Protein AF-A0A2V9C8V8-F1 (afdb_monomer)

pLDDT: mean 78.82, std 16.38, range [29.36, 98.44]

Sequence (536 aa):
MKKALVVFLVLVAFASAVTFAARRLPVHYAVRSRPIRLARLSRGEEAFIFIEEQRWGRASSVATDEVSKFLPRMLRHMATAPDLLSSHAIAFHLTEGKLEQFELPNMGAYAHFVISERTLCVVSSEYSNVAASGFRWTGSEFVAVSPNEAAELLSLVSGTAITPSDEDNNSEMVSPFQREKEILAGQGWDYKHFPTYGYKDKTIQFKLQDAEFTLAFHAPPKPAPGSQDFYSALMPAGSIALSGPGSDRPERVIYRAPEWEAVSQAQYLALESPSNREGRVLARHSSPLVLASLLIYLLPAFPFLRWLLMVLTLKRKILKNLPNTYGFPPARVEQFPKLDQAGLQKITQDFEALGFTKLMDFSMVPDSGQYIPAFSRLMAHPRHHCFVEIFQIFPAKKGPMPLTYNISSNLHHGWSFSSGVRKTMALSYMMRLPKCLWVYMPGVARSELLTGHLARRNQITNDLGISASTDMSIEAYQACVLQRHAERRAAIQKKNIFFGLGEALAFKLRPKHEWLGDYPKQAAQKREPWKYPARA

Secondary structure (DSSP, 8-state):
-HHHHHHHHHHHHHHHHHHHHHTTS-EEEEEEEEEEEEEEEEETTEEEEEEEEEEEEEEEEHHHHHHHHTS-HHHHHHHSPPEEEEEEEEEEEEETTEEEEEEEETPPSSEEEEEETTEEEEEE-SSTTS--EEEEE-SS-EEEPPHHHHHHHHHHHH-S-----S--TT-----HHHHHHHHHHTTT-EEEEE--TTPPSEEEEEEETTEEEEEEEEPPPPPPTT---GGGGG---SEEEEE-TT-SSS-EEEEE---PEEE-HHHHHHHT-GGG-SS-----SS-HHHHHHHHHHHTTT-HHHHHHHHHHHHHHHHHHHS-S-EE--B--GGG-TTS-HHHHHHHHHHHHHTT-EEEEEE--EESSS----EEEEEEEETTTTEEEEEEEE--TTSPPPPPEEEEEEEBGGG-EEEEESSPPPHHHHHT--TTEEEEE-TT--HHHHHHHHHHHHHHHHHHHT--B-----HHHHHHHHHHHHHHHHHHHHHS-HHHHHHHHHHHHHS--SEE-TTHHHHHHHHHS---PPPP-

Mean predicted aligned error: 17.92 Å

Foldseek 3Di:
DVVVVVVVVVLVVVLVVVLVVQVPADKWKWKFKAFQWWKWKDFAQKIKIKTKIWMWMWIDGPVLVVVLVPDDLVLSCVSGPTHTLFIWMWIWMDGDQDTDIATGGLAADDWAWAQDPNWIKTWHDNDPQGQIWIWTDPVPYTDTDDSVVSVVRVCVQPDPDDPPDPDDDDDPPQDSQNSSCVNQVVVRMHMDIDRQFDDDWDKDWDDNDPKIKIKTFHAAPDDDVPDSPPVSNRGGGQWIWMAIPNDPDRIHTPDGGDDIGTDDPVVSVVSNDCVRPPDDPPVPPPPVVSSVVVVVVCCVVPVVNVVVVCLVCVLVVVLQQQFLFWDWDADDPVVCPQDPVVVVVVVVVLVVVVQKAWDTWTWTHGPHHDDWTKIWTWIARLVLQKIKIWMWTPGPVDHIDDTWMKIKWAWPPLAIEIEIQDFDALLNQLLDDLRYKYFHDHPDDPNVRVVVRSVVVVVLCVLLVIGTDNDPDPVVVRVSVSVSSNVSSVCSVPDDSVVSVVSSVVCVVPPDRIDNRCSVVSSVVVVDPDDPPDDD

Radius of gyration: 44.33 Å; Cα contacts (8 Å, |Δi|>4): 856; chains: 1; bounding box: 88×55×131 Å

Nearest PDB structures (foldseek):
  1lsh-assembly1_A  TM=1.289E-01  e=1.424E+00  Ichthyomyzon unicuspis
  1uyn-assembly1_X  TM=1.401E-01  e=6.307E+00  Neisseria meningitidis

Solvent-accessible surface area (backbone atoms only — not comparable to full-atom values): 30104 Å² total; per-residue (Å²): 112,74,68,61,52,50,55,49,50,52,52,49,51,50,53,50,51,54,53,56,56,58,72,72,51,71,68,48,35,33,37,30,54,41,64,66,40,37,38,38,41,35,46,69,65,41,35,38,42,36,42,31,31,37,32,33,32,42,82,45,30,71,66,58,57,58,55,36,73,75,41,59,72,72,59,23,51,68,75,68,58,63,46,83,35,42,34,30,31,40,40,32,43,36,42,95,60,45,79,47,80,44,83,42,75,72,32,31,69,67,70,43,71,42,76,54,98,91,27,54,28,42,24,16,46,56,50,100,87,33,80,20,32,29,32,35,45,74,88,85,52,76,44,77,47,54,45,68,56,17,42,55,58,42,49,76,72,66,52,82,76,84,70,86,67,82,88,71,100,75,75,77,82,75,50,72,68,59,53,42,34,52,59,38,44,77,70,65,30,51,61,45,78,45,80,31,65,72,49,61,70,44,75,46,78,49,70,44,76,93,46,60,33,37,42,38,34,35,44,53,79,79,77,60,94,83,62,85,54,71,65,65,78,56,43,33,42,29,28,34,28,43,27,46,72,72,50,100,48,84,63,44,75,80,42,67,57,55,65,80,41,80,46,54,68,68,58,52,52,60,50,58,33,66,93,60,48,69,76,74,88,74,73,68,71,73,45,69,64,59,56,50,49,50,50,62,65,45,46,77,71,34,65,65,57,49,49,50,52,50,57,66,47,43,56,56,52,52,60,60,48,47,45,83,51,71,45,72,53,79,45,59,74,83,81,40,87,77,56,62,58,69,60,49,51,52,54,48,51,58,39,40,76,72,55,33,44,81,73,47,40,25,28,74,42,54,79,41,56,81,80,55,55,38,50,35,38,38,26,34,24,80,92,73,37,34,36,37,43,41,36,35,44,45,45,95,91,51,72,62,48,76,79,39,45,35,41,38,33,53,29,52,95,73,31,32,42,33,33,26,58,57,83,83,47,40,68,58,61,52,58,60,47,56,46,51,27,39,38,49,51,70,93,62,54,72,68,55,49,49,52,54,42,51,54,53,50,52,49,52,27,61,55,64,74,44,53,70,43,74,74,77,49,70,66,54,51,51,52,52,55,51,51,54,48,47,52,41,53,54,48,58,71,72,47,59,61,68,61,37,49,51,52,21,49,50,31,68,77,54,73,70,56,63,42,59,53,48,51,69,61,54,34,50,61,69,66,52,77,87,75,76,80,78,81,129

Structure (mmCIF, N/CA/C/O backbone):
data_AF-A0A2V9C8V8-F1
#
_entry.id   AF-A0A2V9C8V8-F1
#
loop_
_atom_site.group_PDB
_atom_site.id
_atom_site.type_symbol
_atom_site.label_atom_id
_atom_site.label_alt_id
_atom_site.label_comp_id
_atom_site.label_asym_id
_atom_site.label_entity_id
_atom_site.label_seq_id
_atom_site.pdbx_PDB_ins_code
_atom_site.Cartn_x
_atom_site.Cartn_y
_atom_site.Cartn_z
_atom_site.occupancy
_atom_site.B_iso_or_equiv
_atom_site.auth_seq_id
_atom_site.auth_comp_id
_atom_site.auth_asym_id
_atom_site.auth_atom_id
_atom_site.pdbx_PDB_model_num
ATOM 1 N N . MET A 1 1 ? 14.676 7.064 13.190 1.00 50.12 1 MET A N 1
ATOM 2 C CA . MET A 1 1 ? 15.746 6.879 12.183 1.00 50.12 1 MET A CA 1
ATOM 3 C C . MET A 1 1 ? 16.362 5.478 12.182 1.00 50.12 1 MET A C 1
ATOM 5 O O . MET A 1 1 ? 16.341 4.857 11.130 1.00 50.12 1 MET A O 1
ATOM 9 N N . LYS A 1 2 ? 16.805 4.912 13.319 1.00 54.38 2 LYS A N 1
ATOM 10 C CA . LYS A 1 2 ? 17.523 3.612 13.366 1.00 54.38 2 LYS A CA 1
ATOM 11 C C . LYS A 1 2 ? 16.847 2.423 12.645 1.00 54.38 2 LYS A C 1
ATOM 13 O O . LYS A 1 2 ? 17.528 1.637 12.009 1.00 54.38 2 LYS A O 1
ATOM 18 N N . LYS A 1 3 ? 15.514 2.301 12.673 1.00 44.25 3 LYS A N 1
ATOM 19 C CA . LYS A 1 3 ? 14.799 1.170 12.035 1.00 44.25 3 LYS A CA 1
ATOM 20 C C . LYS A 1 3 ? 14.703 1.265 10.507 1.00 44.25 3 LYS A C 1
ATOM 22 O O . LYS A 1 3 ? 14.719 0.240 9.842 1.00 44.25 3 LYS A O 1
ATOM 27 N N . ALA A 1 4 ? 14.622 2.480 9.963 1.00 47.25 4 ALA A N 1
ATOM 28 C CA . ALA A 1 4 ? 14.637 2.689 8.514 1.00 47.25 4 ALA A CA 1
ATOM 29 C C . ALA A 1 4 ? 16.033 2.407 7.940 1.00 47.25 4 ALA A C 1
ATOM 31 O O . ALA A 1 4 ? 16.142 1.794 6.886 1.00 47.25 4 ALA A O 1
ATOM 32 N N . LEU A 1 5 ? 17.081 2.763 8.692 1.00 53.69 5 LEU A N 1
ATOM 33 C CA . LEU A 1 5 ? 18.466 2.443 8.358 1.00 53.69 5 LEU A CA 1
ATOM 34 C C . LEU A 1 5 ? 18.702 0.925 8.302 1.00 53.69 5 LEU A C 1
ATOM 36 O O . LEU A 1 5 ? 19.307 0.444 7.357 1.00 53.69 5 LEU A O 1
ATOM 40 N N . VAL A 1 6 ? 18.172 0.160 9.264 1.00 62.69 6 VAL A N 1
ATOM 41 C CA . VAL A 1 6 ? 18.300 -1.310 9.264 1.00 62.69 6 VAL A CA 1
ATOM 42 C C . VAL A 1 6 ? 17.597 -1.937 8.059 1.00 62.69 6 VAL A C 1
ATOM 44 O O . VAL A 1 6 ? 18.180 -2.783 7.393 1.00 62.69 6 VAL A O 1
ATOM 47 N N . VAL A 1 7 ? 16.373 -1.506 7.738 1.00 61.06 7 VAL A N 1
ATOM 48 C CA . VAL A 1 7 ? 15.657 -2.012 6.552 1.00 61.06 7 VAL A CA 1
ATOM 49 C C . VAL A 1 7 ? 16.412 -1.663 5.270 1.00 61.06 7 VAL A C 1
ATOM 51 O O . VAL A 1 7 ? 16.558 -2.514 4.401 1.00 61.06 7 VAL A O 1
ATOM 54 N N . PHE A 1 8 ? 16.937 -0.442 5.172 1.00 60.25 8 PHE A N 1
ATOM 55 C CA . PHE A 1 8 ? 17.755 -0.023 4.040 1.00 60.25 8 PHE A CA 1
ATOM 56 C C . PHE A 1 8 ? 19.023 -0.878 3.903 1.00 60.25 8 PHE A C 1
ATOM 58 O O . PHE A 1 8 ? 19.290 -1.391 2.824 1.00 60.25 8 PHE A O 1
ATOM 65 N N . LEU A 1 9 ? 19.751 -1.118 4.998 1.00 61.75 9 LEU A N 1
ATOM 66 C CA . LEU A 1 9 ? 20.955 -1.955 4.997 1.00 61.75 9 LEU A CA 1
ATOM 67 C C . LEU A 1 9 ? 20.664 -3.409 4.603 1.00 61.75 9 LEU A C 1
ATOM 69 O O . LEU A 1 9 ? 21.436 -3.994 3.853 1.00 61.75 9 LEU A O 1
ATOM 73 N N . VAL A 1 10 ? 19.540 -3.980 5.049 1.00 68.44 10 VAL A N 1
ATOM 74 C CA . VAL A 1 10 ? 19.122 -5.337 4.651 1.00 68.44 10 VAL A CA 1
ATOM 75 C C . VAL A 1 10 ? 18.801 -5.400 3.158 1.00 68.44 10 VAL A C 1
ATOM 77 O O . VAL A 1 10 ? 19.200 -6.347 2.487 1.00 68.44 10 VAL A O 1
ATOM 80 N N . LEU A 1 11 ? 18.119 -4.386 2.619 1.00 60.94 11 LEU A N 1
ATOM 81 C CA . LEU A 1 11 ? 17.820 -4.308 1.189 1.00 60.94 11 LEU A CA 1
ATOM 82 C C . LEU A 1 11 ? 19.092 -4.150 0.346 1.00 60.94 11 LEU A C 1
ATOM 84 O O . LEU A 1 11 ? 19.214 -4.804 -0.687 1.00 60.94 11 LEU A O 1
ATOM 88 N N . VAL A 1 12 ? 20.049 -3.337 0.803 1.00 64.44 12 VAL A N 1
ATOM 89 C CA . VAL A 1 12 ? 21.359 -3.182 0.155 1.00 64.44 12 VAL A CA 1
ATOM 90 C C . VAL A 1 12 ? 22.136 -4.497 0.197 1.00 64.44 12 VAL A C 1
ATOM 92 O O . VAL A 1 12 ? 22.592 -4.951 -0.845 1.00 64.44 12 VAL A O 1
ATOM 95 N N . ALA A 1 13 ? 22.218 -5.159 1.354 1.00 66.56 13 ALA A N 1
ATOM 96 C CA . ALA A 1 13 ? 22.908 -6.441 1.490 1.00 66.56 13 ALA A CA 1
ATOM 97 C C . ALA A 1 13 ? 22.294 -7.528 0.592 1.00 66.56 13 ALA A C 1
ATOM 99 O O . ALA A 1 13 ? 23.021 -8.277 -0.060 1.00 66.56 13 ALA A O 1
ATOM 100 N N . PHE A 1 14 ? 20.962 -7.582 0.504 1.00 65.50 14 PHE A N 1
ATOM 101 C CA . PHE A 1 14 ? 20.261 -8.506 -0.385 1.00 65.50 14 PHE A CA 1
ATOM 102 C C . PHE A 1 14 ? 20.537 -8.197 -1.862 1.00 65.50 14 PHE A C 1
ATOM 104 O O . PHE A 1 14 ? 20.872 -9.101 -2.623 1.00 65.50 14 PHE A O 1
ATOM 111 N N . ALA A 1 15 ? 20.474 -6.924 -2.265 1.00 57.12 15 ALA A N 1
ATOM 112 C CA . ALA A 1 15 ? 20.808 -6.512 -3.627 1.00 57.12 15 ALA A CA 1
ATOM 113 C C . ALA A 1 15 ? 22.266 -6.857 -3.986 1.00 57.12 15 ALA A C 1
ATOM 115 O O . ALA A 1 15 ? 22.530 -7.376 -5.073 1.00 57.12 15 ALA A O 1
ATOM 116 N N . SER A 1 16 ? 23.208 -6.641 -3.064 1.00 60.72 16 SER A N 1
ATOM 117 C CA . SER A 1 16 ? 24.616 -7.010 -3.234 1.00 60.72 16 SER A CA 1
ATOM 118 C C . SER A 1 16 ? 24.807 -8.522 -3.365 1.00 60.72 16 SER A C 1
ATOM 120 O O . SER A 1 16 ? 25.532 -8.957 -4.257 1.00 60.72 16 SER A O 1
ATOM 122 N N . ALA A 1 17 ? 24.127 -9.329 -2.544 1.00 63.09 17 ALA A N 1
ATOM 123 C CA . ALA A 1 17 ? 24.193 -10.789 -2.614 1.00 63.09 17 ALA A CA 1
ATOM 124 C C . ALA A 1 17 ? 23.628 -11.333 -3.937 1.00 63.09 17 ALA A C 1
ATOM 126 O O . ALA A 1 17 ? 24.255 -12.180 -4.570 1.00 63.09 17 ALA A O 1
ATOM 127 N N . VAL A 1 18 ? 22.490 -10.800 -4.397 1.00 58.09 18 VAL A N 1
ATOM 128 C CA . VAL A 1 18 ? 21.897 -11.152 -5.699 1.00 58.09 18 VAL A CA 1
ATOM 129 C C . VAL A 1 18 ? 22.838 -10.779 -6.845 1.00 58.09 18 VAL A C 1
ATOM 131 O O . VAL A 1 18 ? 23.055 -11.584 -7.746 1.00 58.09 18 VAL A O 1
ATOM 134 N N . THR A 1 19 ? 23.459 -9.598 -6.787 1.00 55.81 19 THR A N 1
ATOM 135 C CA . THR A 1 19 ? 24.435 -9.157 -7.798 1.00 55.81 19 THR A CA 1
ATOM 136 C C . THR A 1 19 ? 25.671 -10.060 -7.816 1.00 55.81 19 THR A C 1
ATOM 138 O O . THR A 1 19 ? 26.158 -10.429 -8.882 1.00 55.81 19 THR A O 1
ATOM 141 N N . PHE A 1 20 ? 26.173 -10.451 -6.642 1.00 59.78 20 PHE A N 1
ATOM 142 C CA . PHE A 1 20 ? 27.322 -11.347 -6.516 1.00 59.78 20 PHE A CA 1
ATOM 143 C C . PHE A 1 20 ? 27.022 -12.754 -7.050 1.00 59.78 20 PHE A C 1
ATOM 145 O O . PHE A 1 20 ? 27.833 -13.313 -7.787 1.00 59.78 20 PHE A O 1
ATOM 152 N N . ALA A 1 21 ? 25.846 -13.303 -6.735 1.00 59.59 21 ALA A N 1
ATOM 153 C CA . ALA A 1 21 ? 25.399 -14.591 -7.259 1.00 59.59 21 ALA A CA 1
ATOM 154 C C . ALA A 1 21 ? 25.196 -14.546 -8.783 1.00 59.59 21 ALA A C 1
ATOM 156 O O . ALA A 1 21 ? 25.641 -15.449 -9.485 1.00 59.59 21 ALA A O 1
ATOM 157 N N . ALA A 1 22 ? 24.604 -13.468 -9.309 1.00 56.72 22 ALA A N 1
ATOM 158 C CA . ALA A 1 22 ? 24.400 -13.290 -10.745 1.00 56.72 22 ALA A CA 1
ATOM 159 C C . ALA A 1 22 ? 25.723 -13.244 -11.531 1.00 56.72 22 ALA A C 1
ATOM 161 O O . ALA A 1 22 ? 25.807 -13.813 -12.613 1.00 56.72 22 ALA A O 1
ATOM 162 N N . ARG A 1 23 ? 26.783 -12.642 -10.970 1.00 58.94 23 ARG A N 1
ATOM 163 C CA . ARG A 1 23 ? 28.125 -12.597 -11.589 1.00 58.94 23 ARG A CA 1
ATOM 164 C C . ARG A 1 23 ? 28.832 -13.952 -11.679 1.00 58.94 23 ARG A C 1
ATOM 166 O O . ARG A 1 23 ? 29.820 -14.062 -12.394 1.00 58.94 23 ARG A O 1
ATOM 173 N N . ARG A 1 24 ? 28.381 -14.959 -10.928 1.00 65.88 24 ARG A N 1
ATOM 174 C CA . ARG A 1 24 ? 28.957 -16.315 -10.927 1.00 65.88 24 ARG A CA 1
ATOM 175 C C . ARG A 1 24 ? 28.291 -17.245 -11.942 1.00 65.88 24 ARG A C 1
ATOM 177 O O . ARG A 1 24 ? 28.742 -18.376 -12.094 1.00 65.88 24 ARG A O 1
ATOM 184 N N . LEU A 1 25 ? 27.215 -16.803 -12.592 1.00 67.44 25 LEU A N 1
ATOM 185 C CA . LEU A 1 25 ? 26.512 -17.603 -13.586 1.00 67.44 25 LEU A CA 1
ATOM 186 C C . LEU A 1 25 ? 27.270 -17.612 -14.919 1.00 67.44 25 LEU A C 1
ATOM 188 O O . LEU A 1 25 ? 27.900 -16.610 -15.260 1.00 67.44 25 LEU A O 1
ATOM 192 N N . PRO A 1 26 ? 27.198 -18.717 -15.684 1.00 73.75 26 PRO A N 1
ATOM 193 C CA . PRO A 1 26 ? 27.769 -18.771 -17.021 1.00 73.75 26 PRO A CA 1
ATOM 194 C C . PRO A 1 26 ? 27.122 -17.702 -17.909 1.00 73.75 26 PRO A C 1
ATOM 196 O O . PRO A 1 26 ? 25.896 -17.555 -17.940 1.00 73.75 26 PRO A O 1
ATOM 199 N N . VAL A 1 27 ? 27.972 -16.944 -18.600 1.00 77.19 27 VAL A N 1
ATOM 200 C CA . VAL A 1 27 ? 27.581 -15.878 -19.523 1.00 77.19 27 VAL A CA 1
ATOM 201 C C . VAL A 1 27 ? 27.819 -16.366 -20.945 1.00 77.19 27 VAL A C 1
ATOM 203 O O . VAL A 1 27 ? 28.886 -16.890 -21.262 1.00 77.19 27 VAL A O 1
ATOM 206 N N . HIS A 1 28 ? 26.819 -16.190 -21.793 1.00 81.75 28 HIS A N 1
ATOM 207 C CA . HIS A 1 28 ? 26.900 -16.395 -23.226 1.00 81.75 28 HIS A CA 1
ATOM 208 C C . HIS A 1 28 ? 27.260 -15.070 -23.894 1.00 81.75 28 HIS A C 1
ATOM 210 O O . HIS A 1 28 ? 26.675 -14.028 -23.588 1.00 81.75 28 HIS A O 1
ATOM 216 N N . TYR A 1 29 ? 28.229 -15.130 -24.803 1.00 82.56 29 TYR A N 1
ATOM 217 C CA . TYR A 1 29 ? 28.685 -13.985 -25.577 1.00 82.56 29 TYR A CA 1
ATOM 218 C C . TYR A 1 29 ? 28.278 -14.181 -27.028 1.00 82.56 29 TYR A C 1
ATOM 220 O O . TYR A 1 29 ? 28.549 -15.225 -27.623 1.00 82.56 29 TYR A O 1
ATOM 228 N N . ALA A 1 30 ? 27.621 -13.178 -27.590 1.00 83.94 30 ALA A N 1
ATOM 229 C CA . ALA A 1 30 ? 27.251 -13.170 -28.992 1.00 83.94 30 ALA A CA 1
ATOM 230 C C . ALA A 1 30 ? 27.558 -11.812 -29.609 1.00 83.94 30 ALA A C 1
ATOM 232 O O . ALA A 1 30 ? 27.424 -10.779 -28.947 1.00 83.94 30 ALA A O 1
ATOM 233 N N . VAL A 1 31 ? 27.945 -11.811 -30.879 1.00 85.38 31 VAL A N 1
ATOM 234 C CA . VAL A 1 31 ? 28.208 -10.592 -31.644 1.00 85.38 31 VAL A CA 1
ATOM 235 C C . VAL A 1 31 ? 27.394 -10.574 -32.922 1.00 85.38 31 VAL A C 1
ATOM 237 O O . VAL A 1 31 ? 26.984 -11.610 -33.439 1.00 85.38 31 VAL A O 1
ATOM 240 N N . ARG A 1 32 ? 27.133 -9.372 -33.421 1.00 83.00 32 ARG A N 1
ATOM 241 C CA . ARG A 1 32 ? 26.430 -9.162 -34.679 1.00 83.00 32 ARG A CA 1
ATOM 242 C C . ARG A 1 32 ? 26.883 -7.860 -35.313 1.00 83.00 32 ARG A C 1
ATOM 244 O O . ARG A 1 32 ? 26.852 -6.822 -34.655 1.00 83.00 32 ARG A O 1
ATOM 251 N N . SER A 1 33 ? 27.254 -7.892 -36.587 1.00 81.12 33 SER A N 1
ATOM 252 C CA . SER A 1 33 ? 27.458 -6.668 -37.363 1.00 81.12 33 SER A CA 1
ATOM 253 C C . SER A 1 33 ? 26.148 -6.174 -37.966 1.00 81.12 33 SER A C 1
ATOM 255 O O . SER A 1 33 ? 25.253 -6.951 -38.306 1.00 81.12 33 SER A O 1
ATOM 257 N N . ARG A 1 34 ? 26.026 -4.858 -38.090 1.00 76.88 34 ARG A N 1
ATOM 258 C CA . ARG A 1 34 ? 24.851 -4.184 -38.621 1.00 76.88 34 ARG A CA 1
ATOM 259 C C . ARG A 1 34 ? 25.300 -3.007 -39.489 1.00 76.88 34 ARG A C 1
ATOM 261 O O . ARG A 1 34 ? 26.031 -2.168 -38.971 1.00 76.88 34 ARG A O 1
ATOM 268 N N . PRO A 1 35 ? 24.767 -2.834 -40.710 1.00 79.75 35 PRO A N 1
ATOM 269 C CA . PRO A 1 35 ? 24.991 -1.614 -41.468 1.00 79.75 35 PRO A CA 1
ATOM 270 C C . PRO A 1 35 ? 24.308 -0.442 -40.765 1.00 79.75 35 PRO A C 1
ATOM 272 O O . PRO A 1 35 ? 23.155 -0.540 -40.344 1.00 79.75 35 PRO A O 1
ATOM 275 N N . ILE A 1 36 ? 24.980 0.688 -40.652 1.00 75.38 36 ILE A N 1
ATOM 276 C CA . ILE A 1 36 ? 24.388 1.937 -40.169 1.00 75.38 36 ILE A CA 1
ATOM 277 C C . ILE A 1 36 ? 24.243 2.962 -41.278 1.00 75.38 36 ILE A C 1
ATOM 279 O O . ILE A 1 36 ? 23.310 3.764 -41.233 1.00 75.38 36 ILE A O 1
ATOM 283 N N . ARG A 1 37 ? 25.069 2.869 -42.319 1.00 79.44 37 ARG A N 1
ATOM 284 C CA . ARG A 1 37 ? 24.998 3.748 -43.477 1.00 79.44 37 ARG A CA 1
ATOM 285 C C . ARG A 1 37 ? 25.447 3.031 -44.738 1.00 79.44 37 ARG A C 1
ATOM 287 O O . ARG A 1 37 ? 26.371 2.227 -44.710 1.00 79.44 37 ARG A O 1
ATOM 294 N N . LEU A 1 38 ? 24.767 3.346 -45.834 1.00 85.19 38 LEU A N 1
ATOM 295 C CA . LEU A 1 38 ? 25.200 2.998 -47.176 1.00 85.19 38 LEU A CA 1
ATOM 296 C C . LEU A 1 38 ? 25.285 4.282 -48.001 1.00 85.19 38 LEU A C 1
ATOM 298 O O . LEU A 1 38 ? 24.337 5.073 -48.034 1.00 85.19 38 LEU A O 1
ATOM 302 N N . ALA A 1 39 ? 26.401 4.473 -48.688 1.00 88.50 39 ALA A N 1
ATOM 303 C CA . ALA A 1 39 ? 26.597 5.580 -49.610 1.00 88.50 39 ALA A CA 1
ATOM 304 C C . ALA A 1 39 ? 27.143 5.079 -50.945 1.00 88.50 39 ALA A C 1
ATOM 306 O O . ALA A 1 39 ? 27.944 4.149 -50.984 1.00 88.50 39 ALA A O 1
ATOM 307 N N . ARG A 1 40 ? 26.719 5.717 -52.036 1.00 91.31 40 ARG A N 1
ATOM 308 C CA . ARG A 1 40 ? 27.348 5.579 -53.350 1.00 91.31 40 ARG A CA 1
ATOM 309 C C . ARG A 1 40 ? 27.930 6.918 -53.768 1.00 91.31 40 ARG A C 1
ATOM 311 O O . ARG A 1 40 ? 27.226 7.926 -53.714 1.00 91.31 40 ARG A O 1
ATOM 318 N N . LEU A 1 41 ? 29.173 6.889 -54.226 1.00 91.50 41 LEU A N 1
ATOM 319 C CA . LEU A 1 41 ? 29.838 7.974 -54.930 1.00 91.50 41 LEU A CA 1
ATOM 320 C C . LEU A 1 41 ? 30.178 7.479 -56.332 1.00 91.50 41 LEU A C 1
ATOM 322 O O . LEU A 1 41 ? 30.688 6.376 -56.469 1.00 91.50 41 LEU A O 1
ATOM 326 N N . SER A 1 42 ? 29.904 8.257 -57.369 1.00 89.44 42 SER A N 1
ATOM 327 C CA . SER A 1 42 ? 30.278 7.897 -58.742 1.00 89.44 42 SER A CA 1
ATOM 328 C C . SER A 1 42 ? 30.770 9.107 -59.516 1.00 89.44 42 SER A C 1
ATOM 330 O O . SER A 1 42 ? 30.216 10.198 -59.374 1.00 89.44 42 SER A O 1
ATOM 332 N N . ARG A 1 43 ? 31.804 8.912 -60.337 1.00 87.81 43 ARG A N 1
ATOM 333 C CA . ARG A 1 43 ? 32.381 9.949 -61.196 1.00 87.81 43 ARG A CA 1
ATOM 334 C C . ARG A 1 43 ? 33.045 9.301 -62.408 1.00 87.81 43 ARG A C 1
ATOM 336 O O . ARG A 1 43 ? 34.002 8.552 -62.262 1.00 87.81 43 ARG A O 1
ATOM 343 N N . GLY A 1 44 ? 32.564 9.628 -63.606 1.00 85.56 44 GLY A N 1
ATOM 344 C CA . GLY A 1 44 ? 33.104 9.068 -64.849 1.00 85.56 44 GLY A CA 1
ATOM 345 C C . GLY A 1 44 ? 32.955 7.543 -64.910 1.00 85.56 44 GLY A C 1
ATOM 346 O O . GLY A 1 44 ? 31.834 7.040 -64.935 1.00 85.56 44 GLY A O 1
ATOM 347 N N . GLU A 1 45 ? 34.089 6.841 -64.939 1.00 86.00 45 GLU A N 1
ATOM 348 C CA . GLU A 1 45 ? 34.212 5.375 -65.072 1.00 86.00 45 GLU A CA 1
ATOM 349 C C . GLU A 1 45 ? 34.251 4.625 -63.736 1.00 86.00 45 GLU A C 1
ATOM 351 O O . GLU A 1 45 ? 34.227 3.396 -63.719 1.00 86.00 45 GLU A O 1
ATOM 356 N N . GLU A 1 46 ? 34.319 5.341 -62.612 1.00 89.19 46 GLU A N 1
ATOM 357 C CA . GLU A 1 46 ? 34.455 4.733 -61.291 1.00 89.19 46 GLU A CA 1
ATOM 358 C C . GLU A 1 46 ? 33.255 5.021 -60.385 1.00 89.19 46 GLU A C 1
ATOM 360 O O . GLU A 1 46 ? 32.671 6.113 -60.376 1.00 89.19 46 GLU A O 1
ATOM 365 N N . ALA A 1 47 ? 32.913 4.029 -59.566 1.00 90.62 47 ALA A N 1
ATOM 366 C CA . ALA A 1 47 ? 32.030 4.189 -58.425 1.00 90.62 47 ALA A CA 1
ATOM 367 C C . ALA A 1 47 ? 32.623 3.576 -57.164 1.00 90.62 47 ALA A C 1
ATOM 369 O O . ALA A 1 47 ? 33.278 2.540 -57.191 1.00 90.62 47 ALA A O 1
ATOM 370 N N . PHE A 1 48 ? 32.295 4.188 -56.036 1.00 92.56 48 PHE A N 1
ATOM 371 C CA . PHE A 1 48 ? 32.540 3.660 -54.712 1.00 92.56 48 PHE A CA 1
ATOM 372 C C . PHE A 1 48 ? 31.211 3.404 -54.014 1.00 92.56 48 PHE A C 1
ATOM 374 O O . PHE A 1 48 ? 30.330 4.268 -53.986 1.00 92.56 48 PHE A O 1
ATOM 381 N N . ILE A 1 49 ? 31.068 2.221 -53.429 1.00 91.50 49 ILE A N 1
ATOM 382 C CA . ILE A 1 49 ? 29.943 1.868 -52.565 1.00 91.50 49 ILE A CA 1
ATOM 383 C C . ILE A 1 49 ? 30.502 1.639 -51.165 1.00 91.50 49 ILE A C 1
ATOM 385 O O . ILE A 1 49 ? 31.306 0.737 -50.960 1.00 91.50 49 ILE A O 1
ATOM 389 N N . PHE A 1 50 ? 30.071 2.447 -50.204 1.00 90.12 50 PHE A N 1
ATOM 390 C CA . PHE A 1 50 ? 30.519 2.372 -48.817 1.00 90.12 50 PHE A CA 1
ATOM 391 C C . PHE A 1 50 ? 29.425 1.798 -47.935 1.00 90.12 50 PHE A C 1
ATOM 393 O O . PHE A 1 50 ? 28.328 2.355 -47.887 1.00 90.12 50 PHE A O 1
ATOM 400 N N . ILE A 1 51 ? 29.742 0.724 -47.218 1.00 88.50 51 ILE A N 1
ATOM 401 C CA . ILE A 1 51 ? 28.891 0.110 -46.200 1.00 88.50 51 ILE A CA 1
ATOM 402 C C . ILE A 1 51 ? 29.539 0.365 -44.843 1.00 88.50 51 ILE A C 1
ATOM 404 O O . ILE A 1 51 ? 30.523 -0.278 -44.495 1.00 88.50 51 ILE A O 1
ATOM 408 N N . GLU A 1 52 ? 29.008 1.313 -44.078 1.00 84.75 52 GLU A N 1
ATOM 409 C CA . GLU A 1 52 ? 29.425 1.519 -42.690 1.00 84.75 52 GLU A CA 1
ATOM 410 C C . GLU A 1 52 ? 28.694 0.517 -41.798 1.00 84.75 52 GLU A C 1
ATOM 412 O O . GLU A 1 52 ? 27.462 0.447 -41.813 1.00 84.75 52 GLU A O 1
ATOM 417 N N . GLU A 1 53 ? 29.439 -0.221 -40.987 1.00 82.75 53 GLU A N 1
ATOM 418 C CA . GLU A 1 53 ? 28.953 -1.264 -40.101 1.00 82.75 53 GLU A CA 1
ATOM 419 C C . GLU A 1 53 ? 29.329 -1.008 -38.646 1.00 82.75 53 GLU A C 1
ATOM 421 O O . GLU A 1 53 ? 30.478 -0.749 -38.293 1.00 82.75 53 GLU A O 1
ATOM 426 N N . GLN A 1 54 ? 28.352 -1.199 -37.770 1.00 79.81 54 GLN A N 1
ATOM 427 C CA . GLN A 1 54 ? 28.557 -1.292 -36.337 1.00 79.81 54 GLN A CA 1
ATOM 428 C C . GLN A 1 54 ? 28.500 -2.746 -35.900 1.00 79.81 54 GLN A C 1
ATOM 430 O O . GLN A 1 54 ? 27.543 -3.460 -36.208 1.00 79.81 54 GLN A O 1
ATOM 435 N N . ARG A 1 55 ? 29.493 -3.176 -35.132 1.00 80.25 55 ARG A N 1
ATOM 436 C CA . ARG A 1 55 ? 29.508 -4.472 -34.466 1.00 80.25 55 ARG A CA 1
ATOM 437 C C . ARG A 1 55 ? 28.957 -4.313 -33.061 1.00 80.25 55 ARG A C 1
ATOM 439 O O . ARG A 1 55 ? 29.464 -3.528 -32.269 1.00 80.25 55 ARG A O 1
ATOM 446 N N . TRP A 1 56 ? 27.915 -5.067 -32.762 1.00 79.88 56 TRP A N 1
ATOM 447 C CA . TRP A 1 56 ? 27.225 -5.062 -31.484 1.00 79.88 56 TRP A CA 1
ATOM 448 C C . TRP A 1 56 ? 27.482 -6.375 -30.751 1.00 79.88 56 TRP A C 1
ATOM 450 O O . TRP A 1 56 ? 27.577 -7.431 -31.373 1.00 79.88 56 TRP A O 1
ATOM 460 N N . GLY A 1 57 ? 27.572 -6.311 -29.430 1.00 80.31 57 GLY A N 1
ATOM 461 C CA . GLY A 1 57 ? 27.811 -7.430 -28.535 1.00 80.31 57 GLY A CA 1
ATOM 462 C C . GLY A 1 57 ? 26.669 -7.618 -27.548 1.00 80.31 57 GLY A C 1
ATOM 463 O O . GLY A 1 57 ? 26.026 -6.660 -27.126 1.00 80.31 57 GLY A O 1
ATOM 464 N N . ARG A 1 58 ? 26.397 -8.862 -27.165 1.00 79.06 58 ARG A N 1
ATOM 465 C CA . ARG A 1 58 ? 25.568 -9.189 -26.004 1.00 79.06 58 ARG A CA 1
ATOM 466 C C . ARG A 1 58 ? 26.325 -10.137 -25.099 1.00 79.06 58 ARG A C 1
ATOM 468 O O . ARG A 1 58 ? 26.824 -11.161 -25.556 1.00 79.06 58 ARG A O 1
ATOM 475 N N . ALA A 1 59 ? 26.331 -9.799 -23.817 1.00 77.94 59 ALA A N 1
ATOM 476 C CA . ALA A 1 59 ? 26.764 -10.663 -22.736 1.00 77.94 59 ALA A CA 1
ATOM 477 C C . ALA A 1 59 ? 25.547 -10.954 -21.848 1.00 77.94 59 ALA A C 1
ATOM 479 O O . ALA A 1 59 ? 25.141 -10.113 -21.043 1.00 77.94 59 ALA A O 1
ATOM 480 N N . SER A 1 60 ? 24.929 -12.124 -22.019 1.00 72.56 60 SER A N 1
ATOM 481 C CA . SER A 1 60 ? 23.743 -12.519 -21.253 1.00 72.56 60 SER A CA 1
ATOM 482 C C . SER A 1 60 ? 23.965 -13.822 -20.495 1.00 72.56 60 SER A C 1
ATOM 484 O O . SER A 1 60 ? 24.637 -14.738 -20.949 1.00 72.56 60 SER A O 1
ATOM 486 N N . SER A 1 61 ? 23.405 -13.909 -19.294 1.00 70.50 61 SER A N 1
ATOM 487 C CA . SER A 1 61 ? 23.286 -15.159 -18.540 1.00 70.50 61 SER A CA 1
ATOM 488 C C . SER A 1 61 ? 21.870 -15.728 -18.664 1.00 70.50 61 SER A C 1
ATOM 490 O O . SER A 1 61 ? 20.904 -14.981 -18.847 1.00 70.50 61 SER A O 1
ATOM 492 N N . VAL A 1 62 ? 21.714 -17.035 -18.435 1.00 67.81 62 VAL A N 1
ATOM 493 C CA . VAL A 1 62 ? 20.390 -17.689 -18.379 1.00 67.81 62 VAL A CA 1
ATOM 494 C C . VAL A 1 62 ? 19.450 -16.976 -17.394 1.00 67.81 62 VAL A C 1
ATOM 496 O O . VAL A 1 62 ? 18.269 -16.783 -17.674 1.00 67.81 62 VAL A O 1
ATOM 499 N N . ALA A 1 63 ? 19.970 -16.512 -16.253 1.00 61.69 63 ALA A N 1
ATOM 500 C CA . ALA A 1 63 ? 19.162 -15.801 -15.265 1.00 61.69 63 ALA A CA 1
ATOM 501 C C . ALA A 1 63 ? 18.736 -14.406 -15.735 1.00 61.69 63 ALA A C 1
ATOM 503 O O . ALA A 1 63 ? 17.594 -14.014 -15.504 1.00 61.69 63 ALA A O 1
ATOM 504 N N . THR A 1 64 ? 19.617 -13.648 -16.393 1.00 64.38 64 THR A N 1
ATOM 505 C CA . THR A 1 64 ? 19.250 -12.330 -16.935 1.00 64.38 64 THR A CA 1
ATOM 506 C C . THR A 1 64 ? 18.200 -12.462 -18.031 1.00 64.38 64 THR A C 1
ATOM 508 O O . THR A 1 64 ? 17.257 -11.672 -18.049 1.00 64.38 64 THR A O 1
ATOM 511 N N . ASP A 1 65 ? 18.300 -13.495 -18.869 1.00 66.50 65 ASP A N 1
ATOM 512 C CA . ASP A 1 65 ? 17.339 -13.740 -19.942 1.00 66.50 65 ASP A CA 1
ATOM 513 C C . ASP A 1 65 ? 15.968 -14.129 -19.381 1.00 66.50 65 ASP A C 1
ATOM 515 O O . ASP A 1 65 ? 14.967 -13.516 -19.756 1.00 66.50 65 ASP A O 1
ATOM 519 N N . GLU A 1 66 ? 15.898 -15.053 -18.416 1.00 66.06 66 GLU A N 1
ATOM 520 C CA . GLU A 1 66 ? 14.634 -15.428 -17.767 1.00 66.06 66 GLU A CA 1
ATOM 521 C C . GLU A 1 66 ? 14.007 -14.272 -16.981 1.00 66.06 66 GLU A C 1
ATOM 523 O O . GLU A 1 66 ? 12.813 -14.001 -17.114 1.00 66.06 66 GLU A O 1
ATOM 528 N N . VAL A 1 67 ? 14.799 -13.526 -16.205 1.00 63.12 67 VAL A N 1
ATOM 529 C CA . VAL A 1 67 ? 14.302 -12.378 -15.429 1.00 63.12 67 VAL A CA 1
ATOM 530 C C . VAL A 1 67 ? 13.771 -11.279 -16.352 1.00 63.12 67 VAL A C 1
ATOM 532 O O . VAL A 1 67 ? 12.735 -10.673 -16.062 1.00 63.12 67 VAL A O 1
ATOM 535 N N . SER A 1 68 ? 14.424 -11.043 -17.493 1.00 63.66 68 SER A N 1
ATOM 536 C CA . SER A 1 68 ? 13.996 -10.025 -18.456 1.00 63.66 68 SER A CA 1
ATOM 537 C C . SER A 1 68 ? 12.592 -10.293 -19.021 1.00 63.66 68 SER A C 1
ATOM 539 O O . SER A 1 68 ? 11.841 -9.343 -19.272 1.00 63.66 68 SER A O 1
ATOM 541 N N . LYS A 1 69 ? 12.177 -11.566 -19.137 1.00 69.25 69 LYS A N 1
ATOM 542 C CA . LYS A 1 69 ? 10.837 -11.959 -19.615 1.00 69.25 69 LYS A CA 1
ATOM 543 C C . LYS A 1 69 ? 9.713 -11.462 -18.708 1.00 69.25 69 LYS A C 1
ATOM 545 O O . LYS A 1 69 ? 8.605 -11.236 -19.194 1.00 69.25 69 LYS A O 1
ATOM 550 N N . PHE A 1 70 ? 9.998 -11.232 -17.427 1.00 64.88 70 PHE A N 1
ATOM 551 C CA . PHE A 1 70 ? 9.035 -10.708 -16.456 1.00 64.88 70 PHE A CA 1
ATOM 552 C C . PHE A 1 70 ? 9.036 -9.176 -16.367 1.00 64.88 70 PHE A C 1
ATOM 554 O O . PHE A 1 70 ? 8.140 -8.596 -15.754 1.00 64.88 70 PHE A O 1
ATOM 561 N N . LEU A 1 71 ? 10.005 -8.498 -16.994 1.00 62.28 71 LEU A N 1
ATOM 562 C CA . LEU A 1 71 ? 10.060 -7.038 -17.013 1.00 62.28 71 LEU A CA 1
ATOM 563 C C . LEU A 1 71 ? 9.079 -6.448 -18.043 1.00 62.28 71 LEU A C 1
ATOM 565 O O . LEU A 1 71 ? 8.915 -7.012 -19.134 1.00 62.28 71 LEU A O 1
ATOM 569 N N . PRO A 1 72 ? 8.478 -5.276 -17.754 1.00 63.88 72 PRO A N 1
ATOM 570 C CA . PRO A 1 72 ? 7.774 -4.472 -18.748 1.00 63.88 72 PRO A CA 1
ATOM 571 C C . PRO A 1 72 ? 8.661 -4.167 -19.962 1.00 63.88 72 PRO A C 1
ATOM 573 O O . PRO A 1 72 ? 9.869 -3.983 -19.819 1.00 63.88 72 PRO A O 1
ATOM 576 N N . ARG A 1 73 ? 8.053 -4.050 -21.149 1.00 64.00 73 ARG A N 1
ATOM 577 C CA . ARG A 1 73 ? 8.741 -3.942 -22.451 1.00 64.00 73 ARG A CA 1
ATOM 578 C C . ARG A 1 73 ? 9.915 -2.948 -22.465 1.00 64.00 73 ARG A C 1
ATOM 580 O O . ARG A 1 73 ? 11.008 -3.313 -22.876 1.00 64.00 73 ARG A O 1
ATOM 587 N N . MET A 1 74 ? 9.725 -1.727 -21.960 1.00 61.22 74 MET A N 1
ATOM 588 C CA . MET A 1 74 ? 10.779 -0.699 -21.934 1.00 61.22 74 MET A CA 1
ATOM 589 C C . MET A 1 74 ? 11.969 -1.078 -21.034 1.00 61.22 74 MET A C 1
ATOM 591 O O . MET A 1 74 ? 13.121 -0.911 -21.424 1.00 61.22 74 MET A O 1
ATOM 595 N N . LEU A 1 75 ? 11.699 -1.621 -19.843 1.00 59.94 75 LEU A N 1
ATOM 596 C CA . LEU A 1 75 ? 12.736 -2.044 -18.894 1.00 59.94 75 LEU A CA 1
ATOM 597 C C . LEU A 1 75 ? 13.472 -3.290 -19.381 1.00 59.94 75 LEU A C 1
ATOM 599 O O . LEU A 1 75 ? 14.683 -3.387 -19.211 1.00 59.94 75 LEU A O 1
ATOM 603 N N . ARG A 1 76 ? 12.755 -4.202 -20.043 1.00 65.81 76 ARG A N 1
ATOM 604 C CA . ARG A 1 76 ? 13.346 -5.348 -20.733 1.00 65.81 76 ARG A CA 1
ATOM 605 C C . ARG A 1 76 ? 14.359 -4.889 -21.778 1.00 65.81 76 ARG A C 1
ATOM 607 O O . ARG A 1 76 ? 15.494 -5.337 -21.735 1.00 65.81 76 ARG A O 1
ATOM 614 N N . HIS A 1 77 ? 13.989 -3.933 -22.636 1.00 66.62 77 HIS A N 1
ATOM 615 C CA . HIS A 1 77 ? 14.899 -3.390 -23.650 1.00 66.62 77 HIS A CA 1
ATOM 616 C C . HIS A 1 77 ? 16.146 -2.746 -23.048 1.00 66.62 77 HIS A C 1
ATOM 618 O O . HIS A 1 77 ? 17.230 -2.914 -23.589 1.00 66.62 77 HIS A O 1
ATOM 624 N N . MET A 1 78 ? 16.022 -2.044 -21.920 1.00 64.25 78 MET A N 1
ATOM 625 C CA . MET A 1 78 ? 17.191 -1.481 -21.243 1.00 64.25 78 MET A CA 1
ATOM 626 C C . MET A 1 78 ? 18.088 -2.547 -20.603 1.00 64.25 78 MET A C 1
ATOM 628 O O . MET A 1 78 ? 19.297 -2.335 -20.533 1.00 64.25 78 MET A O 1
ATOM 632 N N . ALA A 1 79 ? 17.506 -3.653 -20.132 1.00 62.62 79 ALA A N 1
ATOM 633 C CA . ALA A 1 79 ? 18.223 -4.750 -19.485 1.00 62.62 79 ALA A CA 1
ATOM 634 C C . ALA A 1 79 ? 18.937 -5.680 -20.479 1.00 62.62 79 ALA A C 1
ATOM 636 O O . ALA A 1 79 ? 19.943 -6.276 -20.115 1.00 62.62 79 ALA A O 1
ATOM 637 N N . THR A 1 80 ? 18.435 -5.791 -21.712 1.00 65.69 80 THR A N 1
ATOM 638 C CA . THR A 1 80 ? 18.978 -6.665 -22.769 1.00 65.69 80 THR A CA 1
ATOM 639 C C . THR A 1 80 ? 19.539 -5.876 -23.957 1.00 65.69 80 THR A C 1
ATOM 641 O O . THR A 1 80 ? 19.642 -6.407 -25.067 1.00 65.69 80 THR A O 1
ATOM 644 N N . ALA A 1 81 ? 19.817 -4.581 -23.770 1.00 66.25 81 ALA A N 1
ATOM 645 C CA . ALA A 1 81 ? 20.386 -3.745 -24.818 1.00 66.25 81 ALA A CA 1
ATOM 646 C C . ALA A 1 81 ? 21.790 -4.266 -25.174 1.00 66.25 81 ALA A C 1
ATOM 648 O O . ALA A 1 81 ? 22.594 -4.442 -24.261 1.00 66.25 81 ALA A O 1
ATOM 649 N N . PRO A 1 82 ? 22.079 -4.527 -26.459 1.00 70.81 82 PRO A N 1
ATOM 650 C CA . PRO A 1 82 ? 23.423 -4.873 -26.889 1.00 70.81 82 PRO A CA 1
ATOM 651 C C . PRO A 1 82 ? 24.382 -3.688 -26.724 1.00 70.81 82 PRO A C 1
ATOM 653 O O . PRO A 1 82 ? 23.979 -2.533 -26.885 1.00 70.81 82 PRO A O 1
ATOM 656 N N . ASP A 1 83 ? 25.642 -3.994 -26.444 1.00 73.31 83 ASP A N 1
ATOM 657 C CA . ASP A 1 83 ? 26.745 -3.041 -26.386 1.00 73.31 83 ASP A CA 1
ATOM 658 C C . ASP A 1 83 ? 27.282 -2.782 -27.797 1.00 73.31 83 ASP A C 1
ATOM 660 O O . ASP A 1 83 ? 27.363 -3.699 -28.611 1.00 73.31 83 ASP A O 1
ATOM 664 N N . LEU A 1 84 ? 27.663 -1.544 -28.108 1.00 73.69 84 LEU A N 1
ATOM 665 C CA . LEU A 1 84 ? 28.428 -1.251 -29.320 1.00 73.69 84 LEU A CA 1
ATOM 666 C C . LEU A 1 84 ? 29.893 -1.628 -29.060 1.00 73.69 84 LEU A C 1
ATOM 668 O O . LEU A 1 84 ? 30.491 -1.124 -28.110 1.00 73.69 84 LEU A O 1
ATOM 672 N N . LEU A 1 85 ? 30.444 -2.532 -29.869 1.00 73.00 85 LEU A N 1
ATOM 673 C CA . LEU A 1 85 ? 31.811 -3.041 -29.728 1.00 73.00 85 LEU A CA 1
ATOM 674 C C . LEU A 1 85 ? 32.796 -2.300 -30.630 1.00 73.00 85 LEU 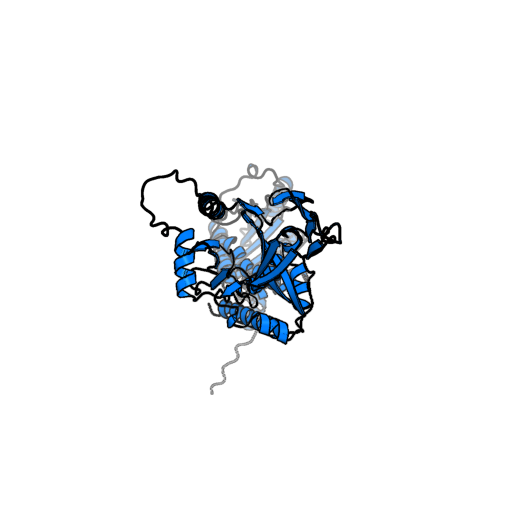A C 1
ATOM 676 O O . LEU A 1 85 ? 33.876 -1.944 -30.178 1.00 73.00 85 LEU A O 1
ATOM 680 N N . SER A 1 86 ? 32.433 -2.079 -31.895 1.00 75.12 86 SER A N 1
ATOM 681 C CA . SER A 1 86 ? 33.277 -1.362 -32.854 1.00 75.12 86 SER A CA 1
ATOM 682 C C . SER A 1 86 ? 32.471 -0.835 -34.039 1.00 75.12 86 SER A C 1
ATOM 684 O O . SER A 1 86 ? 31.355 -1.293 -34.299 1.00 75.12 86 SER A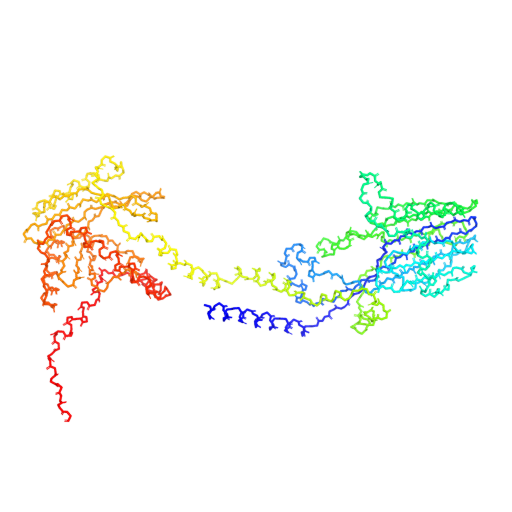 O 1
ATOM 686 N N . SER A 1 87 ? 33.064 0.096 -34.779 1.00 76.81 87 SER A N 1
ATOM 687 C CA . SER A 1 87 ? 32.555 0.610 -36.049 1.00 76.81 87 SER A CA 1
ATOM 688 C C . SER A 1 87 ? 33.639 0.439 -37.128 1.00 76.81 87 SER A C 1
ATOM 690 O O . SER A 1 87 ? 34.834 0.557 -36.856 1.00 76.81 87 SER A O 1
ATOM 692 N N . HIS A 1 88 ? 33.243 0.054 -38.337 1.00 79.06 88 HIS A N 1
ATOM 693 C CA . HIS A 1 88 ? 34.133 -0.127 -39.489 1.00 79.06 88 HIS A CA 1
ATOM 694 C C . HIS A 1 88 ? 33.371 0.186 -40.774 1.00 79.06 88 HIS A C 1
ATOM 696 O O . HIS A 1 88 ? 32.143 0.211 -40.767 1.00 79.06 88 HIS A O 1
ATOM 702 N N . ALA A 1 89 ? 34.075 0.423 -41.876 1.00 86.12 89 ALA A N 1
ATOM 703 C CA . ALA A 1 89 ? 33.446 0.572 -43.181 1.00 86.12 89 ALA A CA 1
ATOM 704 C C . ALA A 1 89 ? 34.048 -0.403 -44.191 1.00 86.12 89 ALA A C 1
ATOM 706 O O . ALA A 1 89 ? 35.235 -0.712 -44.152 1.00 86.12 89 ALA A O 1
ATOM 707 N N . ILE A 1 90 ? 33.218 -0.884 -45.108 1.00 89.88 90 ILE A N 1
ATOM 708 C CA . ILE A 1 90 ? 33.642 -1.670 -46.262 1.00 89.88 90 ILE A CA 1
ATOM 709 C C . ILE A 1 90 ? 33.446 -0.790 -47.489 1.00 89.88 90 ILE A C 1
ATOM 711 O O . ILE A 1 90 ? 32.332 -0.333 -47.756 1.00 89.88 90 ILE A O 1
ATOM 715 N N . ALA A 1 91 ? 34.526 -0.535 -48.218 1.00 91.75 91 ALA A N 1
ATOM 716 C CA . ALA A 1 91 ? 34.502 0.213 -49.462 1.00 91.75 91 ALA A CA 1
ATOM 717 C C . ALA A 1 91 ? 34.601 -0.758 -50.637 1.00 91.75 91 ALA A C 1
ATOM 719 O O . ALA A 1 91 ? 35.532 -1.555 -50.720 1.00 91.75 91 ALA A O 1
ATOM 720 N N . PHE A 1 92 ? 33.651 -0.680 -51.557 1.00 91.38 92 PHE A N 1
ATOM 721 C CA . PHE A 1 92 ? 33.710 -1.390 -52.824 1.00 91.38 92 PHE A CA 1
ATOM 722 C C . PHE A 1 92 ? 34.049 -0.403 -53.931 1.00 91.38 92 PHE A C 1
ATOM 724 O O . PHE A 1 92 ? 33.302 0.556 -54.125 1.00 91.38 92 PHE A O 1
ATOM 731 N N . HIS A 1 93 ? 35.139 -0.640 -54.654 1.00 92.00 93 HIS A N 1
ATOM 732 C CA . HIS A 1 93 ? 35.505 0.125 -55.845 1.00 92.00 93 HIS A CA 1
ATOM 733 C C . HIS A 1 93 ? 35.048 -0.638 -57.082 1.00 92.00 93 HIS A C 1
ATOM 735 O O . HIS A 1 93 ? 35.401 -1.802 -57.274 1.00 92.00 93 HIS A O 1
ATOM 741 N N . LEU A 1 94 ? 34.206 0.008 -57.878 1.00 88.12 94 LEU A N 1
ATOM 742 C CA . LEU A 1 94 ? 33.627 -0.518 -59.100 1.00 88.12 94 LEU A CA 1
ATOM 743 C C . LEU A 1 94 ? 34.170 0.280 -60.284 1.00 88.12 94 LEU A C 1
ATOM 745 O O . LEU A 1 94 ? 33.942 1.485 -60.376 1.00 88.12 94 LEU A O 1
ATOM 749 N N . THR A 1 95 ? 34.833 -0.418 -61.194 1.00 84.75 95 THR A N 1
ATOM 750 C CA . THR A 1 95 ? 35.253 0.063 -62.519 1.00 84.75 95 THR A CA 1
ATOM 751 C C . THR A 1 95 ? 34.666 -0.860 -63.590 1.00 84.75 95 THR A C 1
ATOM 753 O O . THR A 1 95 ? 33.987 -1.830 -63.241 1.00 84.75 95 THR A O 1
ATOM 756 N N . GLU A 1 96 ? 34.866 -0.575 -64.883 1.00 72.19 96 GLU A N 1
ATOM 757 C CA . GLU A 1 96 ? 34.323 -1.373 -65.997 1.00 72.19 96 GLU A CA 1
ATOM 758 C C . GLU A 1 96 ? 34.631 -2.881 -65.858 1.00 72.19 96 GLU A C 1
ATOM 760 O O . GLU A 1 96 ? 35.688 -3.377 -66.240 1.00 72.19 96 GLU A O 1
ATOM 765 N N . GLY A 1 97 ? 33.694 -3.626 -65.263 1.00 68.81 97 GLY A N 1
ATOM 766 C CA . GLY A 1 97 ? 33.772 -5.073 -65.056 1.00 68.81 97 GLY A CA 1
ATOM 767 C C . GLY A 1 97 ? 34.540 -5.555 -63.816 1.00 68.81 97 GLY A C 1
ATOM 768 O O . GLY A 1 97 ? 34.526 -6.758 -63.551 1.00 68.81 97 GLY A O 1
ATOM 769 N N . LYS A 1 98 ? 35.168 -4.681 -63.013 1.00 82.81 98 LYS A N 1
ATOM 770 C CA . LYS A 1 98 ? 35.929 -5.092 -61.814 1.00 82.81 98 LYS A CA 1
ATOM 771 C C . LYS A 1 98 ? 35.332 -4.503 -60.540 1.00 82.81 98 LYS A C 1
ATOM 773 O O . LYS A 1 98 ? 35.089 -3.306 -60.449 1.00 82.81 98 LYS A O 1
ATOM 778 N N . LEU A 1 99 ? 35.116 -5.365 -59.544 1.00 86.31 99 LEU A N 1
ATOM 779 C CA . LEU A 1 99 ? 34.683 -4.974 -58.202 1.00 86.31 99 LEU A CA 1
ATOM 780 C C . LEU A 1 99 ? 35.732 -5.410 -57.179 1.00 86.31 99 LEU A C 1
ATOM 782 O O . LEU A 1 99 ? 35.863 -6.609 -56.899 1.00 86.31 99 LEU A O 1
ATOM 786 N N . GLU A 1 100 ? 36.436 -4.434 -56.623 1.00 89.50 100 GLU A N 1
ATOM 787 C CA . GLU A 1 100 ? 37.417 -4.603 -55.552 1.00 89.50 100 GLU A CA 1
ATOM 788 C C . GLU A 1 100 ? 36.804 -4.222 -54.203 1.00 89.50 100 GLU A C 1
ATOM 790 O O . GLU A 1 100 ? 35.913 -3.378 -54.132 1.00 89.50 100 GLU A O 1
ATOM 795 N N . GLN A 1 101 ? 37.253 -4.875 -53.133 1.00 91.00 101 GLN A N 1
ATOM 796 C CA . GLN A 1 101 ? 36.760 -4.660 -51.775 1.00 91.00 101 GLN A CA 1
ATOM 797 C C . GLN A 1 101 ? 37.925 -4.256 -50.873 1.00 91.00 101 GLN A C 1
ATOM 799 O O . GLN A 1 101 ? 38.947 -4.938 -50.846 1.00 91.00 101 GLN A O 1
ATOM 804 N N . PHE A 1 102 ? 37.724 -3.198 -50.094 1.00 91.12 102 PHE A N 1
ATOM 805 C CA . PHE A 1 102 ? 38.679 -2.672 -49.127 1.00 91.12 102 PHE A CA 1
ATOM 806 C C . PHE A 1 102 ? 38.016 -2.560 -47.753 1.00 91.12 102 PHE A C 1
ATOM 808 O O . PHE A 1 102 ? 36.901 -2.046 -47.627 1.00 91.12 102 PHE A O 1
ATOM 815 N N . GLU A 1 103 ? 38.699 -3.037 -46.716 1.00 88.31 103 GLU A N 1
ATOM 816 C CA . GLU A 1 103 ? 38.263 -2.870 -45.330 1.00 88.31 103 GLU A CA 1
ATOM 817 C C . GLU A 1 103 ? 38.875 -1.599 -44.740 1.00 88.31 103 GLU A C 1
ATOM 819 O O . GLU A 1 103 ? 40.088 -1.403 -44.782 1.00 88.31 103 GLU A O 1
ATOM 824 N N . LEU A 1 104 ? 38.027 -0.746 -44.172 1.00 86.88 104 LEU A N 1
ATOM 825 C CA . LEU A 1 104 ? 38.398 0.494 -43.496 1.00 86.88 104 LEU A CA 1
ATOM 826 C C . LEU A 1 104 ? 38.115 0.319 -41.993 1.00 86.88 104 LEU A C 1
ATOM 828 O O . LEU A 1 104 ? 36.993 0.581 -41.535 1.00 86.88 104 LEU A O 1
ATOM 832 N N . PRO A 1 105 ? 39.078 -0.209 -41.215 1.00 78.44 105 PRO A N 1
ATOM 833 C CA . PRO A 1 105 ? 38.890 -0.444 -39.788 1.00 78.44 105 PRO A CA 1
ATOM 834 C C . PRO A 1 105 ? 38.842 0.875 -39.003 1.00 78.44 105 PRO A C 1
ATOM 836 O O . PRO A 1 105 ? 39.370 1.891 -39.448 1.00 78.44 105 PRO A O 1
ATOM 839 N N . ASN A 1 106 ? 38.260 0.839 -37.800 1.00 71.69 106 ASN A N 1
ATOM 840 C CA . ASN A 1 106 ? 38.267 1.951 -36.832 1.00 71.69 106 ASN A CA 1
ATOM 841 C C . ASN A 1 106 ? 37.693 3.270 -37.384 1.00 71.69 106 ASN A C 1
ATOM 843 O O . ASN A 1 106 ? 38.151 4.368 -37.056 1.00 71.69 106 ASN A O 1
ATOM 847 N N . MET A 1 107 ? 36.684 3.146 -38.243 1.00 71.25 107 MET A N 1
ATOM 848 C CA . MET A 1 107 ? 35.882 4.275 -38.695 1.00 71.25 107 MET A CA 1
ATOM 849 C C . MET A 1 107 ? 34.829 4.572 -37.639 1.00 71.25 107 MET A C 1
ATOM 851 O O . MET A 1 107 ? 34.096 3.668 -37.253 1.00 71.25 107 MET A O 1
ATOM 855 N N . GLY A 1 108 ? 34.735 5.823 -37.199 1.00 66.75 108 GLY A N 1
ATOM 856 C CA . GLY A 1 108 ? 33.736 6.257 -36.235 1.00 66.75 108 GLY A CA 1
ATOM 857 C C . GLY A 1 108 ? 32.299 6.125 -36.741 1.00 66.75 108 GLY A C 1
ATOM 858 O O . GLY A 1 108 ? 32.042 5.887 -37.922 1.00 66.75 108 GLY A O 1
ATOM 859 N N . ALA A 1 109 ? 31.330 6.308 -35.841 1.00 61.19 109 ALA A N 1
ATOM 860 C CA . ALA A 1 109 ? 29.933 6.415 -36.239 1.00 61.19 109 ALA A CA 1
ATOM 861 C C . ALA A 1 109 ? 29.774 7.655 -37.136 1.00 61.19 109 ALA A C 1
ATOM 863 O O . ALA A 1 109 ? 29.969 8.764 -36.651 1.00 61.19 109 ALA A O 1
ATOM 864 N N . TYR A 1 110 ? 29.385 7.452 -38.402 1.00 70.81 110 TYR A N 1
ATOM 865 C CA . TYR A 1 110 ? 29.216 8.470 -39.450 1.00 70.81 110 TYR A CA 1
ATOM 866 C C . TYR A 1 110 ? 30.524 8.919 -40.129 1.00 70.81 110 TYR A C 1
ATOM 868 O O . TYR A 1 110 ? 31.173 9.879 -39.717 1.00 70.81 110 TYR A O 1
ATOM 876 N N . ALA A 1 111 ? 30.879 8.258 -41.235 1.00 79.06 111 ALA A N 1
ATOM 877 C CA . ALA A 1 111 ? 32.020 8.641 -42.065 1.00 79.06 111 ALA A CA 1
ATOM 878 C C . ALA A 1 111 ? 31.659 9.731 -43.089 1.00 79.06 111 ALA A C 1
ATOM 880 O O . ALA A 1 111 ? 30.768 9.578 -43.914 1.00 79.06 111 ALA A O 1
ATOM 881 N N . HIS A 1 112 ? 32.359 10.847 -43.080 1.00 85.44 112 HIS A N 1
ATOM 882 C CA . HIS A 1 112 ? 32.203 11.933 -44.034 1.00 85.44 112 HIS A CA 1
ATOM 883 C C . HIS A 1 112 ? 33.096 11.743 -45.261 1.00 85.44 112 HIS A C 1
ATOM 885 O O . HIS A 1 112 ? 34.230 11.273 -45.164 1.00 85.44 112 HIS A O 1
ATOM 891 N N . PHE A 1 113 ? 32.584 12.147 -46.423 1.00 88.00 113 PHE A N 1
ATOM 892 C CA . PHE A 1 113 ? 33.297 12.071 -47.696 1.00 88.00 113 PHE A CA 1
ATOM 893 C C . PHE A 1 113 ? 33.783 13.457 -48.112 1.00 88.00 113 PHE A C 1
ATOM 895 O O . PHE A 1 113 ? 32.993 14.399 -48.189 1.00 88.00 113 PHE A O 1
ATOM 902 N N . VAL A 1 114 ? 35.076 13.569 -48.402 1.00 87.75 114 VAL A N 1
ATOM 903 C CA . VAL A 1 114 ? 35.743 14.821 -48.779 1.00 87.75 114 VAL A CA 1
ATOM 904 C C . VAL A 1 114 ? 36.617 14.574 -49.982 1.00 87.75 114 VAL A C 1
ATOM 906 O O . VAL A 1 114 ? 37.213 13.512 -50.110 1.00 87.75 114 VAL A O 1
ATOM 909 N N . ILE A 1 115 ? 36.738 15.570 -50.847 1.00 87.00 115 ILE A N 1
ATOM 910 C CA . ILE A 1 115 ? 37.775 15.572 -51.868 1.00 87.00 115 ILE A CA 1
ATOM 911 C C . ILE A 1 115 ? 38.857 16.551 -51.430 1.00 87.00 115 ILE A C 1
ATOM 913 O O . ILE A 1 115 ? 38.581 17.734 -51.237 1.00 87.00 115 ILE A O 1
ATOM 917 N N . SER A 1 116 ? 40.078 16.049 -51.280 1.00 84.06 116 SER A N 1
ATOM 918 C CA . SER A 1 116 ? 41.267 16.852 -50.998 1.00 84.06 116 SER A CA 1
ATOM 919 C C . SER A 1 116 ? 42.343 16.504 -52.012 1.00 84.06 116 SER A C 1
ATOM 921 O O . SER A 1 116 ? 42.516 15.335 -52.356 1.00 84.06 116 SER A O 1
ATOM 923 N N . GLU A 1 117 ? 43.014 17.516 -52.563 1.00 82.94 117 GLU A N 1
ATOM 924 C CA . GLU A 1 117 ? 44.061 17.329 -53.581 1.00 82.94 117 GLU A CA 1
ATOM 925 C C . GLU A 1 117 ? 43.608 16.448 -54.769 1.00 82.94 117 GLU A C 1
ATOM 927 O O . GLU A 1 117 ? 44.384 15.688 -55.338 1.00 82.94 117 GLU A O 1
ATOM 932 N N . ARG A 1 118 ? 42.324 16.549 -55.158 1.00 82.19 118 ARG A N 1
ATOM 933 C CA . ARG A 1 118 ? 41.650 15.731 -56.197 1.00 82.19 118 ARG A CA 1
ATOM 934 C C . ARG A 1 118 ? 41.463 14.244 -55.859 1.00 82.19 118 ARG A C 1
ATOM 936 O O . ARG A 1 118 ? 40.952 13.501 -56.700 1.00 82.19 118 ARG A O 1
ATOM 943 N N . THR A 1 119 ? 41.801 13.823 -54.645 1.00 88.06 119 THR A N 1
ATOM 944 C CA . THR A 1 119 ? 41.634 12.449 -54.151 1.00 88.06 119 THR A CA 1
ATOM 945 C C . THR A 1 119 ? 40.435 12.326 -53.217 1.00 88.06 119 THR A C 1
ATOM 947 O O . THR A 1 119 ? 40.099 13.264 -52.490 1.00 88.06 119 THR A O 1
ATOM 950 N N . LEU A 1 120 ? 39.772 11.167 -53.245 1.00 89.81 120 LEU A N 1
ATOM 951 C CA . LEU A 1 120 ? 38.678 10.858 -52.328 1.00 89.81 120 LEU A CA 1
ATOM 952 C C . LEU A 1 120 ? 39.244 10.532 -50.945 1.00 89.81 120 LEU A C 1
ATOM 954 O O . LEU A 1 120 ? 40.049 9.619 -50.793 1.00 89.81 120 LEU A O 1
ATOM 958 N N . CYS A 1 121 ? 38.786 11.261 -49.939 1.00 90.50 121 CYS A N 1
ATOM 959 C CA . CYS A 1 121 ? 39.088 11.037 -48.538 1.00 90.50 121 CYS A CA 1
ATOM 960 C C . CYS A 1 121 ? 37.805 10.656 -47.796 1.00 90.50 121 CYS A C 1
ATOM 962 O O . CYS A 1 121 ? 36.739 11.237 -48.014 1.00 90.50 121 CYS A O 1
ATOM 964 N N . VAL A 1 122 ? 37.920 9.686 -46.899 1.00 89.12 122 VAL A N 1
ATOM 965 C CA . VAL A 1 122 ? 36.846 9.233 -46.019 1.00 89.12 122 VAL A CA 1
ATOM 966 C C . VAL A 1 122 ? 37.308 9.486 -44.599 1.00 89.12 122 VAL A C 1
ATOM 968 O O . VAL A 1 122 ? 38.306 8.914 -44.176 1.00 89.12 122 VAL A O 1
ATOM 971 N N . VAL A 1 123 ? 36.623 10.360 -43.874 1.00 87.38 123 VAL A N 1
ATOM 972 C CA . VAL A 1 123 ? 37.038 10.793 -42.535 1.00 87.38 123 VAL A CA 1
ATOM 973 C C . VAL A 1 123 ? 35.895 10.658 -41.558 1.00 87.38 123 VAL A C 1
ATOM 975 O O . VAL A 1 123 ? 34.749 10.909 -41.896 1.00 87.38 123 VAL A O 1
ATOM 978 N N . SER A 1 124 ? 36.179 10.283 -40.326 1.00 78.19 124 SER A N 1
ATOM 979 C CA . SER A 1 124 ? 35.169 10.191 -39.279 1.00 78.19 124 SER A CA 1
ATOM 980 C C . SER A 1 124 ? 35.673 10.838 -38.003 1.00 78.19 124 SER A C 1
ATOM 982 O O . SER A 1 124 ? 36.852 10.737 -37.665 1.00 78.19 124 SER A O 1
ATOM 984 N N . SER A 1 125 ? 34.754 11.458 -37.266 1.00 65.88 125 SER A N 1
ATOM 985 C CA . SER A 1 125 ? 34.937 11.631 -35.827 1.00 65.88 125 SER A CA 1
ATOM 986 C C . SER A 1 125 ? 33.956 10.720 -35.142 1.00 65.88 125 SER A C 1
ATOM 988 O O . SER A 1 125 ? 32.772 10.716 -35.472 1.00 65.88 125 SER A O 1
ATOM 990 N N . GLU A 1 126 ? 34.445 9.936 -34.195 1.00 54.47 126 GLU A N 1
ATOM 991 C CA . GLU A 1 126 ? 33.554 9.062 -33.462 1.00 54.47 126 GLU A CA 1
ATOM 992 C C . GLU A 1 126 ? 32.707 9.895 -32.483 1.00 54.47 126 GLU A C 1
ATOM 994 O O . GLU A 1 126 ? 31.506 9.672 -32.432 1.00 54.47 126 GLU A O 1
ATOM 999 N N . TYR A 1 127 ? 33.278 10.926 -31.829 1.00 53.75 127 TYR A N 1
ATOM 1000 C CA . TYR A 1 127 ? 32.619 11.977 -31.021 1.00 53.75 127 TYR A CA 1
ATOM 1001 C C . TYR A 1 127 ? 33.614 13.136 -30.735 1.00 53.75 127 TYR A C 1
ATOM 1003 O O . TYR A 1 127 ? 34.774 13.060 -31.126 1.00 53.75 127 TYR A O 1
ATOM 1011 N N . SER A 1 128 ? 33.214 14.178 -29.985 1.00 45.97 128 SER A N 1
ATOM 1012 C CA . SER A 1 128 ? 34.027 15.378 -29.661 1.00 45.97 128 SER A CA 1
ATOM 1013 C C . SER A 1 128 ? 35.373 15.144 -28.949 1.00 45.97 128 SER A C 1
ATOM 1015 O O . SER A 1 128 ? 36.135 16.091 -28.789 1.00 45.97 128 SER A O 1
ATOM 1017 N N . ASN A 1 129 ? 35.651 13.925 -28.474 1.00 49.00 129 ASN A N 1
ATOM 1018 C CA . ASN A 1 129 ? 36.787 13.614 -27.595 1.00 49.00 129 ASN A CA 1
ATOM 1019 C C . ASN A 1 129 ? 37.671 12.476 -28.141 1.00 49.00 129 ASN A C 1
ATOM 1021 O O . ASN A 1 129 ? 38.389 11.849 -27.366 1.00 49.00 129 ASN A O 1
ATOM 1025 N N . VAL A 1 130 ? 37.570 12.172 -29.435 1.00 59.00 130 VAL A N 1
ATOM 1026 C CA . VAL A 1 130 ? 38.278 11.069 -30.101 1.00 59.00 130 VAL A CA 1
ATOM 1027 C C . VAL A 1 130 ? 39.102 11.656 -31.229 1.00 59.00 130 VAL A C 1
ATOM 1029 O O . VAL A 1 130 ? 38.610 12.535 -31.941 1.00 59.00 130 VAL A O 1
ATOM 1032 N N . ALA A 1 131 ? 40.344 11.199 -31.384 1.00 65.50 131 ALA A N 1
ATOM 1033 C CA . ALA A 1 131 ? 41.170 11.621 -32.505 1.00 65.50 131 ALA A CA 1
ATOM 1034 C C . ALA A 1 131 ? 40.460 11.264 -33.823 1.00 65.50 131 ALA A C 1
ATOM 1036 O O . ALA A 1 131 ? 39.962 10.149 -33.981 1.00 65.50 131 ALA A O 1
ATOM 1037 N N . ALA A 1 132 ? 40.367 12.218 -34.752 1.00 72.19 132 ALA A N 1
ATOM 1038 C CA . ALA A 1 132 ? 39.760 11.955 -36.049 1.00 72.19 132 ALA A CA 1
ATOM 1039 C C . ALA A 1 132 ? 40.537 10.837 -36.762 1.00 72.19 132 ALA A C 1
ATOM 1041 O O . ALA A 1 132 ? 41.769 10.806 -36.725 1.00 72.19 132 ALA A O 1
ATOM 1042 N N . SER A 1 133 ? 39.816 9.922 -37.403 1.00 81.75 133 SER A N 1
ATOM 1043 C CA . SER A 1 133 ? 40.394 8.860 -38.226 1.00 81.75 133 SER A CA 1
ATOM 1044 C C . SER A 1 133 ? 39.947 9.035 -39.668 1.00 81.75 133 SER A C 1
ATOM 1046 O O . SER A 1 133 ? 38.892 9.614 -39.946 1.00 81.75 133 SER A O 1
ATOM 1048 N N . GLY A 1 134 ? 40.754 8.557 -40.609 1.00 87.12 134 GLY A N 1
ATOM 1049 C CA . GLY A 1 134 ? 40.378 8.628 -42.006 1.00 87.12 134 GLY A CA 1
ATOM 1050 C C . GLY A 1 134 ? 41.307 7.877 -42.935 1.00 87.12 134 GLY A C 1
ATOM 1051 O O . GLY A 1 134 ? 42.381 7.416 -42.550 1.00 87.12 134 GLY A O 1
ATOM 1052 N N . PHE A 1 135 ? 40.869 7.783 -44.180 1.00 91.31 135 PHE A N 1
ATOM 1053 C CA . PHE A 1 135 ? 41.559 7.101 -45.254 1.00 91.31 135 PHE A CA 1
ATOM 1054 C C . PHE A 1 135 ? 41.524 7.951 -46.515 1.00 91.31 135 PHE A C 1
ATOM 1056 O O . PHE A 1 135 ? 40.517 8.594 -46.816 1.00 91.31 135 PHE A O 1
ATOM 1063 N N . ARG A 1 136 ? 42.611 7.912 -47.279 1.00 93.00 136 ARG A N 1
ATOM 1064 C CA . ARG A 1 136 ? 42.738 8.561 -48.580 1.00 93.00 136 ARG A CA 1
ATOM 1065 C C . ARG A 1 136 ? 42.859 7.508 -49.669 1.00 93.00 136 ARG A C 1
ATOM 1067 O O . ARG A 1 136 ? 43.649 6.574 -49.552 1.00 93.00 136 ARG A O 1
ATOM 1074 N N . TRP A 1 137 ? 42.098 7.692 -50.738 1.00 93.38 137 TRP A N 1
ATOM 1075 C CA . TRP A 1 137 ? 42.195 6.894 -51.949 1.00 93.38 137 TRP A CA 1
ATOM 1076 C C . TRP A 1 137 ? 43.414 7.312 -52.773 1.00 93.38 137 TRP A C 1
ATOM 1078 O O . TRP A 1 137 ? 43.521 8.464 -53.194 1.00 93.38 137 TRP A O 1
ATOM 1088 N N . THR A 1 138 ? 44.318 6.370 -53.035 1.00 89.44 138 THR A N 1
ATOM 1089 C CA . THR A 1 138 ? 45.550 6.605 -53.811 1.00 89.44 138 THR A CA 1
ATOM 1090 C C . THR A 1 138 ? 45.394 6.318 -55.305 1.00 89.44 138 THR A C 1
ATOM 1092 O O . THR A 1 138 ? 46.343 6.497 -56.064 1.00 89.44 138 THR A O 1
ATOM 1095 N N . GLY A 1 139 ? 44.218 5.852 -55.739 1.00 85.62 139 GLY A N 1
ATOM 1096 C CA . GLY A 1 139 ? 43.993 5.315 -57.086 1.00 85.62 139 GLY A CA 1
ATOM 1097 C C . GLY A 1 139 ? 44.050 3.787 -57.158 1.00 85.62 139 GLY A C 1
ATOM 1098 O O . GLY A 1 139 ? 43.609 3.220 -58.151 1.00 85.62 139 GLY A O 1
ATOM 1099 N N . SER A 1 140 ? 44.563 3.126 -56.115 1.00 87.19 140 SER A N 1
ATOM 1100 C CA . SER A 1 140 ? 44.634 1.657 -56.036 1.00 87.19 140 SER A CA 1
ATOM 1101 C C . SER A 1 140 ? 44.279 1.091 -54.663 1.00 87.19 140 SER A C 1
ATOM 1103 O O . SER A 1 140 ? 43.808 -0.038 -54.576 1.00 87.19 140 SER A O 1
ATOM 1105 N N . GLU A 1 141 ? 44.465 1.860 -53.590 1.00 91.75 141 GLU A N 1
ATOM 1106 C CA . GLU A 1 141 ? 44.140 1.433 -52.233 1.00 91.75 141 GLU A CA 1
ATOM 1107 C C . GLU A 1 141 ? 43.714 2.613 -51.352 1.00 91.75 141 GLU A C 1
ATOM 1109 O O . GLU A 1 141 ? 43.905 3.787 -51.688 1.00 91.75 141 GLU A O 1
ATOM 1114 N N . PHE A 1 142 ? 43.129 2.289 -50.199 1.00 91.94 142 PHE A N 1
ATOM 1115 C CA . PHE A 1 142 ? 42.847 3.250 -49.140 1.00 91.94 142 PHE A CA 1
ATOM 1116 C C . PHE A 1 142 ? 43.974 3.230 -48.108 1.00 91.94 142 PHE A C 1
ATOM 1118 O O . PHE A 1 142 ? 44.173 2.231 -47.420 1.00 91.94 142 PHE A O 1
ATOM 1125 N N . VAL A 1 143 ? 44.678 4.351 -47.964 1.00 91.75 143 VAL A N 1
ATOM 1126 C CA . VAL A 1 143 ? 45.769 4.508 -46.992 1.00 91.75 143 VAL A CA 1
ATOM 1127 C C . VAL A 1 143 ? 45.294 5.367 -45.829 1.00 91.75 143 VAL A C 1
ATOM 1129 O O . VAL A 1 143 ? 44.666 6.405 -46.039 1.00 91.75 143 VAL A O 1
ATOM 1132 N N . ALA A 1 144 ? 45.581 4.936 -44.600 1.00 89.31 144 ALA A N 1
ATOM 1133 C CA . ALA A 1 144 ? 45.232 5.689 -43.400 1.00 89.31 144 ALA A CA 1
ATOM 1134 C C . ALA A 1 144 ? 45.940 7.053 -43.383 1.00 89.31 144 ALA A C 1
ATOM 1136 O O . ALA A 1 144 ? 47.145 7.140 -43.626 1.00 89.31 144 ALA A O 1
ATOM 1137 N N . VAL A 1 145 ? 45.192 8.108 -43.073 1.00 89.06 145 VAL A N 1
ATOM 1138 C CA . VAL A 1 145 ? 45.734 9.464 -42.917 1.00 89.06 145 VAL A CA 1
ATOM 1139 C C . VAL A 1 145 ? 46.092 9.731 -41.459 1.00 89.06 145 VAL A C 1
ATOM 1141 O O . VAL A 1 145 ? 45.595 9.064 -40.547 1.00 89.06 145 VAL A O 1
ATOM 1144 N N . SER A 1 146 ? 46.968 10.706 -41.215 1.00 87.38 146 SER A N 1
ATOM 1145 C CA . SER A 1 146 ? 47.326 11.061 -39.837 1.00 87.38 146 SER A CA 1
ATOM 1146 C C . SER A 1 146 ? 46.120 11.654 -39.085 1.00 87.38 146 SER A C 1
ATOM 1148 O O . SER A 1 146 ? 45.271 12.290 -39.712 1.00 87.38 146 SER A O 1
ATOM 1150 N N . PRO A 1 147 ? 46.033 11.529 -37.747 1.00 83.12 147 PRO A N 1
ATOM 1151 C CA . PRO A 1 147 ? 44.904 12.084 -36.996 1.00 83.12 147 PRO A CA 1
ATOM 1152 C C . PRO A 1 147 ? 44.714 13.601 -37.152 1.00 83.12 147 PRO A C 1
ATOM 1154 O O . PRO A 1 147 ? 43.585 14.089 -37.159 1.00 83.12 147 PRO A O 1
ATOM 1157 N N . ASN A 1 148 ? 45.810 14.350 -37.312 1.00 84.44 148 ASN A N 1
ATOM 1158 C CA . ASN A 1 148 ? 45.760 15.796 -37.547 1.00 84.44 148 ASN A CA 1
ATOM 1159 C C . ASN A 1 148 ? 45.153 16.106 -38.918 1.00 84.44 148 ASN A C 1
ATOM 1161 O O . ASN A 1 148 ? 44.252 16.932 -39.027 1.00 84.44 148 ASN A O 1
ATOM 1165 N N . GLU A 1 149 ? 45.597 15.386 -39.945 1.00 87.00 149 GLU A N 1
ATOM 1166 C CA . GLU A 1 149 ? 45.061 15.512 -41.297 1.00 87.00 149 GLU A CA 1
ATOM 1167 C C . GLU A 1 149 ? 43.580 15.107 -41.356 1.00 87.00 149 GLU A C 1
ATOM 1169 O O . GLU A 1 149 ? 42.767 15.802 -41.959 1.00 87.00 149 GLU A O 1
ATOM 1174 N N . ALA A 1 150 ? 43.191 14.028 -40.668 1.00 84.56 150 ALA A N 1
ATOM 1175 C CA . ALA A 1 150 ? 41.791 13.627 -40.552 1.00 84.56 150 ALA A CA 1
ATOM 1176 C C . ALA A 1 150 ? 40.931 14.726 -39.903 1.00 84.56 150 ALA A C 1
ATOM 1178 O O . ALA A 1 150 ? 39.808 14.964 -40.347 1.00 84.56 150 ALA A O 1
ATOM 1179 N N . ALA A 1 151 ? 41.447 15.415 -38.878 1.00 83.12 151 ALA A N 1
ATOM 1180 C CA . ALA A 1 151 ? 40.740 16.504 -38.205 1.00 83.12 151 ALA A CA 1
ATOM 1181 C C . ALA A 1 151 ? 40.583 17.738 -39.110 1.00 83.12 151 ALA A C 1
ATOM 1183 O O . ALA A 1 151 ? 39.505 18.335 -39.157 1.00 83.12 151 ALA A O 1
ATOM 1184 N N . GLU A 1 152 ? 41.626 18.089 -39.867 1.00 84.12 152 GLU A N 1
ATOM 1185 C CA . GLU A 1 152 ? 41.574 19.156 -40.872 1.00 84.12 152 GLU A CA 1
ATOM 1186 C C . GLU A 1 152 ? 40.533 18.845 -41.952 1.00 84.12 152 GLU A C 1
ATOM 1188 O O . GLU A 1 152 ? 39.636 19.651 -42.202 1.00 84.12 152 GLU A O 1
ATOM 1193 N N . LEU A 1 153 ? 40.579 17.644 -42.530 1.00 84.38 153 LEU A N 1
ATOM 1194 C CA . LEU A 1 153 ? 39.619 17.190 -43.537 1.00 84.38 153 LEU A CA 1
ATOM 1195 C C . LEU A 1 153 ? 38.182 17.175 -43.005 1.00 84.38 153 LEU A C 1
ATOM 1197 O O . LEU A 1 153 ? 37.251 17.576 -43.703 1.00 84.38 153 LEU A O 1
ATOM 1201 N N . LEU A 1 154 ? 37.984 16.758 -41.756 1.00 80.94 154 LEU 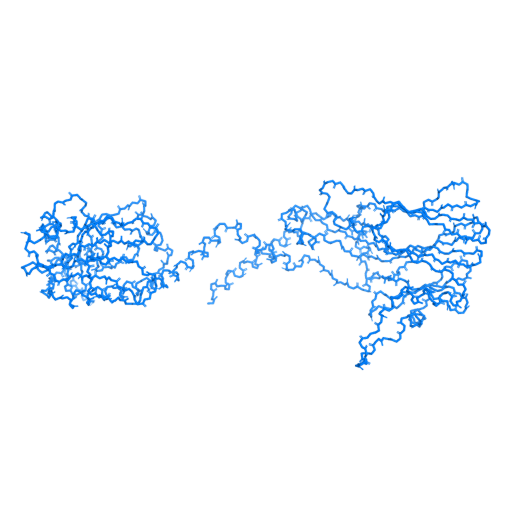A N 1
ATOM 1202 C CA . LEU A 1 154 ? 36.671 16.750 -41.120 1.00 80.94 154 LEU A CA 1
ATOM 1203 C C . LEU A 1 154 ? 36.117 18.170 -40.911 1.00 80.94 154 LEU A C 1
ATOM 1205 O O . LEU A 1 154 ? 34.905 18.384 -41.033 1.00 80.94 154 LEU A O 1
ATOM 1209 N N . SER A 1 155 ? 36.982 19.152 -40.635 1.00 78.75 155 SER A N 1
ATOM 1210 C CA . SER A 1 155 ? 36.583 20.559 -40.490 1.00 78.75 155 SER A CA 1
ATOM 1211 C C . SER A 1 155 ? 35.990 21.141 -41.782 1.00 78.75 155 SER A C 1
ATOM 1213 O O . SER A 1 155 ? 35.054 21.941 -41.717 1.00 78.75 155 SER A O 1
ATOM 1215 N N . LEU A 1 156 ? 36.443 20.658 -42.949 1.00 76.56 156 LEU A N 1
ATOM 1216 C CA . LEU A 1 156 ? 35.933 21.066 -44.266 1.00 76.56 156 LEU A CA 1
ATOM 1217 C C . LEU A 1 156 ? 34.467 20.662 -44.489 1.00 76.56 156 LEU A C 1
ATOM 1219 O O . LEU A 1 156 ? 33.758 21.318 -45.248 1.00 76.56 156 LEU A O 1
ATOM 1223 N N . VAL A 1 157 ? 33.993 19.606 -43.820 1.00 72.94 157 VAL A N 1
ATOM 1224 C CA . VAL A 1 157 ? 32.602 19.119 -43.927 1.00 72.94 157 VAL A CA 1
ATOM 1225 C C . VAL A 1 157 ? 31.740 19.612 -42.774 1.00 72.94 157 VAL A C 1
ATOM 1227 O O . VAL A 1 157 ? 30.560 19.933 -42.953 1.00 72.94 157 VAL A O 1
ATOM 1230 N N . SER A 1 158 ? 32.324 19.690 -41.578 1.00 64.62 158 SER A N 1
ATOM 1231 C CA . SER A 1 158 ? 31.583 19.980 -40.349 1.00 64.62 158 SER A CA 1
ATOM 1232 C C . SER A 1 158 ? 31.056 21.418 -40.304 1.00 64.62 158 SER A C 1
ATOM 1234 O O . SER A 1 158 ? 30.013 21.668 -39.698 1.00 64.62 158 SER A O 1
ATOM 1236 N N . GLY A 1 159 ? 31.684 22.359 -41.022 1.00 54.94 159 GLY A N 1
ATOM 1237 C CA . GLY A 1 159 ? 31.401 23.789 -40.882 1.00 54.94 159 GLY A CA 1
ATOM 1238 C C . GLY A 1 159 ? 31.756 24.284 -39.474 1.00 54.94 159 GLY A C 1
ATOM 1239 O O . GLY A 1 159 ? 31.869 23.503 -38.531 1.00 54.94 159 GLY A O 1
ATOM 1240 N N . THR A 1 160 ? 31.962 25.587 -39.305 1.00 37.44 160 THR A N 1
ATOM 1241 C CA . THR A 1 160 ? 32.118 26.191 -37.975 1.00 37.44 160 THR A CA 1
ATOM 1242 C C . THR A 1 160 ? 31.014 25.696 -37.044 1.00 37.44 160 THR A C 1
ATOM 1244 O O . THR A 1 160 ? 29.830 25.813 -37.374 1.00 37.44 160 THR A O 1
ATOM 1247 N N . ALA A 1 161 ? 31.405 25.133 -35.897 1.00 35.62 161 ALA A N 1
ATOM 1248 C CA . ALA A 1 161 ? 30.502 24.849 -34.795 1.00 35.62 161 ALA A CA 1
ATOM 1249 C C . ALA A 1 161 ? 29.562 26.044 -34.605 1.00 35.62 161 ALA A C 1
ATOM 1251 O O . ALA A 1 161 ? 30.012 27.188 -34.605 1.00 35.62 161 ALA A O 1
ATOM 1252 N N . ILE A 1 162 ? 28.267 25.767 -34.483 1.00 34.72 162 ILE A N 1
ATOM 1253 C CA . ILE A 1 162 ? 27.243 26.759 -34.172 1.00 34.72 162 ILE A CA 1
ATOM 1254 C C . ILE A 1 162 ? 27.691 27.483 -32.893 1.00 34.72 162 ILE A C 1
ATOM 1256 O O . ILE A 1 162 ? 27.523 26.961 -31.792 1.00 34.72 162 ILE A O 1
ATOM 1260 N N . THR A 1 163 ? 28.280 28.673 -33.010 1.00 29.36 163 THR A N 1
ATOM 1261 C CA . THR A 1 163 ? 28.133 29.670 -31.954 1.00 29.36 163 THR A CA 1
ATOM 1262 C C . THR A 1 163 ? 26.657 30.030 -31.964 1.00 29.36 163 THR A C 1
ATOM 1264 O O . THR A 1 163 ? 26.157 30.390 -33.032 1.00 29.36 163 THR A O 1
ATOM 1267 N N . PRO A 1 164 ? 25.931 29.901 -30.842 1.00 31.77 164 PRO A N 1
ATOM 1268 C CA . PRO A 1 164 ? 24.584 30.429 -30.769 1.00 31.77 164 PRO A CA 1
ATOM 1269 C C . PRO A 1 164 ? 24.720 31.951 -30.845 1.00 31.77 164 PRO A C 1
ATOM 1271 O O . PRO A 1 164 ? 24.989 32.604 -29.842 1.00 31.77 164 PRO A O 1
ATOM 1274 N N . SER A 1 165 ? 24.649 32.510 -32.051 1.00 30.69 165 SER A N 1
ATOM 1275 C CA . SER A 1 165 ? 24.302 33.911 -32.199 1.00 30.69 165 SER A CA 1
ATOM 1276 C C . SER A 1 165 ? 22.802 33.973 -31.983 1.00 30.69 165 SER A C 1
ATOM 1278 O O . SER A 1 165 ? 22.028 33.392 -32.750 1.00 30.69 165 SER A O 1
ATOM 1280 N N . ASP A 1 166 ? 22.420 34.610 -30.883 1.00 39.03 166 ASP A N 1
ATOM 1281 C CA . ASP A 1 166 ? 21.066 35.090 -30.682 1.00 39.03 166 ASP A CA 1
ATOM 1282 C C . ASP A 1 166 ? 20.615 35.835 -31.951 1.00 39.03 166 ASP A C 1
ATOM 1284 O O . ASP A 1 166 ? 21.400 36.577 -32.537 1.00 39.03 166 ASP A O 1
ATOM 1288 N N . GLU A 1 167 ? 19.357 35.622 -32.346 1.00 40.94 167 GLU A N 1
ATOM 1289 C CA . GLU A 1 167 ? 18.659 36.294 -33.459 1.00 40.94 167 GLU A CA 1
ATOM 1290 C C . GLU A 1 167 ? 18.842 35.690 -34.870 1.00 40.94 167 GLU A C 1
ATOM 1292 O O . GLU A 1 167 ? 19.444 36.294 -35.744 1.00 40.94 167 GLU A O 1
ATOM 1297 N N . ASP A 1 168 ? 18.253 34.515 -35.135 1.00 34.66 168 ASP A N 1
ATOM 1298 C CA . ASP A 1 168 ? 17.219 34.405 -36.188 1.00 34.66 168 ASP A CA 1
ATOM 1299 C C . ASP A 1 168 ? 16.571 33.011 -36.224 1.00 34.66 168 ASP A C 1
ATOM 1301 O O . ASP A 1 168 ? 17.207 31.969 -36.401 1.00 34.66 168 ASP A O 1
ATOM 1305 N N . ASN A 1 169 ? 15.254 32.984 -36.048 1.00 38.38 169 ASN A N 1
ATOM 1306 C CA . ASN A 1 169 ? 14.482 31.787 -35.722 1.00 38.38 169 ASN A CA 1
ATOM 1307 C C . ASN A 1 169 ? 13.909 31.092 -36.972 1.00 38.38 169 ASN A C 1
ATOM 1309 O O . ASN A 1 169 ? 12.722 30.781 -37.004 1.00 38.38 169 ASN A O 1
ATOM 1313 N N . ASN A 1 170 ? 14.728 30.898 -38.017 1.00 36.16 170 ASN A N 1
ATOM 1314 C CA . ASN A 1 170 ? 14.325 30.204 -39.254 1.00 36.16 170 ASN A CA 1
ATOM 1315 C C . ASN A 1 170 ? 15.498 29.632 -40.087 1.00 36.16 170 ASN A C 1
ATOM 1317 O O . ASN A 1 170 ? 15.415 29.553 -41.312 1.00 36.16 170 ASN A O 1
ATOM 1321 N N . SER A 1 171 ? 16.595 29.193 -39.459 1.00 37.81 171 SER A N 1
ATOM 1322 C CA . SER A 1 171 ? 17.581 28.378 -40.184 1.00 37.81 171 SER A CA 1
ATOM 1323 C C . SER A 1 171 ? 17.045 26.952 -40.349 1.00 37.81 171 SER A C 1
ATOM 1325 O O . SER A 1 171 ? 16.986 26.171 -39.399 1.00 37.81 171 SER A O 1
ATOM 1327 N N . GLU A 1 172 ? 16.618 26.597 -41.563 1.00 39.00 172 GLU A N 1
ATOM 1328 C CA . GLU A 1 172 ? 16.424 25.196 -41.935 1.00 39.00 172 GLU A CA 1
ATOM 1329 C C . GLU A 1 172 ? 17.729 24.450 -41.627 1.00 39.00 172 GLU A C 1
ATOM 1331 O O . GLU A 1 172 ? 18.769 24.714 -42.232 1.00 39.00 172 GLU A O 1
ATOM 1336 N N . MET A 1 173 ? 17.710 23.549 -40.640 1.00 39.94 173 MET A N 1
ATOM 1337 C CA . MET A 1 173 ? 18.853 22.686 -40.349 1.00 39.94 173 MET A CA 1
ATOM 1338 C C . MET A 1 173 ? 19.135 21.815 -41.579 1.00 39.94 173 MET A C 1
ATOM 1340 O O . MET A 1 173 ? 18.530 20.758 -41.765 1.00 39.94 173 MET A O 1
ATOM 1344 N N . VAL A 1 174 ? 20.066 22.250 -42.428 1.00 55.19 174 VAL A N 1
ATOM 1345 C CA . VAL A 1 174 ? 20.573 21.446 -43.540 1.00 55.19 174 VAL A CA 1
ATOM 1346 C C . VAL A 1 174 ? 21.276 20.230 -42.943 1.00 55.19 174 VAL A C 1
ATOM 1348 O O . VAL A 1 174 ? 22.262 20.361 -42.217 1.00 55.19 174 VAL A O 1
ATOM 1351 N N . SER A 1 175 ? 20.754 19.030 -43.215 1.00 63.16 175 SER A N 1
ATOM 1352 C CA . SER A 1 175 ? 21.362 17.796 -42.707 1.00 63.16 175 SER A CA 1
ATOM 1353 C C . SER A 1 175 ? 22.817 17.659 -43.200 1.00 63.16 175 SER A C 1
ATOM 1355 O O . SER A 1 175 ? 23.090 18.013 -44.351 1.00 63.16 175 SER A O 1
ATOM 1357 N N . PRO A 1 176 ? 23.745 17.091 -42.405 1.00 65.12 176 PRO A N 1
ATOM 1358 C CA . PRO A 1 176 ? 25.138 16.890 -42.823 1.00 65.12 176 PRO A CA 1
ATOM 1359 C C . PRO A 1 176 ? 25.285 16.164 -44.173 1.00 65.12 176 PRO A C 1
ATOM 1361 O O . PRO A 1 176 ? 26.145 16.515 -44.974 1.00 65.12 176 PRO A O 1
ATOM 1364 N N . PHE A 1 177 ? 24.387 15.221 -44.482 1.00 71.88 177 PHE A N 1
ATOM 1365 C CA . PHE A 1 177 ? 24.375 14.486 -45.755 1.00 71.88 177 PHE A CA 1
ATOM 1366 C C . PHE A 1 177 ? 24.021 15.355 -46.966 1.00 71.88 177 PHE A C 1
ATOM 1368 O O . PHE A 1 177 ? 24.492 15.103 -48.072 1.00 71.88 177 PHE A O 1
ATOM 1375 N N . GLN A 1 178 ? 23.167 16.362 -46.773 1.00 72.75 178 GLN A N 1
ATOM 1376 C CA . GLN A 1 178 ? 22.796 17.296 -47.832 1.00 72.75 178 GLN A CA 1
ATOM 1377 C C . GLN A 1 178 ? 23.978 18.218 -48.163 1.00 72.75 178 GLN A C 1
ATOM 1379 O O . GLN A 1 178 ? 24.268 18.437 -49.336 1.00 72.75 178 GLN A O 1
ATOM 1384 N N . ARG A 1 179 ? 24.731 18.646 -47.143 1.00 74.12 179 ARG A N 1
ATOM 1385 C CA . ARG A 1 179 ? 25.965 19.421 -47.321 1.00 74.12 179 ARG A CA 1
ATOM 1386 C C . ARG A 1 179 ? 27.057 18.613 -48.026 1.00 74.12 179 ARG A C 1
ATOM 1388 O O . ARG A 1 179 ? 27.663 19.106 -48.969 1.00 74.12 179 ARG A O 1
ATOM 1395 N N . GLU A 1 180 ? 27.277 17.360 -47.623 1.00 77.44 180 GLU A N 1
ATOM 1396 C CA . GLU A 1 180 ? 28.192 16.451 -48.333 1.00 77.44 180 GLU A CA 1
ATOM 1397 C C . GLU A 1 180 ? 27.814 16.305 -49.808 1.00 77.44 180 GLU A C 1
ATOM 1399 O O . GLU A 1 180 ? 28.676 16.386 -50.681 1.00 77.44 180 GLU A O 1
ATOM 1404 N N . LYS A 1 181 ? 26.518 16.121 -50.094 1.00 82.88 181 LYS A N 1
ATOM 1405 C CA . LYS A 1 181 ? 26.012 16.011 -51.462 1.00 82.88 181 LYS A CA 1
ATOM 1406 C C . LYS A 1 181 ? 26.362 17.242 -52.292 1.00 82.88 181 LYS A C 1
ATOM 1408 O O . LYS A 1 181 ? 26.788 17.092 -53.429 1.00 82.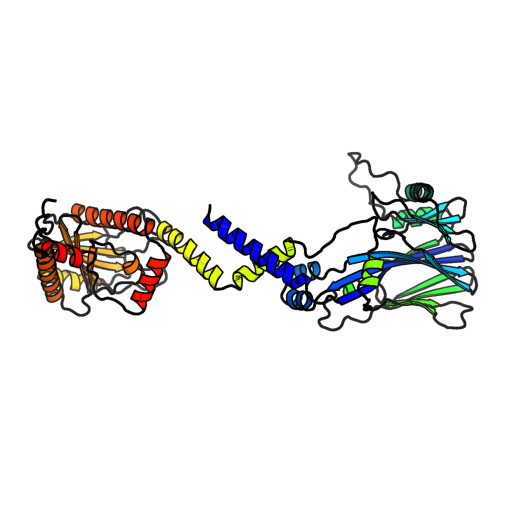88 181 LYS A O 1
ATOM 1413 N N . GLU A 1 182 ? 26.177 18.434 -51.737 1.00 81.69 182 GLU A N 1
ATOM 1414 C CA . GLU A 1 182 ? 26.465 19.704 -52.410 1.00 81.69 182 GLU A CA 1
ATOM 1415 C C . GLU A 1 182 ? 27.966 19.894 -52.656 1.00 81.69 182 GLU A C 1
ATOM 1417 O O . GLU A 1 182 ? 28.360 20.235 -53.772 1.00 81.69 182 GLU A O 1
ATOM 1422 N N . ILE A 1 183 ? 28.807 19.591 -51.660 1.00 81.31 183 ILE A N 1
ATOM 1423 C CA . ILE A 1 183 ? 30.273 19.657 -51.779 1.00 81.31 183 ILE A CA 1
ATOM 1424 C C . ILE A 1 183 ? 30.774 18.696 -52.864 1.00 81.31 183 ILE A C 1
ATOM 1426 O O . ILE A 1 183 ? 31.596 19.077 -53.698 1.00 81.31 183 ILE A O 1
ATOM 1430 N N . LEU A 1 184 ? 30.280 17.457 -52.867 1.00 85.38 184 LEU A N 1
ATOM 1431 C CA . LEU A 1 184 ? 30.669 16.435 -53.838 1.00 85.38 184 LEU A CA 1
ATOM 1432 C C . LEU A 1 184 ? 30.149 16.762 -55.245 1.00 85.38 184 LEU A C 1
ATOM 1434 O O . LEU A 1 184 ? 30.910 16.673 -56.211 1.00 85.38 184 LEU A O 1
ATOM 1438 N N . ALA A 1 185 ? 28.900 17.223 -55.363 1.00 85.88 185 ALA A N 1
ATOM 1439 C CA . ALA A 1 185 ? 28.315 17.632 -56.638 1.00 85.88 185 ALA A CA 1
ATOM 1440 C C . ALA A 1 185 ? 29.072 18.811 -57.266 1.00 85.88 185 ALA A C 1
ATOM 1442 O O . ALA A 1 185 ? 29.352 18.786 -58.465 1.00 85.88 185 ALA A O 1
ATOM 1443 N N . GLY A 1 186 ? 29.486 19.798 -56.459 1.00 82.38 186 GLY A N 1
ATOM 1444 C CA . GLY A 1 186 ? 30.328 20.914 -56.906 1.00 82.38 186 GLY A CA 1
ATOM 1445 C C . GLY A 1 186 ? 31.697 20.485 -57.451 1.00 82.38 186 GLY A C 1
ATOM 1446 O O . GLY A 1 186 ? 32.345 21.250 -58.160 1.00 82.38 186 GLY A O 1
ATOM 1447 N N . GLN A 1 187 ? 32.120 19.250 -57.170 1.00 84.31 187 GLN A N 1
ATOM 1448 C CA . GLN A 1 187 ? 33.377 18.656 -57.628 1.00 84.31 187 GLN A CA 1
ATOM 1449 C C . GLN A 1 187 ? 33.173 17.531 -58.658 1.00 84.31 187 GLN A C 1
ATOM 1451 O O . GLN A 1 187 ? 34.087 16.744 -58.916 1.00 84.31 187 GLN A O 1
ATOM 1456 N N . GLY A 1 188 ? 31.979 17.448 -59.255 1.00 85.38 188 GLY A N 1
ATOM 1457 C CA . GLY A 1 188 ? 31.659 16.501 -60.324 1.00 85.38 188 GLY A CA 1
ATOM 1458 C C . GLY A 1 188 ? 31.376 15.071 -59.859 1.00 85.38 188 GLY A C 1
ATOM 1459 O O . GLY A 1 188 ? 31.370 14.163 -60.688 1.00 85.38 188 GLY A O 1
ATOM 1460 N N . TRP A 1 189 ? 31.148 14.850 -58.563 1.00 88.75 189 TRP A N 1
ATOM 1461 C CA . TRP A 1 189 ? 30.759 13.549 -58.019 1.00 88.75 189 TRP A CA 1
ATOM 1462 C C . TRP A 1 189 ? 29.243 13.448 -57.848 1.00 88.75 189 TRP A C 1
ATOM 1464 O O . TRP A 1 189 ? 28.611 14.318 -57.249 1.00 88.75 189 TRP A O 1
ATOM 1474 N N . ASP A 1 190 ? 28.661 12.339 -58.298 1.00 88.44 190 ASP A N 1
ATOM 1475 C CA . ASP A 1 190 ? 27.286 11.978 -57.964 1.00 88.44 190 ASP A CA 1
ATOM 1476 C C . ASP A 1 190 ? 27.261 11.195 -56.646 1.00 88.44 190 ASP A C 1
ATOM 1478 O O . ASP A 1 190 ? 27.747 10.064 -56.564 1.00 88.44 190 ASP A O 1
ATOM 1482 N N . TYR A 1 191 ? 26.696 11.811 -55.608 1.00 88.19 191 TYR A N 1
ATOM 1483 C CA . TYR A 1 191 ? 26.572 11.230 -54.276 1.00 88.19 191 TYR A CA 1
ATOM 1484 C C . TYR A 1 191 ? 25.126 10.877 -53.946 1.00 88.19 191 TYR A C 1
ATOM 1486 O O . TYR A 1 191 ? 24.209 11.703 -54.032 1.00 88.19 191 TYR A O 1
ATOM 1494 N N . LYS A 1 192 ? 24.934 9.647 -53.465 1.00 87.56 192 LYS A N 1
ATOM 1495 C CA . LYS A 1 192 ? 23.643 9.169 -52.981 1.00 87.56 192 LYS A CA 1
ATOM 1496 C C . LYS A 1 192 ? 23.791 8.440 -51.655 1.00 87.56 192 LYS A C 1
ATOM 1498 O O . LYS A 1 192 ? 24.387 7.368 -51.580 1.00 87.56 192 LYS A O 1
ATOM 1503 N N . HIS A 1 193 ? 23.178 9.009 -50.624 1.00 83.94 193 HIS A N 1
ATOM 1504 C CA . HIS A 1 193 ? 22.990 8.356 -49.336 1.00 83.94 193 HIS A CA 1
ATOM 1505 C C . HIS A 1 193 ? 21.729 7.484 -49.348 1.00 83.94 193 HIS A C 1
ATOM 1507 O O . HIS A 1 193 ? 20.670 7.884 -49.844 1.00 83.94 193 HIS A O 1
ATOM 1513 N N . PHE A 1 194 ? 21.837 6.297 -48.765 1.00 79.94 194 PHE A N 1
ATOM 1514 C CA . PHE A 1 194 ? 20.762 5.325 -48.660 1.00 79.94 194 PHE A CA 1
ATOM 1515 C C . PHE A 1 194 ? 20.440 5.105 -47.174 1.00 79.94 194 PHE A C 1
ATOM 1517 O O . PHE A 1 194 ? 21.240 4.498 -46.458 1.00 79.94 194 PHE A O 1
ATOM 1524 N N . PRO A 1 195 ? 19.298 5.625 -46.677 1.00 65.88 195 PRO A N 1
ATOM 1525 C CA . PRO A 1 195 ? 18.954 5.517 -45.267 1.00 65.88 195 PRO A CA 1
ATOM 1526 C C . PRO A 1 195 ? 18.724 4.056 -44.912 1.00 65.88 195 PRO A C 1
ATOM 1528 O O . PRO A 1 195 ? 17.870 3.402 -45.491 1.00 65.88 195 PRO A O 1
ATOM 1531 N N . THR A 1 196 ? 19.463 3.557 -43.933 1.00 63.19 196 THR A N 1
ATOM 1532 C CA . THR A 1 196 ? 19.489 2.138 -43.582 1.00 63.19 196 THR A CA 1
ATOM 1533 C C . THR A 1 196 ? 18.147 1.668 -42.979 1.00 63.19 196 THR A C 1
ATOM 1535 O O . THR A 1 196 ? 17.674 0.572 -43.257 1.00 63.19 196 THR A O 1
ATOM 1538 N N . TYR A 1 197 ? 17.423 2.494 -42.235 1.00 59.78 197 TYR A N 1
ATOM 1539 C CA . TYR A 1 197 ? 16.209 2.058 -41.532 1.00 59.78 197 TYR A CA 1
ATOM 1540 C C . TYR A 1 197 ? 14.988 1.819 -42.446 1.00 59.78 197 TYR A C 1
ATOM 1542 O O . TYR A 1 197 ? 14.629 2.668 -43.258 1.00 59.78 197 TYR A O 1
ATOM 1550 N N . GLY A 1 198 ? 14.274 0.704 -42.231 1.00 56.47 198 GLY A N 1
ATOM 1551 C CA . GLY A 1 198 ? 12.914 0.499 -42.759 1.00 56.47 198 GLY A CA 1
ATOM 1552 C C . GLY A 1 198 ? 12.811 -0.002 -44.204 1.00 56.47 198 GLY A C 1
ATOM 1553 O O . GLY A 1 198 ? 11.777 0.204 -44.842 1.00 56.47 198 GLY A O 1
ATOM 1554 N N . TYR A 1 199 ? 13.850 -0.656 -44.731 1.00 62.44 199 TYR A N 1
ATOM 1555 C CA . TYR A 1 199 ? 13.829 -1.180 -46.097 1.00 62.44 199 TYR A CA 1
ATOM 1556 C C . TYR A 1 199 ? 12.753 -2.251 -46.318 1.00 62.44 199 TYR A C 1
ATOM 1558 O O . TYR A 1 199 ? 12.721 -3.287 -45.655 1.00 62.44 199 TYR A O 1
ATOM 1566 N N . LYS A 1 200 ? 11.908 -1.994 -47.319 1.00 68.12 200 LYS A N 1
ATOM 1567 C CA . LYS A 1 200 ? 11.262 -3.026 -48.137 1.00 68.12 200 LYS A CA 1
ATOM 1568 C C . LYS A 1 200 ? 12.198 -3.378 -49.293 1.00 68.12 200 LYS A C 1
ATOM 1570 O O . LYS A 1 200 ? 13.118 -2.604 -49.571 1.00 68.12 200 LYS A O 1
ATOM 1575 N N . ASP A 1 201 ? 11.923 -4.486 -49.973 1.00 78.81 201 ASP A N 1
ATOM 1576 C CA . ASP A 1 201 ? 12.649 -4.850 -51.189 1.00 78.81 201 ASP A CA 1
ATOM 1577 C C . ASP A 1 201 ? 12.657 -3.666 -52.166 1.00 78.81 201 ASP A C 1
ATOM 1579 O O . ASP A 1 201 ? 11.609 -3.090 -52.479 1.00 78.81 201 ASP A O 1
ATOM 1583 N N . LYS A 1 202 ? 13.854 -3.238 -52.573 1.00 82.69 202 LYS A N 1
ATOM 1584 C CA . LYS A 1 202 ? 14.053 -2.044 -53.401 1.00 82.69 202 LYS A CA 1
ATOM 1585 C C . LYS A 1 202 ? 15.217 -2.258 -54.348 1.00 82.69 202 LYS A C 1
ATOM 1587 O O . LYS A 1 202 ? 16.263 -2.741 -53.939 1.00 82.69 202 LYS A O 1
ATOM 1592 N N . THR A 1 203 ? 15.074 -1.814 -55.586 1.00 84.06 203 THR A N 1
ATOM 1593 C CA . THR A 1 203 ? 16.163 -1.767 -56.562 1.00 84.06 203 THR A CA 1
ATOM 1594 C C . THR A 1 203 ? 16.482 -0.322 -56.918 1.00 84.06 203 THR A C 1
ATOM 1596 O O . THR A 1 203 ? 15.605 0.547 -56.934 1.00 84.06 203 THR A O 1
ATOM 1599 N N . ILE A 1 204 ? 17.762 -0.030 -57.127 1.00 85.94 204 ILE A N 1
ATOM 1600 C CA . ILE A 1 204 ? 18.245 1.304 -57.475 1.00 85.94 204 ILE A CA 1
ATOM 1601 C C . ILE A 1 204 ? 19.213 1.169 -58.635 1.00 85.94 204 ILE A C 1
ATOM 1603 O O . ILE A 1 204 ? 20.294 0.608 -58.481 1.00 85.94 204 ILE A O 1
ATOM 1607 N N . GLN A 1 205 ? 18.817 1.720 -59.774 1.00 88.00 205 GLN A N 1
ATOM 1608 C CA . GLN A 1 205 ? 19.645 1.766 -60.968 1.00 88.00 205 GLN A CA 1
ATOM 1609 C C . GLN A 1 205 ? 20.564 2.984 -60.956 1.00 88.00 205 GLN A C 1
ATOM 1611 O O . GLN A 1 205 ? 20.229 4.042 -60.402 1.00 88.00 205 GLN A O 1
ATOM 1616 N N . PHE A 1 206 ? 21.736 2.821 -61.554 1.00 87.12 206 PHE A N 1
ATOM 1617 C CA . PHE A 1 206 ? 22.668 3.900 -61.842 1.00 87.12 206 PHE A CA 1
ATOM 1618 C C . PHE A 1 206 ? 23.552 3.554 -63.025 1.00 87.12 206 PHE A C 1
ATOM 1620 O O . PHE A 1 206 ? 23.717 2.385 -63.358 1.00 87.12 206 PHE A O 1
ATOM 1627 N N . LYS A 1 207 ? 24.100 4.583 -63.662 1.00 84.31 207 LYS A N 1
ATOM 1628 C CA . LYS A 1 207 ? 24.949 4.426 -64.836 1.00 84.31 207 LYS A CA 1
ATOM 1629 C C . LYS A 1 207 ? 26.387 4.774 -64.496 1.00 84.31 207 LYS A C 1
ATOM 1631 O O . LYS A 1 207 ? 26.622 5.744 -63.776 1.00 84.31 207 LYS A O 1
ATOM 1636 N N . LEU A 1 208 ? 27.310 3.993 -65.035 1.00 84.19 208 LEU A N 1
ATOM 1637 C CA . LEU A 1 208 ? 28.713 4.361 -65.180 1.00 84.19 208 LEU A CA 1
ATOM 1638 C C . LEU A 1 208 ? 28.984 4.363 -66.675 1.00 84.19 208 LEU A C 1
ATOM 1640 O O . LEU A 1 208 ? 28.874 3.321 -67.316 1.00 84.19 208 LEU A O 1
ATOM 1644 N N . GLN A 1 209 ? 29.212 5.555 -67.226 1.00 80.25 209 GLN A N 1
ATOM 1645 C CA . GLN A 1 209 ? 29.174 5.792 -68.671 1.00 80.25 209 GLN A CA 1
ATOM 1646 C C . GLN A 1 209 ? 27.910 5.198 -69.332 1.00 80.25 209 GLN A C 1
ATOM 1648 O O . GLN A 1 209 ? 26.794 5.603 -68.991 1.00 80.25 209 GLN A O 1
ATOM 1653 N N . ASP A 1 210 ? 28.086 4.227 -70.235 1.00 78.44 210 ASP A N 1
ATOM 1654 C CA . ASP A 1 210 ? 27.028 3.548 -70.990 1.00 78.44 210 ASP A CA 1
ATOM 1655 C C . ASP A 1 210 ? 26.538 2.248 -70.322 1.00 78.44 210 ASP A C 1
ATOM 1657 O O . ASP A 1 210 ? 25.540 1.663 -70.748 1.00 78.44 210 ASP A O 1
ATOM 1661 N N . ALA A 1 211 ? 27.196 1.805 -69.246 1.00 82.12 211 ALA A N 1
ATOM 1662 C CA . ALA A 1 211 ? 26.841 0.604 -68.502 1.00 82.12 211 ALA A CA 1
ATOM 1663 C C . ALA A 1 211 ? 25.837 0.905 -67.378 1.00 82.12 211 ALA A C 1
ATOM 1665 O O . ALA A 1 211 ? 26.036 1.798 -66.549 1.00 82.12 211 ALA A O 1
ATOM 1666 N N . GLU A 1 212 ? 24.757 0.124 -67.313 1.00 85.75 212 GLU A N 1
ATOM 1667 C CA . GLU A 1 212 ? 23.748 0.221 -66.257 1.00 85.75 212 GLU A CA 1
ATOM 1668 C C . GLU A 1 212 ? 23.987 -0.820 -65.156 1.00 85.75 212 GLU A C 1
ATOM 1670 O O . GLU A 1 212 ? 24.088 -2.020 -65.410 1.00 85.75 212 GLU A O 1
ATOM 1675 N N . PHE A 1 213 ? 24.032 -0.348 -63.914 1.00 87.50 213 PHE A N 1
ATOM 1676 C CA . PHE A 1 213 ? 24.201 -1.151 -62.712 1.00 87.50 213 PHE A CA 1
ATOM 1677 C C . PHE A 1 213 ? 22.960 -1.059 -61.830 1.00 87.50 213 PHE A C 1
ATOM 1679 O O . PHE A 1 213 ? 22.317 -0.011 -61.735 1.00 87.50 213 PHE A O 1
ATOM 1686 N N . THR A 1 214 ? 22.640 -2.145 -61.132 1.00 88.31 214 THR A N 1
ATOM 1687 C CA . THR A 1 214 ? 21.518 -2.206 -60.192 1.00 88.31 214 THR A CA 1
ATOM 1688 C C . THR A 1 214 ? 21.996 -2.609 -58.803 1.00 88.31 214 THR A C 1
ATOM 1690 O O . THR A 1 214 ? 22.645 -3.635 -58.626 1.00 88.31 214 THR A O 1
ATOM 1693 N N . LEU A 1 215 ? 21.629 -1.807 -57.801 1.00 88.00 215 LEU A N 1
ATOM 1694 C CA . LEU A 1 215 ? 21.727 -2.151 -56.384 1.00 88.00 215 LEU A CA 1
ATOM 1695 C C . LEU A 1 215 ? 20.379 -2.677 -55.895 1.00 88.00 215 LEU A C 1
ATOM 1697 O O . LEU A 1 215 ? 19.410 -1.917 -55.816 1.00 88.00 215 LEU A O 1
ATOM 1701 N N . ALA A 1 216 ? 20.322 -3.963 -55.568 1.00 87.56 216 ALA A N 1
ATOM 1702 C CA . ALA A 1 216 ? 19.159 -4.617 -54.987 1.00 87.56 216 ALA A CA 1
ATOM 1703 C C . ALA A 1 216 ? 19.299 -4.704 -53.462 1.00 87.56 216 ALA A C 1
ATOM 1705 O O . ALA A 1 216 ? 20.297 -5.189 -52.932 1.00 87.56 216 ALA A O 1
ATOM 1706 N N . PHE A 1 217 ? 18.277 -4.230 -52.761 1.00 84.94 217 PHE A N 1
ATOM 1707 C CA . PHE A 1 217 ? 18.132 -4.278 -51.315 1.00 84.94 217 PHE A CA 1
ATOM 1708 C C . PHE A 1 217 ? 17.029 -5.271 -51.000 1.00 84.94 217 PHE A C 1
ATOM 1710 O O . PHE A 1 217 ? 15.896 -5.072 -51.432 1.00 84.94 217 PHE A O 1
ATOM 1717 N N . HIS A 1 218 ? 17.351 -6.295 -50.222 1.00 83.75 218 HIS A N 1
ATOM 1718 C CA . HIS A 1 218 ? 16.396 -7.315 -49.802 1.00 83.75 218 HIS A CA 1
ATOM 1719 C C . HIS A 1 218 ? 16.079 -7.122 -48.323 1.00 83.75 218 HIS A C 1
ATOM 1721 O O . HIS A 1 218 ? 16.988 -6.927 -47.512 1.00 83.75 218 HIS A O 1
ATOM 1727 N N . ALA A 1 219 ? 14.805 -7.137 -47.947 1.00 76.31 219 ALA A N 1
ATOM 1728 C CA . ALA A 1 219 ? 14.385 -6.978 -46.562 1.00 76.31 219 ALA A CA 1
ATOM 1729 C C . ALA A 1 219 ? 14.867 -8.162 -45.698 1.00 76.31 219 ALA A C 1
ATOM 1731 O O . ALA A 1 219 ? 14.939 -9.297 -46.175 1.00 76.31 219 ALA A O 1
ATOM 1732 N N . PRO A 1 220 ? 15.202 -7.940 -44.413 1.00 72.81 220 PRO A N 1
ATOM 1733 C CA . PRO A 1 220 ? 15.515 -9.047 -43.519 1.00 72.81 220 PRO A CA 1
ATOM 1734 C C . PRO A 1 220 ? 14.283 -9.951 -43.328 1.00 72.81 220 PRO A C 1
ATOM 1736 O O . PRO A 1 220 ? 13.148 -9.459 -43.347 1.00 72.81 220 PRO A O 1
ATOM 1739 N N . PRO A 1 221 ? 14.474 -11.265 -43.100 1.00 69.12 221 PRO A N 1
ATOM 1740 C CA . PRO A 1 221 ? 13.367 -12.158 -42.783 1.00 69.12 221 PRO A CA 1
ATOM 1741 C C . PRO A 1 221 ? 12.623 -11.653 -41.542 1.00 69.12 221 PRO A C 1
ATOM 1743 O O . PRO A 1 221 ? 13.226 -11.125 -40.602 1.00 69.12 221 PRO A O 1
ATOM 1746 N N . LYS A 1 222 ? 11.291 -11.803 -41.535 1.00 65.75 222 LYS A N 1
ATOM 1747 C CA . LYS A 1 222 ? 10.476 -11.377 -40.392 1.00 65.75 222 LYS A CA 1
ATOM 1748 C C . LYS A 1 222 ? 10.963 -12.093 -39.127 1.00 65.75 222 LYS A C 1
ATOM 1750 O O . LYS A 1 222 ? 11.101 -13.317 -39.157 1.00 65.75 222 LYS A O 1
ATOM 1755 N N . PRO A 1 223 ? 11.182 -11.370 -38.014 1.00 62.72 223 PRO A N 1
ATOM 1756 C CA . PRO A 1 223 ? 11.540 -12.011 -36.761 1.00 62.72 223 PRO A CA 1
ATOM 1757 C C . PRO A 1 223 ? 10.465 -13.028 -36.362 1.00 62.72 223 PRO A C 1
ATOM 1759 O O . PRO A 1 223 ? 9.268 -12.759 -36.501 1.00 62.72 223 PRO A O 1
ATOM 1762 N N . ALA A 1 224 ? 10.890 -14.187 -35.853 1.00 58.22 224 ALA A N 1
ATOM 1763 C CA . ALA A 1 224 ? 9.975 -15.209 -35.357 1.00 58.22 224 ALA A CA 1
ATOM 1764 C C . ALA A 1 224 ? 9.034 -14.629 -34.275 1.00 58.22 224 ALA A C 1
ATOM 1766 O O . ALA A 1 224 ? 9.460 -13.773 -33.488 1.00 58.22 224 ALA A O 1
ATOM 1767 N N . PRO A 1 225 ? 7.768 -15.083 -34.190 1.00 51.38 225 PRO A N 1
ATOM 1768 C CA . PRO A 1 225 ? 6.847 -14.642 -33.146 1.00 51.38 225 PRO A CA 1
ATOM 1769 C C . PRO A 1 225 ? 7.457 -14.860 -31.754 1.00 51.38 225 PRO A C 1
ATOM 1771 O O . PRO A 1 225 ? 7.800 -15.979 -31.388 1.00 51.38 225 PRO A O 1
ATOM 1774 N N . GLY A 1 226 ? 7.612 -13.782 -30.980 1.00 53.00 226 GLY A N 1
ATOM 1775 C CA . GLY A 1 226 ? 8.221 -13.831 -29.645 1.00 53.00 226 GLY A CA 1
ATOM 1776 C C . GLY A 1 226 ? 9.733 -13.588 -29.600 1.00 53.00 226 GLY A C 1
ATOM 1777 O O . GLY A 1 226 ? 10.303 -13.622 -28.507 1.00 53.00 226 GLY A O 1
ATOM 1778 N N . SER A 1 227 ? 10.388 -13.292 -30.732 1.00 56.53 227 SER A N 1
ATOM 1779 C CA . SER A 1 227 ? 11.791 -12.878 -30.707 1.00 56.53 227 SER A CA 1
ATOM 1780 C C . SER A 1 227 ? 11.945 -11.577 -29.902 1.00 56.53 227 SER A C 1
ATOM 1782 O O . SER A 1 227 ? 11.184 -10.615 -30.034 1.00 56.53 227 SER A O 1
ATOM 1784 N N . GLN A 1 228 ? 12.920 -11.574 -28.995 1.00 55.00 228 GLN A N 1
ATOM 1785 C CA . GLN A 1 228 ? 13.155 -10.495 -28.028 1.00 55.00 228 GLN A CA 1
ATOM 1786 C C . GLN A 1 228 ? 13.872 -9.286 -28.651 1.00 55.00 228 GLN A C 1
ATOM 1788 O O . GLN A 1 228 ? 14.198 -8.312 -27.967 1.00 55.00 228 GLN A O 1
ATOM 1793 N N . ASP A 1 229 ? 14.136 -9.341 -29.954 1.00 57.19 229 ASP A N 1
ATOM 1794 C CA . ASP A 1 229 ? 15.109 -8.490 -30.605 1.00 57.19 229 ASP A CA 1
ATOM 1795 C C . ASP A 1 229 ? 14.428 -7.246 -31.187 1.00 57.19 229 ASP A C 1
ATOM 1797 O O . ASP A 1 229 ? 14.212 -7.138 -32.388 1.00 57.19 229 ASP A O 1
ATOM 1801 N N . PHE A 1 230 ? 14.066 -6.278 -30.340 1.00 55.56 230 PHE A N 1
ATOM 1802 C CA . PHE A 1 230 ? 13.552 -4.969 -30.792 1.00 55.56 230 PHE A CA 1
ATOM 1803 C C . PHE A 1 230 ? 14.470 -4.312 -31.833 1.00 55.56 230 PHE A C 1
ATOM 1805 O O . PHE A 1 230 ? 14.005 -3.639 -32.748 1.00 55.56 230 PHE A O 1
ATOM 1812 N N . TYR A 1 231 ? 15.771 -4.580 -31.731 1.00 55.25 231 TYR A N 1
ATOM 1813 C CA . TYR A 1 231 ? 16.779 -4.113 -32.671 1.00 55.25 231 TYR A CA 1
ATOM 1814 C C . TYR A 1 231 ? 16.673 -4.781 -34.045 1.00 55.25 231 TYR A C 1
ATOM 1816 O O . TYR A 1 231 ? 17.017 -4.135 -35.028 1.00 55.25 231 TYR A O 1
ATOM 1824 N N . SER A 1 232 ? 16.116 -5.998 -34.144 1.00 54.59 232 SER A N 1
ATOM 1825 C CA . SER A 1 232 ? 15.831 -6.657 -35.429 1.00 54.59 232 SER A CA 1
ATOM 1826 C C . SER A 1 232 ? 14.784 -5.903 -36.261 1.00 54.59 232 SER A C 1
ATOM 1828 O O . SER A 1 232 ? 14.907 -5.831 -37.479 1.00 54.59 232 SER A O 1
ATOM 1830 N N . ALA A 1 233 ? 13.808 -5.255 -35.612 1.00 52.25 233 ALA A N 1
ATOM 1831 C CA . ALA A 1 233 ? 12.801 -4.420 -36.277 1.00 52.25 233 ALA A CA 1
ATOM 1832 C C . ALA A 1 233 ? 13.357 -3.069 -36.764 1.00 52.25 233 ALA A C 1
ATOM 1834 O O . ALA A 1 233 ? 12.749 -2.417 -37.608 1.00 52.25 233 ALA A O 1
ATOM 1835 N N . LEU A 1 234 ? 14.510 -2.654 -36.235 1.00 54.06 234 LEU A N 1
ATOM 1836 C CA . LEU A 1 234 ? 15.241 -1.470 -36.677 1.00 54.06 234 LEU A CA 1
ATOM 1837 C C . LEU A 1 234 ? 16.306 -1.812 -37.726 1.00 54.06 234 LEU A C 1
ATOM 1839 O O . LEU A 1 234 ? 17.057 -0.912 -38.096 1.00 54.06 234 LEU A O 1
ATOM 1843 N N . MET A 1 235 ? 16.423 -3.075 -38.162 1.00 56.78 235 MET A N 1
ATOM 1844 C CA . MET A 1 235 ? 17.510 -3.493 -39.044 1.00 56.78 235 MET A CA 1
ATOM 1845 C C . MET A 1 235 ? 17.371 -2.903 -40.451 1.00 56.78 235 MET A C 1
ATOM 1847 O O . MET A 1 235 ? 16.264 -2.817 -40.989 1.00 56.78 235 MET A O 1
ATOM 1851 N N . PRO A 1 236 ? 18.502 -2.542 -41.063 1.00 60.09 236 PRO A N 1
ATOM 1852 C CA . PRO A 1 236 ? 18.584 -2.252 -42.479 1.00 60.09 236 PRO A CA 1
ATOM 1853 C C . PRO A 1 236 ? 18.727 -3.532 -43.294 1.00 60.09 236 PRO A C 1
ATOM 1855 O O . PRO A 1 236 ? 19.017 -4.571 -42.714 1.00 60.09 236 PRO A O 1
ATOM 1858 N N . ALA A 1 237 ? 18.441 -3.462 -44.596 1.00 60.34 237 ALA A N 1
ATOM 1859 C CA . ALA A 1 237 ? 18.349 -4.579 -45.549 1.00 60.34 237 ALA A CA 1
ATOM 1860 C C . ALA A 1 237 ? 19.081 -5.883 -45.139 1.00 60.34 237 ALA A C 1
ATOM 1862 O O . ALA A 1 237 ? 20.270 -5.881 -44.825 1.00 60.34 237 ALA A O 1
ATOM 1863 N N . GLY A 1 238 ? 18.370 -7.014 -45.186 1.00 70.50 238 GLY A N 1
ATOM 1864 C CA . GLY A 1 238 ? 18.903 -8.348 -44.895 1.00 70.50 238 GLY A CA 1
ATOM 1865 C C . GLY A 1 238 ? 20.034 -8.768 -45.833 1.00 70.50 238 GLY A C 1
ATOM 1866 O O . GLY A 1 238 ? 20.960 -9.458 -45.407 1.00 70.50 238 GLY A O 1
ATOM 1867 N N . SER A 1 239 ? 20.014 -8.305 -47.083 1.00 84.12 239 SER A N 1
ATOM 1868 C CA . SER A 1 239 ? 21.162 -8.393 -47.987 1.00 84.12 239 SER A CA 1
ATOM 1869 C C . SER A 1 239 ? 21.159 -7.273 -49.021 1.00 84.12 239 SER A C 1
ATOM 1871 O O . SER A 1 239 ? 20.100 -6.761 -49.386 1.00 84.12 239 SER A O 1
ATOM 1873 N N . ILE A 1 240 ? 22.350 -6.923 -49.504 1.00 86.12 240 ILE A N 1
ATOM 1874 C CA . ILE A 1 240 ? 22.568 -5.965 -50.590 1.00 86.12 240 ILE A CA 1
ATOM 1875 C C . ILE A 1 240 ? 23.317 -6.689 -51.699 1.00 86.12 240 ILE A C 1
ATOM 1877 O O . ILE A 1 240 ? 24.332 -7.346 -51.447 1.00 86.12 240 ILE A O 1
ATOM 1881 N N . ALA A 1 241 ? 22.823 -6.562 -52.922 1.00 88.50 241 ALA A N 1
ATOM 1882 C CA . ALA A 1 241 ? 23.440 -7.149 -54.092 1.00 88.50 241 ALA A CA 1
ATOM 1883 C C . ALA A 1 241 ? 23.634 -6.125 -55.207 1.00 88.50 241 ALA A C 1
ATOM 1885 O O . ALA A 1 241 ? 22.877 -5.162 -55.330 1.00 88.50 241 ALA A O 1
ATOM 1886 N N . LEU A 1 242 ? 24.674 -6.346 -56.001 1.00 88.00 242 LEU A N 1
ATOM 1887 C CA . LEU A 1 242 ? 25.056 -5.535 -57.144 1.00 88.00 242 LEU A CA 1
ATOM 1888 C C . LEU A 1 242 ? 24.984 -6.390 -58.412 1.00 88.00 242 LEU A C 1
ATOM 1890 O O . LEU A 1 242 ? 25.503 -7.507 -58.440 1.00 88.00 242 LEU A O 1
ATOM 1894 N N . SER A 1 243 ? 24.372 -5.855 -59.462 1.00 86.31 243 SER A N 1
ATOM 1895 C CA . SER A 1 243 ? 24.363 -6.444 -60.804 1.00 86.31 243 SER A CA 1
ATOM 1896 C C . SER A 1 243 ? 24.724 -5.406 -61.868 1.00 86.31 243 SER A C 1
ATOM 1898 O O . SER A 1 243 ? 24.492 -4.213 -61.673 1.00 86.31 243 SER A O 1
ATOM 1900 N N . GLY A 1 244 ? 25.323 -5.853 -62.975 1.00 81.94 244 GLY A N 1
ATOM 1901 C CA . GLY A 1 244 ? 25.761 -5.005 -64.088 1.00 81.94 244 GLY A CA 1
ATOM 1902 C C . GLY A 1 244 ? 26.461 -5.802 -65.201 1.00 81.94 244 GLY A C 1
ATOM 1903 O O . GLY A 1 244 ? 26.692 -7.006 -65.037 1.00 81.94 244 GLY A O 1
ATOM 1904 N N . PRO A 1 245 ? 26.779 -5.163 -66.340 1.00 68.88 245 PRO A N 1
ATOM 1905 C CA . PRO A 1 245 ? 27.426 -5.811 -67.481 1.00 68.88 245 PRO A CA 1
ATOM 1906 C C . PRO A 1 245 ? 28.863 -6.256 -67.149 1.00 68.88 245 PRO A C 1
ATOM 1908 O O . PRO A 1 245 ? 29.588 -5.560 -66.446 1.00 68.88 245 PRO A O 1
ATOM 1911 N N . GLY A 1 246 ? 29.266 -7.435 -67.641 1.00 59.00 246 GLY A N 1
ATOM 1912 C CA . GLY A 1 246 ? 30.603 -8.014 -67.412 1.00 59.00 246 GLY A CA 1
ATOM 1913 C C . GLY A 1 246 ? 30.746 -8.882 -66.154 1.00 59.00 246 GLY A C 1
ATOM 1914 O O . GLY A 1 246 ? 31.825 -9.394 -65.879 1.00 59.00 246 GLY A O 1
ATOM 1915 N N . SER A 1 247 ? 29.669 -9.087 -65.393 1.00 53.34 247 SER A N 1
ATOM 1916 C CA . SER A 1 247 ? 29.652 -10.037 -64.280 1.00 53.34 247 SER A CA 1
ATOM 1917 C C . SER A 1 247 ? 29.274 -11.438 -64.774 1.00 53.34 247 SER A C 1
ATOM 1919 O O . SER A 1 247 ? 28.150 -11.642 -65.229 1.00 53.34 247 SER A O 1
ATOM 1921 N N . ASP A 1 248 ? 30.152 -12.432 -64.594 1.00 53.75 248 ASP A N 1
ATOM 1922 C CA . ASP A 1 248 ? 29.861 -13.864 -64.842 1.00 53.75 248 ASP A CA 1
ATOM 1923 C C . ASP A 1 248 ? 28.680 -14.404 -64.000 1.00 53.75 248 ASP A C 1
ATOM 1925 O O . ASP A 1 248 ? 28.243 -15.546 -64.157 1.00 53.75 248 ASP A O 1
ATOM 1929 N N . ARG A 1 249 ? 28.146 -13.593 -63.073 1.00 55.78 249 ARG A N 1
ATOM 1930 C CA . ARG A 1 249 ? 26.949 -13.874 -62.272 1.00 55.78 249 ARG A CA 1
ATOM 1931 C C . ARG A 1 249 ? 25.921 -12.743 -62.415 1.00 55.78 249 ARG A C 1
ATOM 1933 O O . ARG A 1 249 ? 26.287 -11.583 -62.255 1.00 55.78 249 ARG A O 1
ATOM 1940 N N . PRO A 1 250 ? 24.624 -13.033 -62.608 1.00 63.09 250 PRO A N 1
ATOM 1941 C CA . PRO A 1 250 ? 23.600 -11.999 -62.785 1.00 63.09 250 PRO A CA 1
ATOM 1942 C C . PRO A 1 250 ? 23.386 -11.113 -61.544 1.00 63.09 250 PRO A C 1
ATOM 1944 O O . PRO A 1 250 ? 22.840 -10.023 -61.669 1.00 63.09 250 PRO A O 1
ATOM 1947 N N . GLU A 1 251 ? 23.824 -11.545 -60.358 1.00 76.75 251 GLU A N 1
ATOM 1948 C CA . GLU A 1 251 ? 23.707 -10.802 -59.100 1.00 76.75 251 GLU A CA 1
ATOM 1949 C C . GLU A 1 251 ? 24.845 -11.216 -58.144 1.00 76.75 251 GLU A C 1
ATOM 1951 O O . GLU A 1 251 ? 25.018 -12.401 -57.839 1.00 76.75 251 GLU A O 1
ATOM 1956 N N . ARG A 1 252 ? 25.650 -10.254 -57.669 1.00 84.31 252 ARG A N 1
ATOM 1957 C CA . ARG A 1 252 ? 26.702 -10.471 -56.662 1.00 84.31 252 ARG A CA 1
ATOM 1958 C C . ARG A 1 252 ? 26.268 -9.858 -55.337 1.00 84.31 252 ARG A C 1
ATOM 1960 O O . ARG A 1 252 ? 26.144 -8.644 -55.219 1.00 84.31 252 ARG A O 1
ATOM 1967 N N . VAL A 1 253 ? 26.067 -10.692 -54.318 1.00 86.88 253 VAL A N 1
ATOM 1968 C CA . VAL A 1 253 ? 25.774 -10.231 -52.951 1.00 86.88 253 VAL A CA 1
ATOM 1969 C C . VAL A 1 253 ? 27.030 -9.578 -52.371 1.00 86.88 253 VAL A C 1
ATOM 1971 O O . VAL A 1 253 ? 28.026 -10.262 -52.146 1.00 86.88 253 VAL A O 1
ATOM 1974 N N . ILE A 1 254 ? 26.979 -8.265 -52.152 1.00 85.56 254 ILE A N 1
ATOM 1975 C CA . ILE A 1 254 ? 28.076 -7.474 -51.570 1.00 85.56 254 ILE A CA 1
ATOM 1976 C C . ILE A 1 254 ? 27.933 -7.333 -50.053 1.00 85.56 254 ILE A C 1
ATOM 1978 O O . ILE A 1 254 ? 28.907 -7.059 -49.364 1.00 85.56 254 ILE A O 1
ATOM 1982 N N . TYR A 1 255 ? 26.731 -7.564 -49.517 1.00 85.88 255 TYR A N 1
ATOM 1983 C CA . TYR A 1 255 ? 26.487 -7.581 -48.081 1.00 85.88 255 TYR A CA 1
ATOM 1984 C C . TYR A 1 255 ? 25.378 -8.559 -47.706 1.00 85.88 255 TYR A C 1
ATOM 1986 O O . TYR A 1 255 ? 24.341 -8.635 -48.370 1.00 85.88 255 TYR A O 1
ATOM 1994 N N . ARG A 1 256 ? 25.562 -9.264 -46.591 1.00 84.12 256 ARG A N 1
ATOM 1995 C CA . ARG A 1 256 ? 24.526 -10.074 -45.952 1.00 84.12 256 ARG A CA 1
ATOM 1996 C C . ARG A 1 256 ? 24.547 -9.785 -44.462 1.00 84.12 256 ARG A C 1
ATOM 1998 O O . ARG A 1 256 ? 25.583 -9.954 -43.831 1.00 84.12 256 ARG A O 1
ATOM 2005 N N . ALA A 1 257 ? 23.402 -9.386 -43.914 1.00 75.06 257 ALA A N 1
ATOM 2006 C CA . ALA A 1 257 ? 23.274 -9.123 -42.491 1.00 75.06 257 ALA A CA 1
ATOM 2007 C C . ALA A 1 257 ? 23.547 -10.417 -41.710 1.00 75.06 257 ALA A C 1
ATOM 2009 O O . ALA A 1 257 ? 22.779 -11.374 -41.857 1.00 75.06 257 ALA A O 1
ATOM 2010 N N . PRO A 1 258 ? 24.609 -10.478 -40.889 1.00 71.06 258 PRO A N 1
ATOM 2011 C CA . PRO A 1 258 ? 24.892 -11.670 -40.113 1.00 71.06 258 PRO A CA 1
ATOM 2012 C C . PRO A 1 258 ? 23.816 -11.871 -39.038 1.00 71.06 258 PRO A C 1
ATOM 2014 O O . PRO A 1 258 ? 23.216 -10.916 -38.517 1.00 71.06 258 PRO A O 1
ATOM 2017 N N . GLU A 1 259 ? 23.553 -13.135 -38.714 1.00 76.62 259 GLU A N 1
ATOM 2018 C CA . GLU A 1 259 ? 22.818 -13.499 -37.504 1.00 76.62 259 GLU A CA 1
ATOM 2019 C C . GLU A 1 259 ? 23.690 -13.253 -36.262 1.00 76.62 259 GLU A C 1
ATOM 2021 O O . GLU A 1 259 ? 24.852 -12.863 -36.365 1.00 76.62 259 GLU A O 1
ATOM 2026 N N . TRP A 1 260 ? 23.118 -13.423 -35.069 1.00 80.81 260 TRP A N 1
ATOM 2027 C CA . TRP A 1 260 ? 23.918 -13.407 -33.846 1.00 80.81 260 TRP A CA 1
ATOM 2028 C C . TRP A 1 260 ? 24.866 -14.607 -33.847 1.00 80.81 260 TRP A C 1
ATOM 2030 O O . TRP A 1 260 ? 24.416 -15.750 -33.816 1.00 80.81 260 TRP A O 1
ATOM 2040 N N . GLU A 1 261 ? 26.165 -14.340 -33.855 1.00 84.56 261 GLU A N 1
ATOM 2041 C CA . GLU A 1 261 ? 27.206 -15.359 -33.824 1.00 84.56 261 GLU A CA 1
ATOM 2042 C C . GLU A 1 261 ? 27.708 -15.540 -32.393 1.00 84.56 261 GLU A C 1
ATOM 2044 O O . GLU A 1 261 ? 28.069 -14.570 -31.722 1.00 84.56 261 GLU A O 1
ATOM 2049 N N . ALA A 1 262 ? 27.715 -16.783 -31.912 1.00 86.12 262 ALA A N 1
ATOM 2050 C CA . ALA A 1 262 ? 28.269 -17.110 -30.606 1.00 86.12 262 ALA A CA 1
ATOM 2051 C C . ALA A 1 262 ? 29.798 -17.011 -30.652 1.00 86.12 262 ALA A C 1
ATOM 2053 O O . ALA A 1 262 ? 30.443 -17.655 -31.476 1.00 86.12 262 ALA A O 1
ATOM 2054 N N . VAL A 1 263 ? 30.378 -16.242 -29.732 1.00 86.44 263 VAL A N 1
ATOM 2055 C CA . VAL A 1 263 ? 31.830 -16.058 -29.625 1.00 86.44 263 VAL A CA 1
ATOM 2056 C C . VAL A 1 263 ? 32.324 -16.476 -28.251 1.00 86.44 263 VAL A C 1
ATOM 2058 O O . VAL A 1 263 ? 31.579 -16.501 -27.269 1.00 86.44 263 VAL A O 1
ATOM 2061 N N . SER A 1 264 ? 33.609 -16.803 -28.159 1.00 87.00 264 SER A N 1
ATOM 2062 C CA . SER A 1 264 ? 34.239 -17.034 -26.860 1.00 87.00 264 SER A CA 1
ATOM 2063 C C . SER A 1 264 ? 34.352 -15.728 -26.065 1.00 87.00 264 SER A C 1
ATOM 2065 O O . SER A 1 264 ? 34.440 -14.637 -26.632 1.00 87.00 264 SER A O 1
ATOM 2067 N N . GLN A 1 265 ? 34.431 -15.835 -24.736 1.00 82.44 265 GLN A N 1
ATOM 2068 C CA . GLN A 1 265 ? 34.679 -14.681 -23.866 1.00 82.44 265 GLN A CA 1
ATOM 2069 C C . GLN A 1 265 ? 35.960 -13.929 -24.259 1.00 82.44 265 GLN A C 1
ATOM 2071 O O . GLN A 1 265 ? 35.977 -12.703 -24.251 1.00 82.44 265 GLN A O 1
ATOM 2076 N N . ALA A 1 266 ? 37.025 -14.647 -24.630 1.00 81.75 266 ALA A N 1
ATOM 2077 C CA . ALA A 1 266 ? 38.291 -14.040 -25.034 1.00 81.75 266 ALA A CA 1
ATOM 2078 C C . ALA A 1 266 ? 38.150 -13.220 -26.326 1.00 81.75 266 ALA A C 1
ATOM 2080 O O . ALA A 1 266 ? 38.645 -12.099 -26.391 1.00 81.75 266 ALA A O 1
ATOM 2081 N N . GLN A 1 267 ? 37.422 -13.736 -27.323 1.00 82.50 267 GLN A N 1
ATOM 2082 C CA . GLN A 1 267 ? 37.118 -12.998 -28.555 1.00 82.50 267 GLN A CA 1
ATOM 2083 C C . GLN A 1 267 ? 36.237 -11.777 -28.281 1.00 82.50 267 GLN A C 1
ATOM 2085 O O . GLN A 1 267 ? 36.502 -10.705 -28.814 1.00 82.50 267 GLN A O 1
ATOM 2090 N N . TYR A 1 268 ? 35.225 -11.911 -27.419 1.00 81.31 268 TYR A N 1
ATOM 2091 C CA . TYR A 1 268 ? 34.370 -10.790 -27.026 1.00 81.31 268 TYR A CA 1
ATOM 2092 C C . TYR A 1 268 ? 35.173 -9.676 -26.344 1.00 81.31 268 TYR A C 1
ATOM 2094 O O . TYR A 1 268 ? 35.073 -8.517 -26.730 1.00 81.31 268 TYR A O 1
ATOM 2102 N N . LEU A 1 269 ? 36.027 -10.029 -25.379 1.00 79.25 269 LEU A N 1
ATOM 2103 C CA . LEU A 1 269 ? 36.881 -9.070 -24.675 1.00 79.25 269 LEU A CA 1
ATOM 2104 C C . LEU A 1 269 ? 37.944 -8.441 -25.590 1.00 79.25 269 LEU A C 1
ATOM 2106 O O . LEU A 1 269 ? 38.276 -7.273 -25.417 1.00 79.25 269 LEU A O 1
ATOM 2110 N N . ALA A 1 270 ? 38.456 -9.182 -26.577 1.00 77.88 270 ALA A N 1
ATOM 2111 C CA . ALA A 1 270 ? 39.363 -8.636 -27.587 1.00 77.88 270 ALA A CA 1
ATOM 2112 C C . ALA A 1 270 ? 38.661 -7.605 -28.486 1.00 77.88 270 ALA A C 1
ATOM 2114 O O . ALA A 1 270 ? 39.247 -6.577 -28.816 1.00 77.88 270 ALA A O 1
ATOM 2115 N N . LEU A 1 271 ? 37.389 -7.839 -28.828 1.00 74.44 271 LEU A N 1
ATOM 2116 C CA . LEU A 1 271 ? 36.555 -6.870 -29.545 1.00 74.44 271 LEU A CA 1
ATOM 2117 C C . LEU A 1 271 ? 36.199 -5.652 -28.677 1.00 74.44 271 LEU A C 1
ATOM 2119 O O . LEU A 1 271 ? 36.038 -4.563 -29.215 1.00 74.44 271 LEU A O 1
ATOM 2123 N N . GLU A 1 272 ? 36.133 -5.817 -27.353 1.00 67.50 272 GLU A N 1
ATOM 2124 C CA . GLU A 1 272 ? 35.97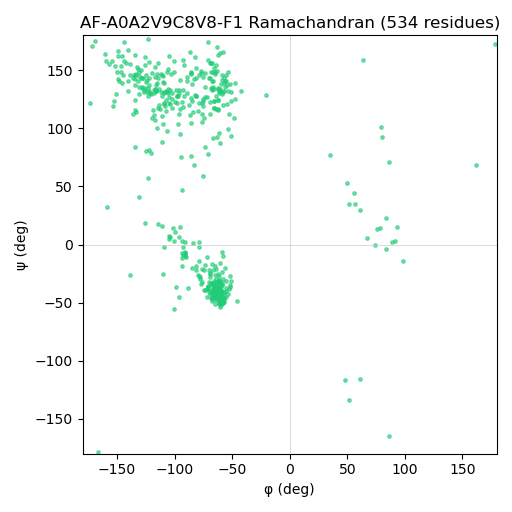7 -4.731 -26.374 1.00 67.50 272 GLU A CA 1
ATOM 2125 C C . GLU A 1 272 ? 37.273 -3.951 -26.062 1.00 67.50 272 GLU A C 1
ATOM 2127 O O . GLU A 1 272 ? 37.233 -3.030 -25.238 1.00 67.50 272 GLU A O 1
ATOM 2132 N N . SER A 1 273 ? 38.420 -4.318 -26.650 1.00 58.09 273 SER A N 1
ATOM 2133 C CA . SER A 1 273 ? 39.736 -3.749 -26.314 1.00 58.09 273 SER A CA 1
ATOM 2134 C C . SER A 1 273 ? 39.767 -2.210 -26.431 1.00 58.09 273 SER A C 1
ATOM 2136 O O . SER A 1 273 ? 39.226 -1.672 -27.398 1.00 58.09 273 SER A O 1
ATOM 2138 N N . PRO A 1 274 ? 40.443 -1.485 -25.508 1.00 53.12 274 PRO A N 1
ATOM 2139 C CA . PRO A 1 274 ? 40.534 -0.018 -25.488 1.00 53.12 274 PRO A CA 1
ATOM 2140 C C . PRO A 1 274 ? 40.992 0.639 -26.795 1.00 53.12 274 PRO A C 1
ATOM 2142 O O . PRO A 1 274 ? 40.601 1.768 -27.063 1.00 53.12 274 PRO A O 1
ATOM 2145 N N . SER A 1 275 ? 41.771 -0.065 -27.624 1.00 51.84 275 SER A N 1
ATOM 2146 C CA . SER A 1 275 ? 42.207 0.408 -28.947 1.00 51.84 275 SER A CA 1
ATOM 2147 C C . SER A 1 275 ? 41.055 0.622 -29.939 1.00 51.84 275 SER A C 1
ATOM 2149 O O . SER A 1 275 ? 41.216 1.371 -30.892 1.00 51.84 275 SER A O 1
ATOM 2151 N N . ASN A 1 276 ? 39.902 -0.011 -29.701 1.00 50.81 276 ASN A N 1
ATOM 2152 C CA . ASN A 1 276 ? 38.654 0.181 -30.450 1.00 50.81 276 ASN A CA 1
ATOM 2153 C C . ASN A 1 276 ? 37.638 1.030 -29.659 1.00 50.81 276 ASN A C 1
ATOM 2155 O O . ASN A 1 276 ? 36.470 1.111 -30.029 1.00 50.81 276 ASN A O 1
ATOM 2159 N N . ARG A 1 277 ? 38.050 1.577 -28.507 1.00 52.31 277 ARG A N 1
ATOM 2160 C CA . ARG A 1 277 ? 37.174 2.080 -27.442 1.00 52.31 277 ARG A CA 1
ATOM 2161 C C . ARG A 1 277 ? 37.573 3.479 -26.974 1.00 52.31 277 ARG A C 1
ATOM 2163 O O . ARG A 1 277 ? 37.474 3.785 -25.787 1.00 52.31 277 ARG A O 1
ATOM 2170 N N . GLU A 1 278 ? 37.943 4.374 -27.876 1.00 43.84 278 GLU A N 1
ATOM 2171 C CA . GLU A 1 278 ? 37.920 5.801 -27.551 1.00 43.84 278 GLU A CA 1
ATOM 2172 C C . GLU A 1 278 ? 36.509 6.327 -27.815 1.00 43.84 278 GLU A C 1
ATOM 2174 O O . GLU A 1 278 ? 36.231 6.919 -28.837 1.00 43.84 278 GLU A O 1
ATOM 2179 N N . GLY A 1 279 ? 35.550 6.041 -26.927 1.00 42.44 279 GLY A N 1
ATOM 2180 C CA . GLY A 1 279 ? 34.166 6.463 -27.172 1.00 42.44 279 GLY A CA 1
ATOM 2181 C C . GLY A 1 279 ? 33.109 5.738 -26.353 1.00 42.44 279 GLY A C 1
ATOM 2182 O O . GLY A 1 279 ? 32.268 5.035 -26.894 1.00 42.44 279 GLY A O 1
ATOM 2183 N N . ARG A 1 280 ? 33.106 5.987 -25.038 1.00 44.22 280 ARG A N 1
ATOM 2184 C CA . ARG A 1 280 ? 32.172 5.485 -24.006 1.00 44.22 280 ARG A CA 1
ATOM 2185 C C . ARG A 1 280 ? 32.414 4.060 -23.507 1.00 44.22 280 ARG A C 1
ATOM 2187 O O . ARG A 1 280 ? 31.805 3.088 -23.939 1.00 44.22 280 ARG A O 1
ATOM 2194 N N . VAL A 1 281 ? 33.041 4.017 -22.336 1.00 34.88 281 VAL A N 1
ATOM 2195 C CA . VAL A 1 281 ? 32.593 3.133 -21.256 1.00 34.88 281 VAL A CA 1
ATOM 2196 C C . VAL A 1 281 ? 31.264 3.684 -20.711 1.00 34.88 281 VAL A C 1
ATOM 2198 O O . VAL A 1 281 ? 31.201 4.297 -19.652 1.00 34.88 281 VAL A O 1
ATOM 2201 N N . LEU A 1 282 ? 30.160 3.444 -21.421 1.00 40.44 282 LEU A N 1
ATOM 2202 C CA . LEU A 1 282 ? 28.915 3.129 -20.722 1.00 40.44 282 LEU A CA 1
ATOM 2203 C C . LEU A 1 282 ? 28.992 1.636 -20.422 1.00 40.44 282 LEU A C 1
ATOM 2205 O O . LEU A 1 282 ? 28.258 0.847 -21.003 1.00 40.44 282 LEU A O 1
ATOM 2209 N N . ALA A 1 283 ? 29.901 1.246 -19.521 1.00 37.06 283 ALA A N 1
ATOM 2210 C CA . ALA A 1 283 ? 29.837 -0.059 -18.887 1.00 37.06 283 ALA A CA 1
ATOM 2211 C C . ALA A 1 283 ? 28.503 -0.127 -18.138 1.00 37.06 283 ALA A C 1
ATOM 2213 O O . ALA A 1 283 ? 28.401 0.178 -16.950 1.00 37.06 283 ALA A O 1
ATOM 2214 N N . ARG A 1 284 ? 27.449 -0.545 -18.839 1.00 46.38 284 ARG A N 1
ATOM 2215 C CA . ARG A 1 284 ? 26.241 -1.092 -18.238 1.00 46.38 284 ARG A CA 1
ATOM 2216 C C . ARG A 1 284 ? 26.556 -2.514 -17.778 1.00 46.38 284 ARG A C 1
ATOM 2218 O O . ARG A 1 284 ? 25.852 -3.461 -18.099 1.00 46.38 284 ARG A O 1
ATOM 2225 N N . HIS A 1 285 ? 27.547 -2.655 -16.899 1.00 44.53 285 HIS A N 1
ATOM 2226 C CA . HIS A 1 285 ? 27.484 -3.715 -15.906 1.00 44.53 285 HIS A CA 1
ATOM 2227 C C . HIS A 1 285 ? 26.259 -3.415 -15.041 1.00 44.53 285 HIS A C 1
ATOM 2229 O O . HIS A 1 285 ? 26.343 -2.602 -14.125 1.00 44.53 285 HIS A O 1
ATOM 2235 N N . SER A 1 286 ? 25.108 -3.996 -15.406 1.00 48.19 286 SER A N 1
ATOM 2236 C CA . SER A 1 286 ? 23.871 -4.056 -14.615 1.00 48.19 286 SER A CA 1
ATOM 2237 C C . SER A 1 286 ? 23.636 -2.790 -13.782 1.00 48.19 286 SER A C 1
ATOM 2239 O O . SER A 1 286 ? 23.927 -2.782 -12.583 1.00 48.19 286 SER A O 1
ATOM 2241 N N . SER A 1 287 ? 23.188 -1.699 -14.421 1.00 47.75 287 SER A N 1
ATOM 2242 C CA . SER A 1 287 ? 23.089 -0.408 -13.734 1.00 47.75 287 SER A CA 1
ATOM 2243 C C . SER A 1 287 ? 22.309 -0.568 -12.416 1.00 47.75 287 SER A C 1
ATOM 2245 O O . SER A 1 287 ? 21.292 -1.271 -12.380 1.00 47.75 287 SER A O 1
ATOM 2247 N N . PRO A 1 288 ? 22.747 0.063 -11.314 1.00 51.22 288 PRO A N 1
ATOM 2248 C CA . PRO A 1 288 ? 22.054 -0.010 -10.028 1.00 51.22 288 PRO A CA 1
ATOM 2249 C C . PRO A 1 288 ? 20.589 0.437 -10.131 1.00 51.22 288 PRO A C 1
ATOM 2251 O O . PRO A 1 288 ? 19.776 0.037 -9.306 1.00 51.22 288 PRO A O 1
ATOM 2254 N N . LEU A 1 289 ? 20.223 1.190 -11.177 1.00 49.62 289 LEU A N 1
ATOM 2255 C CA . LEU A 1 289 ? 18.841 1.520 -11.516 1.00 49.62 289 LEU A CA 1
ATOM 2256 C C . LEU A 1 289 ? 18.032 0.300 -11.968 1.00 49.62 289 LEU A C 1
ATOM 2258 O O . LEU A 1 289 ? 16.883 0.188 -11.563 1.00 49.62 289 LEU A O 1
ATOM 2262 N N . VAL A 1 290 ? 18.592 -0.638 -12.740 1.00 52.75 290 VAL A N 1
ATOM 2263 C CA . VAL A 1 290 ? 17.908 -1.893 -13.112 1.00 52.75 290 VAL A CA 1
ATOM 2264 C C . VAL A 1 290 ? 17.705 -2.773 -11.879 1.00 52.75 290 VAL A C 1
ATOM 2266 O O . VAL A 1 290 ? 16.601 -3.268 -11.667 1.00 52.75 290 VAL A O 1
ATOM 2269 N N . LEU A 1 291 ? 18.715 -2.887 -11.010 1.00 55.66 291 LEU A N 1
ATOM 2270 C CA . LEU A 1 291 ? 18.605 -3.601 -9.729 1.00 55.66 291 LEU A CA 1
ATOM 2271 C C . LEU A 1 291 ? 17.605 -2.930 -8.771 1.00 55.66 291 LEU A C 1
ATOM 2273 O O . LEU A 1 291 ? 16.795 -3.617 -8.151 1.00 55.66 291 LEU A O 1
ATOM 2277 N N . ALA A 1 292 ? 17.597 -1.596 -8.688 1.00 56.47 292 ALA A N 1
ATOM 2278 C CA . ALA A 1 292 ? 16.630 -0.831 -7.900 1.00 56.47 292 ALA A CA 1
ATOM 2279 C C . ALA A 1 292 ? 15.205 -0.966 -8.456 1.00 56.47 292 ALA A C 1
ATOM 2281 O O . ALA A 1 292 ? 14.257 -1.130 -7.690 1.00 56.47 292 ALA A O 1
ATOM 2282 N N . SER A 1 293 ? 15.053 -0.970 -9.783 1.00 56.84 293 SER A N 1
ATOM 2283 C CA . SER A 1 293 ? 13.779 -1.223 -10.465 1.00 56.84 293 SER A CA 1
ATOM 2284 C C . SER A 1 293 ? 13.268 -2.629 -10.162 1.00 56.84 293 SER A C 1
ATOM 2286 O O . SER A 1 293 ? 12.091 -2.792 -9.855 1.00 56.84 293 SER A O 1
ATOM 2288 N N . LEU A 1 294 ? 14.156 -3.631 -10.173 1.00 58.47 294 LEU A N 1
ATOM 2289 C CA . LEU A 1 294 ? 13.853 -5.011 -9.788 1.00 58.47 294 LEU A CA 1
ATOM 2290 C C . LEU A 1 294 ? 13.382 -5.089 -8.332 1.00 58.47 294 LEU A C 1
ATOM 2292 O O . LEU A 1 294 ? 12.397 -5.755 -8.035 1.00 58.47 294 LEU A O 1
ATOM 2296 N N . LEU A 1 295 ? 14.037 -4.353 -7.430 1.00 60.69 295 LEU A N 1
ATOM 2297 C CA . LEU A 1 295 ? 13.664 -4.277 -6.019 1.00 60.69 295 LEU A CA 1
ATOM 2298 C C . LEU A 1 295 ? 12.273 -3.648 -5.825 1.00 60.69 295 LEU A C 1
ATOM 2300 O O . LEU A 1 295 ? 11.466 -4.162 -5.052 1.00 60.69 295 LEU A O 1
ATOM 2304 N N . ILE A 1 296 ? 11.975 -2.563 -6.552 1.00 62.06 296 ILE A N 1
ATOM 2305 C CA . ILE A 1 296 ? 10.673 -1.873 -6.543 1.00 62.06 296 ILE A CA 1
ATOM 2306 C C . ILE A 1 296 ? 9.573 -2.765 -7.135 1.00 62.06 296 ILE A C 1
ATOM 2308 O O . ILE A 1 296 ? 8.448 -2.763 -6.635 1.00 62.06 296 ILE A O 1
ATOM 2312 N N . TYR A 1 297 ? 9.894 -3.560 -8.157 1.00 57.75 297 TYR A N 1
ATOM 2313 C CA . TYR A 1 297 ? 8.953 -4.481 -8.794 1.00 57.75 297 TYR A CA 1
ATOM 2314 C C . TYR A 1 297 ? 8.720 -5.762 -7.972 1.00 57.75 297 TYR A C 1
ATOM 2316 O O . TYR A 1 297 ? 7.620 -6.310 -7.980 1.00 57.75 297 TYR A O 1
ATOM 2324 N N . LEU A 1 298 ? 9.712 -6.212 -7.194 1.00 57.28 298 LEU A N 1
ATOM 2325 C CA . LEU A 1 298 ? 9.591 -7.340 -6.257 1.00 57.28 298 LEU A CA 1
ATOM 2326 C C . LEU A 1 298 ? 8.951 -6.949 -4.910 1.00 57.28 298 LEU A C 1
ATOM 2328 O O . LEU A 1 298 ? 8.426 -7.806 -4.199 1.00 57.28 298 LEU A O 1
ATOM 2332 N N . LEU A 1 299 ? 8.931 -5.660 -4.566 1.00 56.84 299 LEU A N 1
ATOM 2333 C CA . LEU A 1 299 ? 8.272 -5.099 -3.377 1.00 56.84 299 LEU A CA 1
ATOM 2334 C C . LEU A 1 299 ? 6.776 -5.485 -3.239 1.00 56.84 299 LEU A C 1
ATOM 2336 O O . LEU A 1 299 ? 6.368 -5.843 -2.130 1.00 56.84 299 LEU A O 1
ATOM 2340 N N . PRO A 1 300 ? 5.945 -5.474 -4.305 1.00 53.75 300 PRO A N 1
ATOM 2341 C CA . PRO A 1 300 ? 4.583 -6.015 -4.258 1.00 53.75 300 PRO A CA 1
ATOM 2342 C C . PRO A 1 300 ? 4.511 -7.553 -4.260 1.00 53.75 300 PRO A C 1
ATOM 2344 O O . PRO A 1 300 ? 3.506 -8.093 -3.797 1.00 53.75 300 PRO A O 1
ATOM 2347 N N . ALA A 1 301 ? 5.550 -8.256 -4.729 1.00 56.00 301 ALA A N 1
ATOM 2348 C CA . ALA A 1 301 ? 5.605 -9.722 -4.774 1.00 56.00 301 ALA A CA 1
ATOM 2349 C C . ALA A 1 301 ? 5.928 -10.368 -3.412 1.00 56.00 301 ALA A C 1
ATOM 2351 O O . ALA A 1 301 ? 5.701 -11.561 -3.233 1.00 56.00 301 ALA A O 1
ATOM 2352 N N . PHE A 1 302 ? 6.400 -9.593 -2.425 1.00 62.62 302 PHE A N 1
ATOM 2353 C CA . PHE A 1 302 ? 6.627 -10.071 -1.058 1.00 62.62 302 PHE A CA 1
ATOM 2354 C C . PHE A 1 302 ? 5.424 -9.758 -0.145 1.00 62.62 302 PHE A C 1
ATOM 2356 O O . PHE A 1 302 ? 5.357 -8.673 0.450 1.00 62.62 302 PHE A O 1
ATOM 2363 N N . PRO A 1 303 ? 4.478 -10.703 0.052 1.00 64.06 303 PRO A N 1
ATOM 2364 C CA . PRO A 1 303 ? 3.287 -10.488 0.881 1.00 64.06 303 PRO A CA 1
ATOM 2365 C C . PRO A 1 303 ? 3.639 -10.093 2.321 1.00 64.06 303 PRO A C 1
ATOM 2367 O O . PRO A 1 303 ? 2.910 -9.320 2.944 1.00 64.06 303 PRO A O 1
ATOM 2370 N N . PHE A 1 304 ? 4.789 -10.551 2.824 1.00 63.41 304 PHE A N 1
ATOM 2371 C CA . PHE A 1 304 ? 5.313 -10.191 4.138 1.00 63.41 304 PHE A CA 1
ATOM 2372 C C . PHE A 1 304 ? 5.676 -8.704 4.252 1.00 63.41 304 PHE A C 1
ATOM 2374 O O . PHE A 1 304 ? 5.313 -8.061 5.235 1.00 63.41 304 PHE A O 1
ATOM 2381 N N . LEU A 1 305 ? 6.333 -8.123 3.242 1.00 62.31 305 LEU A N 1
ATOM 2382 C CA . LEU A 1 305 ? 6.729 -6.713 3.264 1.00 62.31 305 LEU A CA 1
ATOM 23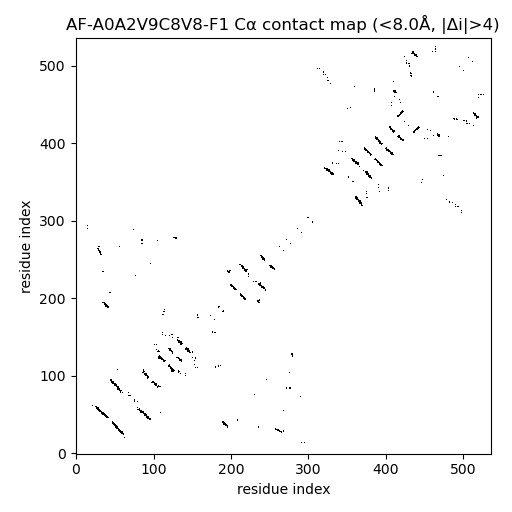83 C C . LEU A 1 305 ? 5.509 -5.794 3.112 1.00 62.31 305 LEU A C 1
ATOM 2385 O O . LEU A 1 305 ? 5.386 -4.798 3.829 1.00 62.31 305 LEU A O 1
ATOM 2389 N N . ARG A 1 306 ? 4.546 -6.179 2.261 1.00 66.56 306 ARG A N 1
ATOM 2390 C CA . ARG A 1 306 ? 3.245 -5.499 2.153 1.00 66.56 306 ARG A CA 1
ATOM 2391 C C . ARG A 1 306 ? 2.475 -5.547 3.472 1.00 66.56 306 ARG A C 1
ATOM 2393 O O . ARG A 1 306 ? 1.939 -4.529 3.909 1.00 66.56 306 ARG A O 1
ATOM 2400 N N . TRP A 1 307 ? 2.438 -6.710 4.121 1.00 71.88 307 TRP A N 1
ATOM 2401 C CA . TRP A 1 307 ? 1.825 -6.878 5.437 1.00 71.88 307 TRP A CA 1
ATOM 2402 C C . TRP A 1 307 ? 2.526 -6.018 6.494 1.00 71.88 307 TRP A C 1
ATOM 2404 O O . TRP A 1 307 ? 1.857 -5.289 7.224 1.00 71.88 307 TRP A O 1
ATOM 2414 N N . LEU A 1 308 ? 3.861 -6.003 6.516 1.00 71.00 308 LEU A N 1
ATOM 2415 C CA . LEU A 1 308 ? 4.652 -5.193 7.441 1.00 71.00 308 LEU A CA 1
ATOM 2416 C C . LEU A 1 308 ? 4.357 -3.694 7.276 1.00 71.00 308 LEU A C 1
ATOM 2418 O O . LEU A 1 308 ? 4.062 -3.013 8.258 1.00 71.00 308 LEU A O 1
ATOM 2422 N N . LEU A 1 309 ? 4.359 -3.180 6.042 1.00 71.62 309 LEU A N 1
ATOM 2423 C CA . LEU A 1 309 ? 4.011 -1.785 5.741 1.00 71.62 309 LEU A CA 1
ATOM 2424 C C . LEU A 1 309 ? 2.554 -1.459 6.107 1.00 71.62 309 LEU A C 1
ATOM 2426 O O . LEU A 1 309 ? 2.266 -0.390 6.659 1.00 71.62 309 LEU A O 1
ATOM 2430 N N . MET A 1 310 ? 1.623 -2.385 5.866 1.00 75.31 310 MET A N 1
ATOM 2431 C CA . MET A 1 310 ? 0.227 -2.229 6.275 1.00 75.31 310 MET A CA 1
ATOM 2432 C C . MET A 1 310 ? 0.103 -2.127 7.800 1.00 75.31 310 MET A C 1
ATOM 2434 O O . MET A 1 310 ? -0.582 -1.237 8.298 1.00 75.31 310 MET A O 1
ATOM 2438 N N . VAL A 1 311 ? 0.801 -2.978 8.556 1.00 74.31 311 VAL A N 1
ATOM 2439 C CA . VAL A 1 311 ? 0.788 -2.949 10.026 1.00 74.31 311 VAL A CA 1
ATOM 2440 C C . VAL A 1 311 ? 1.435 -1.669 10.565 1.00 74.31 311 VAL A C 1
ATOM 2442 O O . VAL A 1 311 ? 0.896 -1.042 11.481 1.00 74.31 311 VAL A O 1
ATOM 2445 N N . LEU A 1 312 ? 2.539 -1.222 9.958 1.00 71.69 312 LEU A N 1
ATOM 2446 C CA . LEU A 1 312 ? 3.213 0.026 10.329 1.00 71.69 312 LEU A CA 1
ATOM 2447 C C . LEU A 1 312 ? 2.323 1.257 10.099 1.00 71.69 312 LEU A C 1
ATOM 2449 O O . LEU A 1 312 ? 2.312 2.179 10.918 1.00 71.69 312 LEU A O 1
ATOM 2453 N N . THR A 1 313 ? 1.534 1.267 9.024 1.00 80.50 313 THR A N 1
ATOM 2454 C CA . THR A 1 313 ? 0.590 2.360 8.740 1.00 80.50 313 THR A CA 1
ATOM 2455 C C . THR A 1 313 ? -0.721 2.240 9.520 1.00 80.50 313 THR A C 1
ATOM 2457 O O . THR A 1 313 ? -1.374 3.257 9.762 1.00 80.50 313 THR A O 1
ATOM 2460 N N . LEU A 1 314 ? -1.096 1.043 9.986 1.00 81.94 314 LEU A N 1
ATOM 2461 C CA . LEU A 1 314 ? -2.350 0.802 10.702 1.00 81.94 314 LEU A CA 1
ATOM 2462 C C . LEU A 1 314 ? -2.450 1.610 12.000 1.00 81.94 314 LEU A C 1
ATOM 2464 O O . LEU A 1 314 ? -3.483 2.226 12.243 1.00 81.94 314 LEU A O 1
ATOM 2468 N N . LYS A 1 315 ? -1.383 1.676 12.809 1.00 83.38 315 LYS A N 1
ATOM 2469 C CA . LYS A 1 315 ? -1.391 2.470 14.054 1.00 83.38 315 LYS A CA 1
ATOM 2470 C C . LYS A 1 315 ? -1.651 3.951 13.778 1.00 83.38 315 LYS A C 1
ATOM 2472 O O . LYS A 1 315 ? -2.449 4.572 14.475 1.00 83.38 315 LYS A O 1
ATOM 2477 N N . ARG A 1 316 ? -1.013 4.503 12.739 1.00 83.25 316 ARG A N 1
ATOM 2478 C CA . ARG A 1 316 ? -1.243 5.889 12.304 1.00 83.25 316 ARG A CA 1
ATOM 2479 C C . ARG A 1 316 ? -2.679 6.087 11.827 1.00 83.25 316 ARG A C 1
ATOM 2481 O O . ARG A 1 316 ? -3.299 7.062 12.226 1.00 83.25 316 ARG A O 1
ATOM 2488 N N . LYS A 1 317 ? -3.226 5.156 11.037 1.00 84.38 317 LYS A N 1
ATOM 2489 C CA . LYS A 1 317 ? -4.628 5.204 10.582 1.00 84.38 317 LYS A CA 1
ATOM 2490 C C . LYS A 1 317 ? -5.614 5.152 11.751 1.00 84.38 317 LYS A C 1
ATOM 2492 O O . LYS A 1 317 ? -6.545 5.944 11.777 1.00 84.38 317 LYS A O 1
ATOM 2497 N N . ILE A 1 318 ? -5.385 4.274 12.729 1.00 83.19 318 ILE A N 1
ATOM 2498 C CA . ILE A 1 318 ? -6.203 4.185 13.946 1.00 83.19 318 ILE A CA 1
ATOM 2499 C C . ILE A 1 318 ? -6.147 5.511 14.707 1.00 83.19 318 ILE A C 1
ATOM 2501 O O . ILE A 1 318 ? -7.186 6.106 14.943 1.00 83.19 318 ILE A O 1
ATOM 2505 N N . LEU A 1 319 ? -4.956 6.023 15.029 1.00 83.06 319 LEU A N 1
ATOM 2506 C CA . LEU A 1 319 ? -4.818 7.272 15.790 1.00 83.06 319 LEU A CA 1
ATOM 2507 C C . LEU A 1 319 ? -5.358 8.506 15.052 1.00 83.06 319 LEU A C 1
ATOM 2509 O O . LEU A 1 319 ? -5.878 9.408 15.704 1.00 83.06 319 LEU A O 1
ATOM 2513 N N . LYS A 1 320 ? -5.257 8.537 13.717 1.00 83.62 320 LYS A N 1
ATOM 2514 C CA . LYS A 1 320 ? -5.836 9.594 12.875 1.00 83.62 320 LYS A CA 1
ATOM 2515 C C . LYS A 1 320 ? -7.368 9.556 12.873 1.00 83.62 320 LYS A C 1
ATOM 2517 O O . LYS A 1 320 ? -7.991 10.601 12.769 1.00 83.62 320 LYS A O 1
ATOM 2522 N N . ASN A 1 321 ? -7.955 8.364 12.977 1.00 82.50 321 ASN A N 1
ATOM 2523 C CA . ASN A 1 321 ? -9.405 8.177 12.964 1.00 82.50 321 ASN A CA 1
ATOM 2524 C C . ASN A 1 321 ? -10.032 8.147 14.363 1.00 82.50 321 ASN A C 1
ATOM 2526 O O . ASN A 1 321 ? -11.254 8.183 14.454 1.00 82.50 321 ASN A O 1
ATOM 2530 N N . LEU A 1 322 ? -9.239 8.054 15.436 1.00 83.75 322 LEU A N 1
ATOM 2531 C CA . LEU A 1 322 ? -9.737 8.333 16.778 1.00 83.75 322 LEU A CA 1
ATOM 2532 C C . LEU A 1 322 ? -9.871 9.854 16.935 1.00 83.75 322 LEU A C 1
ATOM 2534 O O . LEU A 1 322 ? -8.854 10.538 16.778 1.00 83.75 322 LEU A O 1
ATOM 2538 N N . PRO A 1 323 ? -11.056 10.358 17.308 1.00 85.12 323 PRO A N 1
ATOM 2539 C CA . PRO A 1 323 ? -11.249 11.762 17.662 1.00 85.12 323 PRO A CA 1
ATOM 2540 C C . PRO A 1 323 ? -10.324 12.179 18.819 1.00 85.12 323 PRO A C 1
ATOM 2542 O O . PRO A 1 323 ? -9.751 11.317 19.506 1.00 85.12 323 PRO A O 1
ATOM 2545 N N . ASN A 1 324 ? -10.158 13.478 19.072 1.00 85.50 324 ASN A N 1
ATOM 2546 C CA . ASN A 1 324 ? -9.540 13.928 20.326 1.00 85.50 324 ASN A CA 1
ATOM 2547 C C . ASN A 1 324 ? -10.607 14.091 21.414 1.00 85.50 324 ASN A C 1
ATOM 2549 O O . ASN A 1 324 ? -10.368 13.694 22.554 1.00 85.50 324 ASN A O 1
ATOM 2553 N N . THR A 1 325 ? -11.798 14.572 21.052 1.00 89.56 325 THR A N 1
ATOM 2554 C CA . THR A 1 325 ? -12.937 14.748 21.963 1.00 89.56 325 THR A CA 1
ATOM 2555 C C . THR A 1 325 ? -14.279 14.452 21.278 1.00 89.56 325 THR A C 1
ATOM 2557 O O . THR A 1 325 ? -14.327 14.186 20.074 1.00 89.56 325 THR A O 1
ATOM 2560 N N . TYR A 1 326 ? -15.365 14.477 22.053 1.00 91.38 326 TYR A N 1
ATOM 2561 C CA . TYR A 1 326 ? -16.740 14.358 21.568 1.00 91.38 326 TYR A CA 1
ATOM 2562 C C . TYR A 1 326 ? -17.609 15.499 22.088 1.00 91.38 326 TYR A C 1
ATOM 2564 O O . TYR A 1 326 ? -17.486 15.912 23.239 1.00 91.38 326 TYR A O 1
ATOM 2572 N N . GLY A 1 327 ? -18.529 15.952 21.243 1.00 93.00 327 GLY A N 1
ATOM 2573 C CA . GLY A 1 327 ? -19.707 16.704 21.643 1.00 93.00 327 GLY A CA 1
ATOM 2574 C C . GLY A 1 327 ? -20.897 15.776 21.887 1.00 93.00 327 GLY A C 1
ATOM 2575 O O . GLY A 1 327 ? -20.995 14.696 21.297 1.00 93.00 327 GLY A O 1
ATOM 2576 N N . PHE A 1 328 ? -21.817 16.240 22.729 1.00 94.94 328 PHE A N 1
ATOM 2577 C CA . PHE A 1 328 ? -23.055 15.542 23.085 1.00 94.94 328 PHE A CA 1
ATOM 2578 C C . PHE A 1 328 ? -24.282 16.420 22.780 1.00 94.94 328 PHE A C 1
ATOM 2580 O O . PHE A 1 328 ? -25.044 16.738 23.694 1.00 94.94 328 PHE A O 1
ATOM 2587 N N . PRO A 1 329 ? -24.470 16.885 21.527 1.00 94.62 329 PRO A N 1
ATOM 2588 C CA . PRO A 1 329 ? -25.646 17.670 21.183 1.00 94.62 329 PRO A CA 1
ATOM 2589 C C . PRO A 1 329 ? -26.934 16.874 21.452 1.00 94.62 329 PRO A C 1
ATOM 2591 O O . PRO A 1 329 ? -26.978 15.671 21.157 1.00 94.62 329 PRO A O 1
ATOM 2594 N N . PRO A 1 330 ? -27.993 17.534 21.957 1.00 95.69 330 PRO A N 1
ATOM 2595 C CA . PRO A 1 330 ? -29.313 16.932 22.048 1.00 95.69 330 PRO A CA 1
ATOM 2596 C C . PRO A 1 330 ? -29.761 16.400 20.685 1.00 95.69 330 PRO A C 1
ATOM 2598 O O . PRO A 1 330 ? -29.661 17.092 19.670 1.00 95.69 330 PRO A O 1
ATOM 2601 N N . ALA A 1 331 ? -30.258 15.169 20.668 1.00 95.44 331 ALA A N 1
ATOM 2602 C CA . ALA A 1 331 ? -30.758 14.505 19.475 1.00 95.44 331 ALA A CA 1
ATOM 2603 C C . ALA A 1 331 ? -32.273 14.366 19.549 1.00 95.44 331 ALA A C 1
ATOM 2605 O O . ALA A 1 331 ? -32.837 14.116 20.614 1.00 95.44 331 ALA A O 1
ATOM 2606 N N . ARG A 1 332 ? -32.930 14.482 18.397 1.00 94.44 332 ARG A N 1
ATOM 2607 C CA . ARG A 1 332 ? -34.358 14.187 18.272 1.00 94.44 332 ARG A CA 1
ATOM 2608 C C . ARG A 1 332 ? -34.562 12.939 17.427 1.00 94.44 332 ARG A C 1
ATOM 2610 O O . ARG A 1 332 ? -33.789 12.683 16.506 1.00 94.44 332 ARG A O 1
ATOM 2617 N N . VAL A 1 333 ? -35.595 12.164 17.740 1.00 93.88 333 VAL A N 1
ATOM 2618 C CA . VAL A 1 333 ? -35.893 10.883 17.074 1.00 93.88 333 VAL A CA 1
ATOM 2619 C C . VAL A 1 333 ? -36.098 11.090 15.568 1.00 93.88 333 VAL A C 1
ATOM 2621 O O . VAL A 1 333 ? -35.637 10.284 14.762 1.00 93.88 333 VAL A O 1
ATOM 2624 N N . GLU A 1 334 ? -36.686 12.221 15.175 1.00 93.12 334 GLU A N 1
ATOM 2625 C CA . GLU A 1 334 ? -36.992 12.577 13.786 1.00 93.12 334 GLU A CA 1
ATOM 2626 C C . GLU A 1 334 ? -35.729 12.792 12.936 1.00 93.12 334 GLU A C 1
ATOM 2628 O O . GLU A 1 334 ? -35.768 12.646 11.716 1.00 93.12 334 GLU A O 1
ATOM 2633 N N . GLN A 1 335 ? -34.582 13.082 13.564 1.00 92.94 335 GLN A N 1
ATOM 2634 C CA . GLN A 1 335 ? -33.295 13.229 12.871 1.00 92.94 335 GLN A CA 1
ATOM 2635 C C . GLN A 1 335 ? -32.736 11.885 12.376 1.00 92.94 335 GLN A C 1
ATOM 2637 O O . GLN A 1 335 ? -31.782 11.864 11.595 1.00 92.94 335 GLN A O 1
ATOM 2642 N N . PHE A 1 336 ? -33.319 10.758 12.803 1.00 93.75 336 PHE A N 1
ATOM 2643 C CA . PHE A 1 336 ? -32.857 9.411 12.479 1.00 93.75 336 PHE A CA 1
ATOM 2644 C C . PHE A 1 336 ? -33.985 8.582 11.841 1.00 93.75 336 PHE A C 1
ATOM 2646 O O . PHE A 1 336 ? -34.564 7.719 12.497 1.00 93.75 336 PHE A O 1
ATOM 2653 N N . PRO A 1 337 ? -34.266 8.750 10.533 1.00 92.06 337 PRO A N 1
ATOM 2654 C CA . PRO A 1 337 ? -35.383 8.070 9.862 1.00 92.06 337 PRO A CA 1
ATOM 2655 C C . PRO A 1 337 ? -35.336 6.536 9.912 1.00 92.06 337 PRO A C 1
ATOM 2657 O O . PRO A 1 337 ? -36.355 5.875 9.762 1.00 92.06 337 PRO A O 1
ATOM 2660 N N . LYS A 1 338 ? -34.141 5.958 10.095 1.00 94.38 338 LYS A N 1
ATOM 2661 C CA . LYS A 1 338 ? -33.914 4.503 10.167 1.00 94.38 338 LYS A CA 1
ATOM 2662 C C . LYS A 1 338 ? -33.868 3.961 11.601 1.00 94.38 338 LYS A C 1
ATOM 2664 O O . LYS A 1 338 ? -33.486 2.806 11.788 1.00 94.38 338 LYS A O 1
ATOM 2669 N N . LEU A 1 339 ? -34.155 4.798 12.598 1.00 96.50 339 LEU A N 1
ATOM 2670 C CA . LEU A 1 339 ? -34.190 4.410 14.004 1.00 96.50 339 LEU A CA 1
ATOM 2671 C C . LEU A 1 339 ? -35.362 3.458 14.252 1.00 96.50 339 LEU A C 1
ATOM 2673 O O . LEU A 1 339 ? -36.483 3.721 13.821 1.00 96.50 339 LEU A O 1
ATOM 2677 N N . ASP A 1 340 ? -35.109 2.367 14.971 1.00 96.81 340 ASP A N 1
ATOM 2678 C CA . ASP A 1 340 ? -36.163 1.467 15.442 1.00 96.81 340 ASP A CA 1
ATOM 2679 C C . ASP A 1 340 ? -36.926 2.124 16.603 1.00 96.81 340 ASP A C 1
ATOM 2681 O O . ASP A 1 340 ? -36.606 1.939 17.779 1.00 96.81 340 ASP A O 1
ATOM 2685 N N . GLN A 1 341 ? -37.909 2.956 16.257 1.00 96.62 341 GLN A N 1
ATOM 2686 C CA . GLN A 1 341 ? -38.674 3.741 17.226 1.00 96.62 341 GLN A CA 1
ATOM 2687 C C . GLN A 1 341 ? -39.532 2.855 18.135 1.00 96.62 341 GLN A C 1
ATOM 2689 O O . GLN A 1 341 ? -39.591 3.097 19.341 1.00 96.62 341 GLN A O 1
ATOM 2694 N N . ALA A 1 342 ? -40.144 1.804 17.582 1.00 96.62 342 ALA A N 1
ATOM 2695 C CA . ALA A 1 342 ? -40.958 0.862 18.345 1.00 96.62 342 ALA A CA 1
ATOM 2696 C C . ALA A 1 342 ? -40.099 0.088 19.358 1.00 96.62 342 ALA A C 1
ATOM 2698 O O . ALA A 1 342 ? -40.453 -0.012 20.536 1.00 96.62 342 ALA A O 1
ATOM 2699 N N . GLY A 1 343 ? -38.928 -0.397 18.929 1.00 96.75 343 GLY A N 1
ATOM 2700 C CA . GLY A 1 343 ? -37.953 -1.029 19.812 1.00 96.75 343 GLY A CA 1
ATOM 2701 C C . GLY A 1 343 ? -37.439 -0.073 20.890 1.00 96.75 343 GLY A C 1
ATOM 2702 O O . GLY A 1 343 ? -37.353 -0.455 22.059 1.00 96.75 343 GLY A O 1
ATOM 2703 N N . LEU A 1 344 ? -37.151 1.182 20.529 1.00 97.62 344 LEU A N 1
ATOM 2704 C CA . LEU A 1 344 ? -36.698 2.211 21.466 1.00 97.62 344 LEU A CA 1
ATOM 2705 C C . LEU A 1 344 ? -37.752 2.500 22.530 1.00 97.62 344 LEU A C 1
ATOM 2707 O O . LEU A 1 344 ? -37.414 2.533 23.713 1.00 97.62 344 LEU A O 1
ATOM 2711 N N . GLN A 1 345 ? -39.011 2.686 22.135 1.00 97.44 345 GLN A N 1
ATOM 2712 C CA . GLN A 1 345 ? -40.109 2.943 23.062 1.00 97.44 345 GLN A CA 1
ATOM 2713 C C . GLN A 1 345 ? -40.302 1.769 24.022 1.00 97.44 345 GLN A C 1
ATOM 2715 O O . GLN A 1 345 ? -40.320 1.983 25.232 1.00 97.44 345 GLN A O 1
ATOM 2720 N N . LYS A 1 346 ? -40.331 0.536 23.503 1.00 97.19 346 LYS A N 1
ATOM 2721 C CA . LYS A 1 346 ? -40.455 -0.675 24.323 1.00 97.19 346 LYS A CA 1
ATOM 2722 C C . LYS A 1 346 ? -39.317 -0.802 25.338 1.00 97.19 346 LYS A C 1
ATOM 2724 O O . LYS A 1 346 ? -39.566 -0.969 26.524 1.00 97.19 346 LYS A O 1
ATOM 2729 N N . ILE A 1 347 ? -38.062 -0.672 24.895 1.00 97.12 347 ILE A N 1
ATOM 2730 C CA . ILE A 1 347 ? -36.899 -0.743 25.797 1.00 97.12 347 ILE A CA 1
ATOM 2731 C C . ILE A 1 347 ? -36.942 0.383 26.836 1.00 97.12 347 ILE A C 1
ATOM 2733 O O . ILE A 1 347 ? -36.599 0.144 27.990 1.00 97.12 347 ILE A O 1
ATOM 2737 N N . THR A 1 348 ? -37.349 1.592 26.437 1.00 97.94 348 THR A N 1
ATOM 2738 C CA . THR A 1 348 ? -37.463 2.737 27.354 1.00 97.94 348 THR A CA 1
ATOM 2739 C C . THR A 1 348 ? -38.476 2.433 28.456 1.00 97.94 348 THR A C 1
ATOM 2741 O O . THR A 1 348 ? -38.117 2.519 29.624 1.00 97.94 348 THR A O 1
ATOM 2744 N N . GLN A 1 349 ? -39.683 1.987 28.096 1.00 97.88 349 GLN A N 1
ATOM 2745 C CA . GLN A 1 349 ? -40.739 1.627 29.049 1.00 97.88 349 GLN A CA 1
ATOM 2746 C C . GLN A 1 349 ? -40.303 0.503 29.994 1.00 97.88 349 GLN A C 1
ATOM 2748 O O . GLN A 1 349 ? -40.535 0.579 31.198 1.00 97.88 349 GLN A O 1
ATOM 2753 N N . ASP A 1 350 ? -39.612 -0.514 29.471 1.00 97.38 350 ASP A N 1
ATOM 2754 C CA . ASP A 1 350 ? -39.109 -1.618 30.289 1.00 97.38 350 ASP A CA 1
ATOM 2755 C C . ASP A 1 350 ? -38.081 -1.137 31.332 1.00 97.38 350 ASP A C 1
ATOM 2757 O O . ASP A 1 350 ? -38.061 -1.638 32.454 1.00 97.38 350 ASP A O 1
ATOM 2761 N N . PHE A 1 351 ? -37.227 -0.161 30.999 1.00 98.19 351 PHE A N 1
ATOM 2762 C CA . PHE A 1 351 ? -36.296 0.428 31.968 1.00 98.19 351 PHE A CA 1
ATOM 2763 C C . PHE A 1 351 ? -36.973 1.426 32.917 1.00 98.19 351 PHE A C 1
ATOM 2765 O O . PHE A 1 351 ? -36.603 1.475 34.089 1.00 98.19 351 PHE A O 1
ATOM 2772 N N . GLU A 1 352 ? -37.981 2.173 32.467 1.00 98.38 352 GLU A N 1
ATOM 2773 C CA . GLU A 1 352 ? -38.804 3.029 33.337 1.00 98.38 352 GLU A CA 1
ATOM 2774 C C . GLU A 1 352 ? -39.529 2.200 34.403 1.00 98.38 352 GLU A C 1
ATOM 2776 O O . GLU A 1 352 ? -39.487 2.546 35.584 1.00 98.38 352 GLU A O 1
ATOM 2781 N N . ALA A 1 353 ? -40.086 1.046 34.023 1.00 97.81 353 ALA A N 1
ATOM 2782 C CA . ALA A 1 353 ? -40.697 0.094 34.952 1.00 97.81 353 ALA A CA 1
ATOM 2783 C C . ALA A 1 353 ? -39.697 -0.470 35.981 1.00 97.81 353 ALA A C 1
ATOM 2785 O O . ALA A 1 353 ? -40.082 -0.821 37.095 1.00 97.81 353 ALA A O 1
ATOM 2786 N N . LEU A 1 354 ? -38.406 -0.522 35.634 1.00 97.88 354 LEU A N 1
ATOM 2787 C CA . LEU A 1 354 ? -37.318 -0.900 36.543 1.00 97.88 354 LEU A CA 1
ATOM 2788 C C . LEU A 1 354 ? -36.805 0.270 37.397 1.00 97.88 354 LEU A C 1
ATOM 2790 O O . LEU A 1 354 ? -35.879 0.076 38.177 1.00 97.88 354 LEU A O 1
ATOM 2794 N N . GLY A 1 355 ? -37.384 1.468 37.271 1.00 97.81 355 GLY A N 1
ATOM 2795 C CA . GLY A 1 355 ? -37.038 2.639 38.076 1.00 97.81 355 GLY A CA 1
ATOM 2796 C C . GLY A 1 355 ? -35.987 3.564 37.461 1.00 97.81 355 GLY A C 1
ATOM 2797 O O . GLY A 1 355 ? -35.442 4.403 38.178 1.00 97.81 355 GLY A O 1
ATOM 2798 N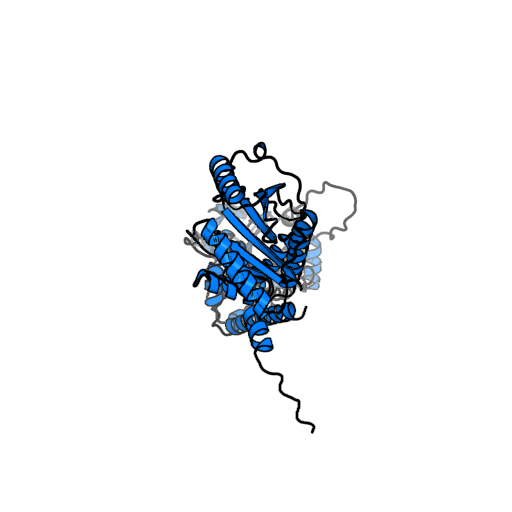 N . PHE A 1 356 ? -35.680 3.439 36.165 1.00 98.31 356 PHE A N 1
ATOM 2799 C CA . PHE A 1 356 ? -34.842 4.413 35.462 1.00 98.31 356 PHE A CA 1
ATOM 2800 C C . PHE A 1 356 ? -35.647 5.645 35.033 1.00 98.31 356 PHE A C 1
ATOM 2802 O O . PHE A 1 356 ? -36.770 5.537 34.554 1.00 98.31 356 PHE A O 1
ATOM 2809 N N . THR A 1 357 ? -35.024 6.818 35.105 1.00 97.94 357 THR A N 1
ATOM 2810 C CA . THR A 1 357 ? -35.569 8.084 34.609 1.00 97.94 357 THR A CA 1
ATOM 2811 C C . THR A 1 357 ? -34.762 8.547 33.403 1.00 97.94 357 THR A C 1
ATOM 2813 O O . THR A 1 357 ? -33.529 8.583 33.449 1.00 97.94 357 THR A O 1
ATOM 2816 N N . LYS A 1 358 ? -35.437 8.911 32.309 1.00 97.69 358 LYS A N 1
ATOM 2817 C CA . LYS A 1 358 ? -34.786 9.485 31.126 1.00 97.69 358 LYS A CA 1
ATOM 2818 C C . LYS A 1 358 ? -34.094 10.806 31.476 1.00 97.69 358 LYS A C 1
ATOM 2820 O O . LYS A 1 358 ? -34.719 11.690 32.049 1.00 97.69 358 LYS A O 1
ATOM 2825 N N . LEU A 1 359 ? -32.827 10.942 31.081 1.00 96.88 359 LEU A N 1
ATOM 2826 C CA . LEU A 1 359 ? -32.049 12.172 31.248 1.00 96.88 359 LEU A CA 1
ATOM 2827 C C . LEU A 1 359 ? -31.983 12.977 29.950 1.00 96.88 359 LEU A C 1
ATOM 2829 O O . LEU A 1 359 ? -32.355 14.144 29.923 1.00 96.88 359 LEU A O 1
ATOM 2833 N N . MET A 1 360 ? -31.519 12.356 28.862 1.00 96.94 360 MET A N 1
ATOM 2834 C CA . MET A 1 360 ? -31.374 13.034 27.574 1.00 96.94 360 MET A CA 1
ATOM 2835 C C . MET A 1 360 ? -31.370 12.053 26.400 1.00 96.94 360 MET A C 1
ATOM 2837 O O . MET A 1 360 ? -30.971 10.897 26.542 1.00 96.94 360 MET A O 1
ATOM 2841 N N . ASP A 1 361 ? -31.746 12.558 25.229 1.00 98.12 361 ASP A N 1
ATOM 2842 C CA . ASP A 1 361 ? -31.440 11.935 23.941 1.00 98.12 361 ASP A CA 1
ATOM 2843 C C . ASP A 1 361 ? -30.298 12.729 23.297 1.00 98.12 361 ASP A C 1
ATOM 2845 O O . ASP A 1 361 ? -30.333 13.961 23.283 1.00 98.12 361 ASP A O 1
ATOM 2849 N N . PHE A 1 362 ? -29.270 12.049 22.793 1.00 96.81 362 PHE A N 1
ATOM 2850 C CA . PHE A 1 362 ? -28.080 12.687 22.233 1.00 96.81 362 PHE A CA 1
ATOM 2851 C C . PHE A 1 362 ? -27.484 11.906 21.064 1.00 96.81 362 PHE A C 1
ATOM 2853 O O . PHE A 1 362 ? -27.744 10.717 20.874 1.00 96.81 362 PHE A O 1
ATOM 2860 N N . SER A 1 363 ? -26.656 12.597 20.285 1.00 94.44 363 SER A N 1
ATOM 2861 C CA . SER A 1 363 ? -25.742 11.978 19.326 1.00 94.44 363 SER A CA 1
ATOM 2862 C C . SER A 1 363 ? -24.315 12.276 19.753 1.00 94.44 363 SER A C 1
ATOM 2864 O O . SER A 1 363 ? -24.004 13.397 20.147 1.00 94.44 363 SER A O 1
ATOM 2866 N N . MET A 1 364 ? -23.435 11.284 19.676 1.00 91.31 364 MET A N 1
ATOM 2867 C CA . MET A 1 364 ? -22.023 11.477 19.982 1.00 91.31 364 MET A CA 1
ATOM 2868 C C . MET A 1 364 ? -21.297 11.970 18.728 1.00 91.31 364 MET A C 1
ATOM 2870 O O . MET A 1 364 ? -21.036 11.194 17.806 1.00 91.31 364 MET A O 1
ATOM 2874 N N . VAL A 1 365 ? -20.973 13.264 18.686 1.00 91.81 365 VAL A N 1
ATOM 2875 C CA . VAL A 1 365 ? -20.351 13.904 17.516 1.00 91.81 365 VAL A CA 1
ATOM 2876 C C . VAL A 1 365 ? -18.853 14.088 17.768 1.00 91.81 365 VAL A C 1
ATOM 2878 O O . VAL A 1 365 ? -18.481 14.791 18.704 1.00 91.81 365 VAL A O 1
ATOM 2881 N N . PRO A 1 366 ? -17.965 13.458 16.983 1.00 90.62 366 PRO A N 1
ATOM 2882 C CA . PRO A 1 366 ? -16.528 13.618 17.144 1.00 90.62 366 PRO A CA 1
ATOM 2883 C C . PRO A 1 366 ? -16.057 14.989 16.650 1.00 90.62 366 PRO A C 1
ATOM 2885 O O . PRO A 1 366 ? -16.570 15.504 15.660 1.00 90.62 366 PRO A O 1
ATOM 2888 N N . ASP A 1 367 ? -15.025 15.540 17.290 1.00 87.06 367 ASP A N 1
ATOM 2889 C CA . ASP A 1 367 ? -14.363 16.780 16.848 1.00 87.06 367 ASP A CA 1
ATOM 2890 C C . ASP A 1 367 ? -13.551 16.612 15.552 1.00 87.06 367 ASP A C 1
ATOM 2892 O O . ASP A 1 367 ? -13.232 17.573 14.856 1.00 87.06 367 ASP A O 1
ATOM 2896 N N . SER A 1 368 ? -13.163 15.375 15.252 1.00 79.12 368 SER A N 1
ATOM 2897 C CA . SER A 1 368 ? -12.252 15.026 14.174 1.00 79.12 368 SER A CA 1
ATOM 2898 C C . SER A 1 368 ? -12.406 13.556 13.782 1.00 79.12 368 SER A C 1
ATOM 2900 O O . SER A 1 368 ? -12.869 12.721 14.558 1.00 79.12 368 SER A O 1
ATOM 2902 N N . GLY A 1 369 ? -11.994 13.214 12.562 1.00 72.31 369 GLY A N 1
ATOM 2903 C CA . GLY A 1 369 ? -12.098 11.851 12.041 1.00 72.31 369 GLY A CA 1
ATOM 2904 C C . GLY A 1 369 ? -13.449 11.552 11.386 1.00 72.31 369 GLY A C 1
ATOM 2905 O O . GLY A 1 369 ? -14.196 12.447 11.002 1.00 72.31 369 GLY A O 1
ATOM 2906 N N . GLN A 1 370 ? -13.732 10.266 11.177 1.00 77.06 370 GLN A N 1
ATOM 2907 C CA . GLN A 1 370 ? -14.942 9.836 10.478 1.00 77.06 370 GLN A CA 1
ATOM 2908 C C . GLN A 1 370 ? -16.126 9.766 11.450 1.00 77.06 370 GLN A C 1
ATOM 2910 O O . GLN A 1 370 ? -16.156 8.905 12.328 1.00 77.06 370 GLN A O 1
ATOM 2915 N N . TYR A 1 371 ? -17.120 10.633 11.254 1.00 84.62 371 TYR A N 1
ATOM 2916 C CA . TYR A 1 371 ? -18.380 10.581 11.992 1.00 84.62 371 TYR A CA 1
ATOM 2917 C C . TYR A 1 371 ? -19.244 9.409 11.515 1.00 84.62 371 TYR A C 1
ATOM 2919 O O . TYR A 1 371 ? -19.513 9.253 10.322 1.00 84.62 371 TYR A O 1
ATOM 2927 N N . ILE A 1 372 ? -19.670 8.573 12.461 1.00 87.50 372 ILE A N 1
ATOM 2928 C CA . ILE A 1 372 ? -20.684 7.544 12.245 1.00 87.50 372 ILE A CA 1
ATOM 2929 C C . ILE A 1 372 ? -21.914 7.995 13.033 1.00 87.50 372 ILE A C 1
ATOM 2931 O O . ILE A 1 372 ? -21.847 7.970 14.263 1.00 87.50 372 ILE A O 1
ATOM 2935 N N . PRO A 1 373 ? -23.009 8.401 12.365 1.00 90.94 373 PRO A N 1
ATOM 2936 C CA . PRO A 1 373 ? -24.212 8.829 13.061 1.00 90.94 373 PRO A CA 1
ATOM 2937 C C . PRO A 1 373 ? -24.719 7.739 14.003 1.00 90.94 373 PRO A C 1
ATOM 2939 O O . PRO A 1 373 ? -24.770 6.558 13.640 1.00 90.94 373 PRO A O 1
ATOM 2942 N N . ALA A 1 374 ? -25.094 8.139 15.211 1.00 94.44 374 ALA A N 1
ATOM 2943 C CA . ALA A 1 374 ? -25.682 7.266 16.210 1.00 94.44 374 ALA A CA 1
ATOM 2944 C C . ALA A 1 374 ? -26.725 8.042 17.011 1.00 94.44 374 ALA A C 1
ATOM 2946 O O . ALA A 1 374 ? -26.563 9.234 17.256 1.00 94.44 374 ALA A O 1
ATOM 2947 N N . PHE A 1 375 ? -27.781 7.350 17.412 1.00 97.38 375 PHE A N 1
ATOM 2948 C CA . PHE A 1 375 ? -28.750 7.858 18.370 1.00 97.38 375 PHE A CA 1
ATOM 2949 C C . PHE A 1 375 ? -28.516 7.142 19.695 1.00 97.38 375 PHE A C 1
ATOM 2951 O O . PHE A 1 375 ? -28.452 5.910 19.697 1.00 97.38 375 PHE A O 1
ATOM 2958 N N . SER A 1 376 ? -28.422 7.895 20.790 1.00 97.50 376 SER A N 1
ATOM 2959 C CA . SER A 1 376 ? -28.324 7.373 22.152 1.00 97.50 376 SER A CA 1
ATOM 2960 C C . SER A 1 376 ? -29.381 8.024 23.047 1.00 97.50 376 SER A C 1
ATOM 2962 O O . SER A 1 376 ? -29.541 9.242 23.055 1.00 97.50 376 SER A O 1
ATOM 2964 N N . ARG A 1 377 ? -30.072 7.214 23.848 1.00 98.31 377 ARG A N 1
ATOM 2965 C CA . ARG A 1 377 ? -30.926 7.638 24.961 1.00 98.31 377 ARG A CA 1
ATOM 2966 C C . ARG A 1 377 ? -30.242 7.268 26.266 1.00 98.31 377 ARG A C 1
ATOM 2968 O O . ARG A 1 377 ? -30.000 6.087 26.521 1.00 98.31 377 ARG A O 1
ATOM 2975 N N . LEU A 1 378 ? -29.952 8.277 27.078 1.00 98.25 378 LEU A N 1
ATOM 2976 C CA . LEU A 1 378 ? -29.394 8.121 28.414 1.00 98.25 378 LEU A CA 1
ATOM 2977 C C . LEU A 1 378 ? -30.514 8.153 29.450 1.00 98.25 378 LEU A C 1
ATOM 2979 O O . LEU A 1 378 ? -31.331 9.076 29.471 1.00 98.25 378 LEU A O 1
ATOM 2983 N N . MET A 1 379 ? -30.515 7.173 30.345 1.00 98.44 379 MET A N 1
ATOM 2984 C CA . MET A 1 379 ? -31.400 7.139 31.505 1.00 98.44 379 MET A CA 1
ATOM 2985 C C . MET A 1 379 ? -30.586 6.794 32.756 1.00 98.44 379 MET A C 1
ATOM 2987 O O . MET A 1 379 ? -29.556 6.124 32.670 1.00 98.44 379 MET A O 1
ATOM 2991 N N . ALA A 1 380 ? -31.042 7.241 33.920 1.00 98.06 380 ALA A N 1
ATOM 2992 C CA . ALA A 1 380 ? -30.373 7.046 35.202 1.00 98.06 380 ALA A CA 1
ATOM 2993 C C . ALA A 1 380 ? -31.296 6.362 36.205 1.00 98.06 380 ALA A C 1
ATOM 2995 O O . ALA A 1 380 ? -32.479 6.674 36.273 1.00 98.06 380 ALA A O 1
ATOM 2996 N N . HIS A 1 381 ? -30.750 5.461 37.016 1.00 97.75 381 HIS A N 1
ATOM 2997 C CA . HIS A 1 381 ? -31.469 4.853 38.127 1.00 97.75 381 HIS A CA 1
ATOM 2998 C C . HIS A 1 381 ? -31.130 5.594 39.433 1.00 97.75 381 HIS A C 1
ATOM 3000 O O . HIS A 1 381 ? -30.068 5.337 40.008 1.00 97.75 381 HIS A O 1
ATOM 3006 N N . PRO A 1 382 ? -32.016 6.454 39.970 1.00 94.62 382 PRO A N 1
ATOM 3007 C CA . PRO A 1 382 ? -31.695 7.331 41.100 1.00 94.62 382 PRO A CA 1
ATOM 3008 C C . PRO A 1 382 ? -31.355 6.565 42.385 1.00 94.62 382 PRO A C 1
ATOM 3010 O O . PRO A 1 382 ? -30.454 6.965 43.108 1.00 94.62 382 PRO A O 1
ATOM 3013 N N . ARG A 1 383 ? -32.017 5.427 42.651 1.00 96.00 383 ARG A N 1
ATOM 3014 C CA . ARG A 1 383 ? -31.746 4.604 43.853 1.00 96.00 383 ARG A CA 1
ATOM 3015 C C . ARG A 1 383 ? -30.501 3.719 43.759 1.00 96.00 383 ARG A C 1
ATOM 3017 O O . ARG A 1 383 ? -29.941 3.335 44.778 1.00 96.00 383 ARG A O 1
ATOM 3024 N N . HIS A 1 384 ? -30.108 3.320 42.552 1.00 96.50 384 HIS A N 1
ATOM 3025 C CA . HIS A 1 384 ? -29.016 2.370 42.345 1.00 96.50 384 HIS A CA 1
ATOM 3026 C C . HIS A 1 384 ? -27.770 3.022 41.760 1.00 96.50 384 HIS A C 1
ATOM 3028 O O . HIS A 1 384 ? -26.772 2.330 41.609 1.00 96.50 384 HIS A O 1
ATOM 3034 N N . HIS A 1 385 ? -27.798 4.320 41.462 1.00 96.56 385 HIS A N 1
ATOM 3035 C CA . HIS A 1 385 ? -26.662 5.088 40.957 1.00 96.56 385 HIS A CA 1
ATOM 3036 C C . HIS A 1 385 ? -25.960 4.412 39.760 1.00 96.56 385 HIS A C 1
ATOM 3038 O O . HIS A 1 385 ? -24.762 4.113 39.763 1.00 96.56 385 HIS A O 1
ATOM 3044 N N . CYS A 1 386 ? -26.747 4.071 38.739 1.00 96.94 386 CYS A N 1
ATOM 3045 C CA . CYS A 1 386 ? -26.252 3.506 37.486 1.00 96.94 386 CYS A CA 1
ATOM 3046 C C . CYS A 1 386 ? -26.991 4.111 36.294 1.00 96.94 386 CYS A C 1
ATOM 3048 O O . CYS A 1 386 ? -28.117 4.593 36.424 1.00 96.94 386 CYS A O 1
ATOM 3050 N N . PHE A 1 387 ? -26.341 4.097 35.138 1.00 97.94 387 PHE A N 1
ATOM 3051 C CA . PHE A 1 387 ? -26.877 4.613 33.889 1.00 97.94 387 PHE A CA 1
ATOM 3052 C C . PHE A 1 387 ? -27.243 3.461 32.969 1.00 97.94 387 PHE A C 1
ATOM 3054 O O . PHE A 1 387 ? -26.556 2.441 32.954 1.00 97.94 387 PHE A O 1
ATOM 3061 N N . VAL A 1 388 ? -28.268 3.646 32.150 1.00 97.81 388 VAL A N 1
ATOM 3062 C CA . VAL A 1 388 ? -28.496 2.824 30.966 1.00 97.81 388 VAL A CA 1
ATOM 3063 C C . VAL A 1 388 ? -28.391 3.703 29.731 1.00 97.81 388 VAL A C 1
ATOM 3065 O O . VAL A 1 388 ? -28.944 4.801 29.675 1.00 97.81 388 VAL A O 1
ATOM 3068 N N . GLU A 1 389 ? -27.651 3.216 28.745 1.00 97.62 389 GLU A N 1
ATOM 3069 C CA . GLU A 1 389 ? -27.567 3.824 27.426 1.00 97.62 389 GLU A CA 1
ATOM 3070 C C . GLU A 1 389 ? -28.217 2.879 26.419 1.00 97.62 389 GLU A C 1
ATOM 3072 O O . GLU A 1 389 ? -27.738 1.759 26.215 1.00 97.62 389 GLU A O 1
ATOM 3077 N N . ILE A 1 390 ? -29.303 3.332 25.794 1.00 97.75 390 ILE A N 1
ATOM 3078 C CA . ILE A 1 390 ? -29.977 2.646 24.687 1.00 97.75 390 ILE A CA 1
ATOM 3079 C C . ILE A 1 390 ? -29.520 3.323 23.403 1.00 97.75 390 ILE A C 1
ATOM 3081 O O . ILE A 1 390 ? -29.694 4.530 23.269 1.00 97.75 390 ILE A O 1
ATOM 3085 N N . PHE A 1 391 ? -28.942 2.589 22.458 1.00 96.75 391 PHE A N 1
ATOM 3086 C CA . PHE A 1 391 ? -28.347 3.216 21.282 1.00 96.75 391 PHE A CA 1
ATOM 3087 C C . PHE A 1 391 ? -28.456 2.387 20.006 1.00 96.75 391 PHE A C 1
ATOM 3089 O O . PHE A 1 391 ? -28.494 1.152 20.024 1.00 96.75 391 PHE A O 1
ATOM 3096 N N . GLN A 1 392 ? -28.455 3.097 18.877 1.00 96.50 392 GLN A N 1
ATOM 3097 C CA . GLN A 1 392 ? -28.411 2.534 17.532 1.00 96.50 392 GLN A CA 1
ATOM 3098 C C . GLN A 1 392 ? -27.398 3.292 16.674 1.00 96.50 392 GLN A C 1
ATOM 3100 O O . GLN A 1 392 ? -27.316 4.517 16.718 1.00 96.50 392 GLN A O 1
ATOM 3105 N N . ILE A 1 393 ? -26.615 2.552 15.888 1.00 94.44 393 ILE A N 1
ATOM 3106 C CA . ILE A 1 393 ? -25.551 3.096 15.036 1.00 94.44 393 ILE A CA 1
ATOM 3107 C C . ILE A 1 393 ? -25.978 2.986 13.569 1.00 94.44 393 ILE A C 1
ATOM 3109 O O . ILE A 1 393 ? -26.483 1.940 13.151 1.00 94.44 393 ILE A O 1
ATOM 3113 N N . PHE A 1 394 ? -25.699 4.024 12.775 1.00 94.06 394 PHE A N 1
ATOM 3114 C CA . PHE A 1 394 ? -26.091 4.154 11.367 1.00 94.06 394 PHE A CA 1
ATOM 3115 C C . PHE A 1 394 ? -24.861 4.307 10.443 1.00 94.06 394 PHE A C 1
ATOM 3117 O O . PHE A 1 394 ? -24.517 5.414 10.028 1.00 94.06 394 PHE A O 1
ATOM 3124 N N . PRO A 1 395 ? -24.143 3.219 10.099 1.00 90.50 395 PRO A N 1
ATOM 3125 C CA . PRO A 1 395 ? -22.981 3.303 9.214 1.00 90.50 395 PRO A CA 1
ATOM 3126 C C . PRO A 1 395 ? -23.374 3.687 7.778 1.00 90.50 395 PRO A C 1
ATOM 3128 O O . PRO A 1 395 ? -24.226 3.042 7.187 1.00 90.50 395 PRO A O 1
ATOM 3131 N N . ALA A 1 396 ? -22.678 4.642 7.151 1.00 83.38 396 ALA A N 1
ATOM 3132 C CA . ALA A 1 396 ? -23.032 5.156 5.815 1.00 83.38 396 ALA A CA 1
ATOM 3133 C C . ALA A 1 396 ? -23.138 4.092 4.697 1.00 83.38 396 ALA A C 1
ATOM 3135 O O . ALA A 1 396 ? -23.910 4.252 3.760 1.00 83.38 396 ALA A O 1
ATOM 3136 N N . LYS A 1 397 ? -22.351 3.008 4.780 1.00 82.44 397 LYS A N 1
ATOM 3137 C CA . LYS A 1 397 ? -22.281 1.943 3.756 1.00 82.44 397 LYS A CA 1
ATOM 3138 C C . LYS A 1 397 ? -22.996 0.645 4.154 1.00 82.44 397 LYS A C 1
ATOM 3140 O O . LYS A 1 397 ? -22.844 -0.361 3.468 1.00 82.44 397 LYS A O 1
ATOM 3145 N N . LYS A 1 398 ? -23.686 0.616 5.298 1.00 83.06 398 LYS A N 1
ATOM 3146 C CA . LYS A 1 398 ? -24.393 -0.573 5.803 1.00 83.06 398 LYS A CA 1
ATOM 3147 C C . LYS A 1 398 ? -25.786 -0.175 6.289 1.00 83.06 398 LYS A C 1
ATOM 3149 O O . LYS A 1 398 ? -26.056 0.997 6.518 1.00 83.06 398 LYS A O 1
ATOM 3154 N N . GLY A 1 399 ? -26.678 -1.150 6.445 1.00 88.06 399 GLY A N 1
ATOM 3155 C CA . GLY A 1 399 ? -27.945 -0.919 7.141 1.00 88.06 399 GLY A CA 1
ATOM 3156 C C . GLY A 1 399 ? -27.732 -0.471 8.598 1.00 88.06 399 GLY A C 1
ATOM 3157 O O . GLY A 1 399 ? -26.621 -0.626 9.126 1.00 88.06 399 GLY A O 1
ATOM 3158 N N . PRO A 1 400 ? -28.775 0.077 9.251 1.00 92.44 400 PRO A N 1
ATOM 3159 C CA . PRO A 1 400 ? -28.729 0.386 10.677 1.00 92.44 400 PRO A CA 1
ATOM 3160 C C . PRO A 1 400 ? -28.346 -0.868 11.471 1.00 92.44 400 PRO A C 1
ATOM 3162 O O . PRO A 1 400 ? -28.814 -1.971 11.183 1.00 92.44 400 PRO A O 1
ATOM 3165 N N . MET A 1 401 ? -27.466 -0.713 12.459 1.00 93.31 401 MET A N 1
ATOM 3166 C CA . MET A 1 401 ? -27.170 -1.811 13.381 1.00 93.31 401 MET A CA 1
ATOM 3167 C C . MET A 1 401 ? -28.395 -2.096 14.263 1.00 93.31 401 MET A C 1
ATOM 3169 O O . MET A 1 401 ? -29.203 -1.190 14.461 1.00 93.31 401 MET A O 1
ATOM 3173 N N . PRO A 1 402 ? -28.547 -3.309 14.824 1.00 93.12 402 PRO A N 1
ATOM 3174 C CA . PRO A 1 402 ? -29.614 -3.583 15.781 1.00 93.12 402 PRO A CA 1
ATOM 3175 C C . PRO A 1 402 ? -29.565 -2.622 16.970 1.00 93.12 402 PRO A C 1
ATOM 3177 O O . PRO A 1 402 ? -28.479 -2.292 17.462 1.00 93.12 402 PRO A O 1
ATOM 3180 N N . LEU A 1 403 ? -30.742 -2.198 17.423 1.00 95.12 403 LEU A N 1
ATOM 3181 C CA . LEU A 1 403 ? -30.895 -1.427 18.647 1.00 95.12 403 LEU A CA 1
ATOM 3182 C C . LEU A 1 403 ? -30.371 -2.250 19.830 1.00 95.12 403 LEU A C 1
ATOM 3184 O O . LEU A 1 403 ? -30.674 -3.435 19.969 1.00 95.12 403 LEU A O 1
ATOM 3188 N N . THR A 1 404 ? -29.545 -1.638 20.669 1.00 95.06 404 THR A N 1
ATOM 3189 C CA . THR A 1 404 ? -28.874 -2.318 21.780 1.00 95.06 404 THR A CA 1
ATOM 3190 C C . THR A 1 404 ? -28.841 -1.416 23.004 1.00 95.06 404 THR A C 1
ATOM 3192 O O . THR A 1 404 ? -29.100 -0.221 22.917 1.00 95.06 404 THR A O 1
ATOM 3195 N N . TYR A 1 405 ? -28.498 -1.985 24.156 1.00 95.75 405 TYR A N 1
ATOM 3196 C CA . TYR A 1 405 ? -28.345 -1.234 25.394 1.00 95.75 405 TYR A CA 1
ATOM 3197 C C . TYR A 1 405 ? -27.203 -1.773 26.255 1.00 95.75 405 TYR A C 1
ATOM 3199 O O . TYR A 1 405 ? -26.773 -2.926 26.112 1.00 95.75 405 TYR A O 1
ATOM 3207 N N . ASN A 1 406 ? -26.695 -0.919 27.138 1.00 95.88 406 ASN A N 1
ATOM 3208 C CA . ASN A 1 406 ? -25.774 -1.292 28.204 1.00 95.88 406 ASN A CA 1
ATOM 3209 C C . ASN A 1 406 ? -26.147 -0.564 29.501 1.00 95.88 406 ASN A C 1
ATOM 3211 O O . ASN A 1 406 ? -26.615 0.569 29.451 1.00 95.88 406 ASN A O 1
ATOM 3215 N N . ILE A 1 407 ? -25.940 -1.222 30.639 1.00 97.69 407 ILE A N 1
ATOM 3216 C CA . ILE A 1 407 ? -25.987 -0.615 31.968 1.00 97.69 407 ILE A CA 1
ATOM 3217 C C . ILE A 1 407 ? -24.547 -0.335 32.382 1.00 97.69 407 ILE A C 1
ATOM 3219 O O . ILE A 1 407 ? -23.686 -1.209 32.256 1.00 97.69 407 ILE A O 1
ATOM 3223 N N . SER A 1 408 ? -24.271 0.863 32.884 1.00 96.75 408 SER A N 1
ATOM 3224 C CA . SER A 1 408 ? -22.947 1.268 33.339 1.00 96.75 408 SER A CA 1
ATOM 3225 C C . SER A 1 408 ? -22.985 1.924 34.717 1.00 96.75 408 SER A C 1
ATOM 3227 O O . SER A 1 408 ? -23.867 2.719 35.033 1.00 96.75 408 SER A O 1
ATOM 3229 N N . SER A 1 409 ? -21.986 1.606 35.536 1.00 96.94 409 SER A N 1
ATOM 3230 C CA . SER A 1 409 ? -21.717 2.267 36.810 1.00 96.94 409 SER A CA 1
ATOM 3231 C C . SER A 1 409 ? -20.323 2.878 36.786 1.00 96.94 409 SER A C 1
ATOM 3233 O O . SER A 1 409 ? -19.327 2.213 36.472 1.00 96.94 409 SER A O 1
ATOM 3235 N N . ASN A 1 410 ? -20.261 4.153 37.157 1.00 95.19 410 ASN A N 1
ATOM 3236 C CA . ASN A 1 410 ? -19.015 4.852 37.434 1.00 95.19 410 ASN A CA 1
ATOM 3237 C C . ASN A 1 410 ? -18.606 4.518 38.869 1.00 95.19 410 ASN A C 1
ATOM 3239 O O . ASN A 1 410 ? -19.416 4.629 39.785 1.00 95.19 410 ASN A O 1
ATOM 3243 N N . LEU A 1 411 ? -17.369 4.076 39.067 1.00 94.88 411 LEU A N 1
ATOM 3244 C CA . LEU A 1 411 ? -16.832 3.726 40.378 1.00 94.88 411 LEU A CA 1
ATOM 3245 C C . LEU A 1 411 ? -15.701 4.695 40.732 1.00 94.88 411 LEU A C 1
ATOM 3247 O O . LEU A 1 411 ? -15.058 5.281 39.855 1.00 94.88 411 LEU A O 1
ATOM 3251 N N . HIS A 1 412 ? -15.435 4.860 42.024 1.00 91.94 412 HIS A N 1
ATOM 3252 C CA . HIS A 1 412 ? -14.327 5.697 42.476 1.00 91.94 412 HIS A CA 1
ATOM 3253 C C . HIS A 1 412 ? -12.961 5.169 41.990 1.00 91.94 412 HIS A C 1
ATOM 3255 O O . HIS A 1 412 ? -12.809 4.028 41.547 1.00 91.94 412 HIS A O 1
ATOM 3261 N N . HIS A 1 413 ? -11.942 6.032 42.046 1.00 89.94 413 HIS A N 1
ATOM 3262 C CA . HIS A 1 413 ? -10.565 5.737 41.613 1.00 89.94 413 HIS A CA 1
ATOM 3263 C C . HIS A 1 413 ? -10.414 5.370 40.120 1.00 89.94 413 HIS A C 1
ATOM 3265 O O . HIS A 1 413 ? -9.494 4.632 39.733 1.00 89.94 413 HIS A O 1
ATOM 3271 N N . GLY A 1 414 ? -11.302 5.909 39.275 1.00 89.38 414 GLY A N 1
ATOM 3272 C CA . GLY A 1 414 ? -11.275 5.740 37.818 1.00 89.38 414 GLY A CA 1
ATOM 3273 C C . GLY A 1 414 ? -11.754 4.368 37.341 1.00 89.38 414 GLY A C 1
ATOM 3274 O O . GLY A 1 414 ? -11.511 3.996 36.194 1.00 89.38 414 GLY A O 1
ATOM 3275 N N . TRP A 1 415 ? -12.394 3.591 38.216 1.00 94.06 415 TRP A N 1
ATOM 3276 C CA . TRP A 1 415 ? -12.977 2.309 37.851 1.00 94.06 415 TRP A CA 1
ATOM 3277 C C . TRP A 1 415 ? -14.336 2.483 37.192 1.00 94.06 415 TRP A C 1
ATOM 3279 O O . TRP A 1 415 ? -15.081 3.429 37.436 1.00 94.06 415 TRP A O 1
ATOM 3289 N N . SER A 1 416 ? -14.675 1.537 36.330 1.00 95.12 416 SER A N 1
ATOM 3290 C CA . SER A 1 416 ? -15.994 1.488 35.728 1.00 95.12 416 SER A CA 1
ATOM 3291 C C . SER A 1 416 ? -16.392 0.076 35.404 1.00 95.12 416 SER A C 1
ATOM 3293 O O . SER A 1 416 ? -15.547 -0.760 35.078 1.00 95.12 416 SER A O 1
ATOM 3295 N N . PHE A 1 417 ? -17.688 -0.170 35.487 1.00 96.38 417 PHE A N 1
ATOM 3296 C CA . PHE A 1 417 ? -18.263 -1.459 35.175 1.00 96.38 417 PHE A CA 1
ATOM 3297 C C . PHE A 1 417 ? -19.450 -1.277 34.243 1.00 96.38 417 PHE A C 1
ATOM 3299 O O . PHE A 1 417 ? -20.271 -0.384 34.438 1.00 96.38 417 PHE A O 1
ATOM 3306 N N . SER A 1 418 ? -19.525 -2.116 33.216 1.00 95.38 418 SER A N 1
ATOM 3307 C CA . SER A 1 418 ? -20.637 -2.136 32.276 1.00 95.38 418 SER A CA 1
ATOM 3308 C C . SER A 1 418 ? -21.108 -3.559 32.005 1.00 95.38 418 SER A C 1
ATOM 3310 O O . SER A 1 418 ? -20.312 -4.489 31.903 1.00 95.38 418 SER A O 1
ATOM 3312 N N . SER A 1 419 ? -22.412 -3.740 31.869 1.00 95.56 419 SER A N 1
ATOM 3313 C CA . SER A 1 419 ? -23.009 -4.986 31.396 1.00 95.56 419 SER A CA 1
ATOM 3314 C C . SER A 1 419 ? -23.958 -4.678 30.250 1.00 95.56 419 SER A C 1
ATOM 3316 O O . SER A 1 419 ? -24.611 -3.637 30.230 1.00 95.56 419 SER A O 1
ATOM 3318 N N . GLY A 1 420 ? -24.026 -5.543 29.246 1.00 93.25 420 GLY A N 1
ATOM 3319 C CA . GLY A 1 420 ? -24.889 -5.264 28.105 1.00 93.25 420 GLY A CA 1
ATOM 3320 C C . GLY A 1 420 ? -25.072 -6.436 27.166 1.00 93.25 420 GLY A C 1
ATOM 3321 O O . GLY A 1 420 ? -24.442 -7.483 27.300 1.00 93.25 420 GLY A O 1
ATOM 3322 N N . VAL A 1 421 ? -25.932 -6.214 26.177 1.00 91.50 421 VAL A N 1
ATOM 3323 C CA . VAL A 1 421 ? -26.349 -7.225 25.192 1.00 91.50 421 VAL A CA 1
ATOM 3324 C C . VAL A 1 421 ? -25.621 -7.087 23.852 1.00 91.50 421 VAL A C 1
ATOM 3326 O O . VAL A 1 421 ? -25.877 -7.834 22.907 1.00 91.50 421 VAL A O 1
ATOM 3329 N N . ARG A 1 422 ? -24.678 -6.144 23.745 1.00 85.19 422 ARG A N 1
ATOM 3330 C CA . ARG A 1 422 ? -23.880 -5.945 22.534 1.00 85.19 422 ARG A CA 1
ATOM 3331 C C . ARG A 1 422 ? -22.668 -6.868 22.523 1.00 85.19 422 ARG A C 1
ATOM 3333 O O . ARG A 1 422 ? -21.816 -6.797 23.404 1.00 85.19 422 ARG A O 1
ATOM 3340 N N . LYS A 1 423 ? -22.518 -7.635 21.442 1.00 84.75 423 LYS A N 1
ATOM 3341 C CA . LYS A 1 423 ? -21.301 -8.410 21.185 1.00 84.75 423 LYS A CA 1
ATOM 3342 C C . LYS A 1 423 ? -20.090 -7.485 21.027 1.00 84.75 423 LYS A C 1
ATOM 3344 O O . LYS A 1 423 ? -20.069 -6.608 20.158 1.00 84.75 423 LYS A O 1
ATOM 3349 N N . THR A 1 424 ? -19.055 -7.713 21.831 1.00 83.81 424 THR A N 1
ATOM 3350 C CA . THR A 1 424 ? -17.803 -6.953 21.750 1.00 83.81 424 THR A CA 1
ATOM 3351 C C . THR A 1 424 ? -17.084 -7.217 20.427 1.00 83.81 424 THR A C 1
ATOM 3353 O O . THR A 1 424 ? -16.919 -8.357 19.994 1.00 83.81 424 THR A O 1
ATOM 3356 N N . MET A 1 425 ? -16.623 -6.148 19.774 1.00 85.06 425 MET A N 1
ATOM 3357 C CA . MET A 1 425 ? -15.835 -6.242 18.544 1.00 85.06 425 MET A CA 1
ATOM 3358 C C . MET A 1 425 ? -14.348 -6.438 18.863 1.00 85.06 425 MET A C 1
ATOM 3360 O O . MET A 1 425 ? -13.833 -5.854 19.814 1.00 85.06 425 MET A O 1
ATOM 3364 N N . ALA A 1 426 ? -13.623 -7.179 18.018 1.00 84.19 426 ALA A N 1
ATOM 3365 C CA . ALA A 1 426 ? -12.187 -7.433 18.202 1.00 84.19 426 ALA A CA 1
ATOM 3366 C C . ALA A 1 426 ? -11.354 -6.141 18.324 1.00 84.19 426 ALA A C 1
ATOM 3368 O O . ALA A 1 426 ? -10.443 -6.056 19.146 1.00 84.19 426 ALA A O 1
ATOM 3369 N N . LEU A 1 427 ? -11.705 -5.101 17.557 1.00 82.69 427 LEU A N 1
ATOM 3370 C CA . LEU A 1 427 ? -11.041 -3.802 17.657 1.00 82.69 427 LEU A CA 1
ATOM 3371 C C . LEU A 1 427 ? -11.331 -3.120 19.004 1.00 82.69 427 LEU A C 1
ATOM 3373 O O . LEU A 1 427 ? -10.417 -2.589 19.625 1.00 82.69 427 LEU A O 1
ATOM 3377 N N . SER A 1 428 ? -12.570 -3.186 19.501 1.00 83.50 428 SER A N 1
ATOM 3378 C CA . SER A 1 428 ? -12.924 -2.690 20.839 1.00 83.50 428 SER A CA 1
ATOM 3379 C C . SER A 1 428 ? -12.160 -3.438 21.936 1.00 83.50 428 SER A C 1
ATOM 3381 O O . SER A 1 428 ? -11.673 -2.806 22.868 1.00 83.50 428 SER A O 1
ATOM 3383 N N . TYR A 1 429 ? -11.964 -4.753 21.784 1.00 86.19 429 TYR A N 1
ATOM 3384 C CA . TYR A 1 429 ? -11.132 -5.549 22.690 1.00 86.19 429 TYR A CA 1
ATOM 3385 C C . TYR A 1 429 ? -9.661 -5.108 22.658 1.00 86.19 429 TYR A C 1
ATOM 3387 O O . TYR A 1 429 ? -9.017 -4.977 23.694 1.00 86.19 429 TYR A O 1
ATOM 3395 N N . MET A 1 430 ? -9.101 -4.804 21.488 1.00 85.06 430 MET A N 1
ATOM 3396 C CA . MET A 1 430 ? -7.739 -4.263 21.399 1.00 85.06 430 MET A CA 1
ATOM 3397 C C . MET A 1 430 ? -7.591 -2.919 22.141 1.00 85.06 430 MET A C 1
ATOM 3399 O O . MET A 1 430 ? -6.519 -2.644 22.685 1.00 85.06 430 MET A O 1
ATOM 3403 N N . MET A 1 431 ? -8.655 -2.111 22.184 1.00 86.31 431 MET A N 1
ATOM 3404 C CA . MET A 1 431 ? -8.705 -0.772 22.791 1.00 86.31 431 MET A CA 1
ATOM 3405 C C . MET A 1 431 ? -9.233 -0.753 24.238 1.00 86.31 431 MET A C 1
ATOM 3407 O O . MET A 1 431 ? -9.619 0.301 24.751 1.00 86.31 431 MET A O 1
ATOM 3411 N N . ARG A 1 432 ? -9.294 -1.914 24.895 1.00 89.88 432 ARG A N 1
ATOM 3412 C CA . ARG A 1 432 ? -9.740 -2.035 26.287 1.00 89.88 432 ARG A CA 1
ATOM 3413 C C . ARG A 1 432 ? -8.785 -1.328 27.255 1.00 89.88 432 ARG A C 1
ATOM 3415 O O . ARG A 1 432 ? -7.576 -1.289 27.025 1.00 89.88 432 ARG A O 1
ATOM 3422 N N . LEU A 1 433 ? -9.341 -0.807 28.345 1.00 91.75 433 LEU A N 1
ATOM 3423 C CA . LEU A 1 433 ? -8.600 -0.159 29.428 1.00 91.75 433 LEU A CA 1
ATOM 3424 C C . LEU A 1 433 ? -8.536 -1.078 30.660 1.00 91.75 433 LEU A C 1
ATOM 3426 O O . LEU A 1 433 ? -9.451 -1.882 30.861 1.00 91.75 433 LEU A O 1
ATOM 3430 N N . PRO A 1 434 ? -7.485 -0.969 31.492 1.00 91.69 434 PRO A N 1
ATOM 3431 C CA . PRO A 1 434 ? -7.306 -1.822 32.671 1.00 91.69 434 PRO A CA 1
ATOM 3432 C C . PRO A 1 434 ? -8.391 -1.632 33.741 1.00 91.69 434 PRO A C 1
ATOM 3434 O O . PRO A 1 434 ? -8.732 -2.588 34.429 1.00 91.69 434 PRO A O 1
ATOM 3437 N N . LYS A 1 435 ? -8.970 -0.430 33.851 1.00 94.00 435 LYS A N 1
ATOM 3438 C CA . LYS A 1 435 ? -10.013 -0.087 34.837 1.00 94.00 435 LYS A CA 1
ATOM 3439 C C . LYS A 1 435 ? -11.429 0.024 34.249 1.00 94.00 435 LYS A C 1
ATOM 3441 O O . LYS A 1 435 ? -12.352 0.460 34.931 1.00 94.00 435 LYS A O 1
ATOM 3446 N N . CYS A 1 436 ? -11.613 -0.341 32.977 1.00 93.62 436 CYS A N 1
ATOM 3447 C CA . CYS A 1 436 ? -12.926 -0.357 32.324 1.00 93.62 436 CYS A CA 1
ATOM 3448 C C . CYS A 1 436 ? -13.396 -1.792 32.137 1.00 93.62 436 CYS A C 1
ATOM 3450 O O . CYS A 1 436 ? -13.000 -2.462 31.180 1.00 93.62 436 CYS A O 1
ATOM 3452 N N . LEU A 1 437 ? -14.228 -2.245 33.063 1.00 94.94 437 LEU A N 1
ATOM 3453 C CA . LEU A 1 437 ? -14.716 -3.609 33.149 1.00 94.94 437 LEU A CA 1
ATOM 3454 C C . LEU A 1 437 ? -15.998 -3.760 32.344 1.00 94.94 437 LEU A C 1
ATOM 3456 O O . LEU A 1 437 ? -16.857 -2.871 32.346 1.00 94.94 437 LEU A O 1
ATOM 3460 N N . TRP A 1 438 ? -16.137 -4.889 31.657 1.00 94.06 438 TRP A N 1
ATOM 3461 C CA . TRP A 1 438 ? -17.374 -5.186 30.951 1.00 94.06 438 TRP A CA 1
ATOM 3462 C C . TRP A 1 438 ? -17.709 -6.670 30.920 1.00 94.06 438 TRP A C 1
ATOM 3464 O O . TRP A 1 438 ? -16.819 -7.522 30.873 1.00 94.06 438 TRP A O 1
ATOM 3474 N N . VAL A 1 439 ? -19.009 -6.960 30.910 1.00 93.81 439 VAL A N 1
ATOM 3475 C CA . VAL A 1 439 ? -19.564 -8.307 30.750 1.00 93.81 439 VAL A CA 1
ATOM 3476 C C . VAL A 1 439 ? -20.655 -8.274 29.681 1.00 93.81 439 VAL A C 1
ATOM 3478 O O . VAL A 1 439 ? -21.557 -7.438 29.697 1.00 93.81 439 VAL A O 1
ATOM 3481 N N . TYR A 1 440 ? -20.553 -9.187 28.725 1.00 91.62 440 TYR A N 1
ATOM 3482 C CA . TYR A 1 440 ? -21.539 -9.418 27.684 1.00 91.62 440 TYR A CA 1
ATOM 3483 C C . TYR A 1 440 ? -22.515 -10.502 28.149 1.00 91.62 440 TYR A C 1
ATOM 3485 O O . TYR A 1 440 ? -22.110 -11.635 28.397 1.00 91.62 440 TYR A O 1
ATOM 3493 N N . MET A 1 441 ? -23.794 -10.143 28.255 1.00 89.88 441 MET A N 1
ATOM 3494 C CA . MET A 1 441 ? -24.879 -11.014 28.717 1.00 89.88 441 MET A CA 1
ATOM 3495 C C . MET A 1 441 ? -25.954 -11.102 27.623 1.00 89.88 441 MET A C 1
ATOM 3497 O O . MET A 1 441 ? -26.917 -10.339 27.648 1.00 89.88 441 MET A O 1
ATOM 3501 N N . PRO A 1 442 ? -25.781 -11.949 26.594 1.00 86.69 442 PRO A N 1
ATOM 3502 C CA . PRO A 1 442 ? -26.786 -12.100 25.547 1.00 86.69 442 PRO A CA 1
ATOM 3503 C C . PRO A 1 442 ? -28.057 -12.778 26.058 1.00 86.69 442 PRO A C 1
ATOM 3505 O O . PRO A 1 442 ? -27.983 -13.719 26.837 1.00 86.69 442 PRO A O 1
ATOM 3508 N N . GLY A 1 443 ? -29.214 -12.345 25.552 1.00 84.69 443 GLY A N 1
ATOM 3509 C CA . GLY A 1 443 ? -30.485 -13.061 25.714 1.00 84.69 443 GLY A CA 1
ATOM 3510 C C . GLY A 1 443 ? -31.130 -12.994 27.101 1.00 84.69 443 GLY A C 1
ATOM 3511 O O . GLY A 1 443 ? -32.210 -13.546 27.267 1.00 84.69 443 GLY A O 1
ATOM 3512 N N . VAL A 1 444 ? -30.513 -12.315 28.072 1.00 90.06 444 VAL A N 1
ATOM 3513 C CA . VAL A 1 444 ? -31.081 -12.145 29.420 1.00 90.06 444 VAL A CA 1
ATOM 3514 C C . VAL A 1 444 ? -32.188 -11.092 29.437 1.00 90.06 444 VAL A C 1
ATOM 3516 O O . VAL A 1 444 ? -32.142 -10.107 28.686 1.00 90.06 444 VAL A O 1
ATOM 3519 N N . ALA A 1 445 ? -33.163 -11.265 30.330 1.00 93.00 445 ALA A N 1
ATOM 3520 C CA . ALA A 1 445 ? -34.187 -10.252 30.560 1.00 93.00 445 ALA A CA 1
ATOM 3521 C C . ALA A 1 445 ? -33.565 -8.957 31.127 1.00 93.00 445 ALA A C 1
ATOM 3523 O O . ALA A 1 445 ? -32.509 -8.973 31.759 1.00 93.00 445 ALA A O 1
ATOM 3524 N N . ARG A 1 446 ? -34.206 -7.798 30.920 1.00 94.88 446 ARG A N 1
ATOM 3525 C CA . ARG A 1 446 ? -33.663 -6.497 31.380 1.00 94.88 446 ARG A CA 1
ATOM 3526 C C . ARG A 1 446 ? -33.597 -6.387 32.907 1.00 94.88 446 ARG A C 1
ATOM 3528 O O . ARG A 1 446 ? -32.647 -5.806 33.426 1.00 94.88 446 ARG A O 1
ATOM 3535 N N . SER A 1 447 ? -34.560 -6.986 33.607 1.00 95.12 447 SER A N 1
ATOM 3536 C CA . SER A 1 447 ? -34.555 -7.119 35.068 1.00 95.12 447 SER A CA 1
ATOM 3537 C C . SER A 1 447 ? -33.360 -7.949 35.548 1.00 95.12 447 SER A C 1
ATOM 3539 O O . SER A 1 447 ? -32.621 -7.519 36.429 1.00 95.12 447 SER A O 1
ATOM 3541 N N . GLU A 1 448 ? -33.111 -9.096 34.916 1.00 95.00 448 GLU A N 1
ATOM 3542 C CA . GLU A 1 448 ? -31.959 -9.957 35.206 1.00 95.00 448 GLU A CA 1
ATOM 3543 C C . GLU A 1 448 ? -30.632 -9.263 34.888 1.00 95.00 448 GLU A C 1
ATOM 3545 O O . GLU A 1 448 ? -29.673 -9.390 35.650 1.00 95.00 448 GLU A O 1
ATOM 3550 N N . LEU A 1 449 ? -30.574 -8.481 33.803 1.00 95.69 449 LEU A N 1
ATOM 3551 C CA . LEU A 1 449 ? -29.398 -7.682 33.463 1.00 95.69 449 LEU A CA 1
ATOM 3552 C C . LEU A 1 449 ? -29.087 -6.655 34.556 1.00 95.69 449 LEU A C 1
ATOM 3554 O O . LEU A 1 449 ? -27.918 -6.499 34.911 1.00 95.69 449 LEU A O 1
ATOM 3558 N N . LEU A 1 450 ? -30.104 -5.970 35.090 1.00 97.12 450 LEU A N 1
ATOM 3559 C CA . LEU A 1 450 ? -29.942 -5.019 36.190 1.00 97.12 450 LEU A CA 1
ATOM 3560 C C . LEU A 1 450 ? -29.474 -5.730 37.464 1.00 97.12 450 LEU A C 1
ATOM 3562 O O . LEU A 1 450 ? -28.458 -5.342 38.035 1.00 97.12 450 LEU A O 1
ATOM 3566 N N . THR A 1 451 ? -30.148 -6.803 37.876 1.00 97.00 451 THR A N 1
ATOM 3567 C CA . THR A 1 451 ? -29.767 -7.579 39.066 1.00 97.00 451 THR A CA 1
ATOM 3568 C C . THR A 1 451 ? -28.338 -8.110 38.955 1.00 97.00 451 THR A C 1
ATOM 3570 O O . THR A 1 451 ? -27.531 -7.926 39.868 1.00 97.00 451 THR A O 1
ATOM 3573 N N . GLY A 1 452 ? -27.984 -8.697 37.809 1.00 95.75 452 GLY A N 1
ATOM 3574 C CA . GLY A 1 452 ? -26.635 -9.183 37.533 1.00 95.75 452 GLY A CA 1
ATOM 3575 C C . GLY A 1 452 ? -25.596 -8.060 37.516 1.00 95.75 452 GLY A C 1
ATOM 3576 O O . GLY A 1 452 ? -24.500 -8.225 38.059 1.00 95.75 452 GLY A O 1
ATOM 3577 N N . HIS A 1 453 ? -25.947 -6.893 36.963 1.00 97.19 453 HIS A N 1
ATOM 3578 C CA . HIS A 1 453 ? -25.091 -5.709 36.995 1.00 97.19 453 HIS A CA 1
ATOM 3579 C C . HIS A 1 453 ? -24.783 -5.288 38.433 1.00 97.19 453 HIS A C 1
ATOM 3581 O O . HIS A 1 453 ? -23.619 -5.122 38.796 1.00 97.19 453 HIS A O 1
ATOM 3587 N N . LEU A 1 454 ? -25.820 -5.133 39.258 1.00 97.62 454 LEU A N 1
ATOM 3588 C CA . LEU A 1 454 ? -25.694 -4.669 40.636 1.00 97.62 454 LEU A CA 1
ATOM 3589 C C . LEU A 1 454 ? -24.924 -5.670 41.497 1.00 97.62 454 LEU A C 1
ATOM 3591 O O . LEU A 1 454 ? -24.024 -5.264 42.228 1.00 97.62 454 LEU A O 1
ATOM 3595 N N . ALA A 1 455 ? -25.207 -6.968 41.364 1.00 96.94 455 ALA A N 1
ATOM 3596 C CA . ALA A 1 455 ? -24.488 -8.017 42.081 1.00 96.94 455 ALA A CA 1
ATOM 3597 C C . ALA A 1 455 ? -22.983 -7.988 41.765 1.00 96.94 455 ALA A C 1
ATOM 3599 O O . ALA A 1 455 ? -22.150 -7.946 42.672 1.00 96.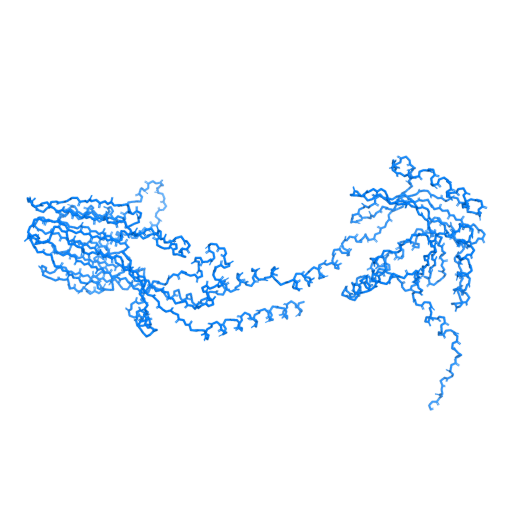94 455 ALA A O 1
ATOM 3600 N N . ARG A 1 456 ? -22.623 -7.927 40.476 1.00 95.56 456 ARG A N 1
ATOM 3601 C CA . ARG A 1 456 ? -21.220 -7.884 40.041 1.00 95.56 456 ARG A CA 1
ATOM 3602 C C . ARG A 1 456 ? -20.535 -6.582 40.440 1.00 95.56 456 ARG A C 1
ATOM 3604 O O . ARG A 1 456 ? -19.390 -6.610 40.885 1.00 95.56 456 ARG A O 1
ATOM 3611 N N . ARG A 1 457 ? -21.228 -5.448 40.323 1.00 96.50 457 ARG A N 1
ATOM 3612 C CA . ARG A 1 457 ? -20.729 -4.150 40.783 1.00 96.50 457 ARG A CA 1
ATOM 3613 C C . ARG A 1 457 ? -20.425 -4.184 42.278 1.00 96.50 457 ARG A C 1
ATOM 3615 O O . ARG A 1 457 ? -19.330 -3.792 42.654 1.00 96.50 457 ARG A O 1
ATOM 3622 N N . ASN A 1 458 ? -21.358 -4.681 43.090 1.00 96.12 458 ASN A N 1
ATOM 3623 C CA . ASN A 1 458 ? -21.207 -4.767 44.542 1.00 96.12 458 ASN A CA 1
ATOM 3624 C C . ASN A 1 458 ? -20.036 -5.685 44.932 1.00 96.12 458 ASN A C 1
ATOM 3626 O O . ASN A 1 458 ? -19.261 -5.363 45.828 1.00 96.12 458 ASN A O 1
ATOM 3630 N N . GLN A 1 459 ? -19.851 -6.796 44.213 1.00 94.50 459 GLN A N 1
ATOM 3631 C CA . GLN A 1 459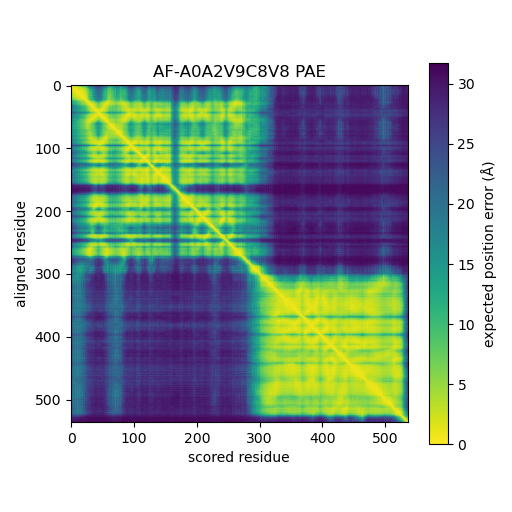 ? -18.672 -7.647 44.376 1.00 94.50 459 GLN A CA 1
ATOM 3632 C C . GLN A 1 459 ? -17.373 -6.872 44.100 1.00 94.50 459 GLN A C 1
ATOM 3634 O O . GLN A 1 459 ? -16.464 -6.883 44.926 1.00 94.50 459 GLN A O 1
ATOM 3639 N N . ILE A 1 460 ? -17.292 -6.171 42.963 1.00 94.38 460 ILE A N 1
ATOM 3640 C CA . ILE A 1 460 ? -16.104 -5.396 42.570 1.00 94.38 460 ILE A CA 1
ATOM 3641 C C . ILE A 1 460 ? -15.809 -4.289 43.588 1.00 94.38 460 ILE A C 1
ATOM 3643 O O . ILE A 1 460 ? -14.654 -4.102 43.966 1.00 94.38 460 ILE A O 1
ATOM 3647 N N . THR A 1 461 ? -16.831 -3.558 44.039 1.00 94.75 461 THR A N 1
ATOM 3648 C CA . THR A 1 461 ? -16.679 -2.487 45.034 1.00 94.75 461 THR A CA 1
ATOM 3649 C C . THR A 1 461 ? -16.173 -3.028 46.365 1.00 94.75 461 THR A C 1
ATOM 3651 O O . THR A 1 461 ? -15.254 -2.446 46.936 1.00 94.75 461 THR A O 1
ATOM 3654 N N . ASN A 1 462 ? -16.691 -4.177 46.811 1.00 94.38 462 ASN A N 1
ATOM 3655 C CA . ASN A 1 462 ? -16.267 -4.815 48.056 1.00 94.38 462 ASN A CA 1
ATOM 3656 C C . ASN A 1 462 ? -14.821 -5.322 47.965 1.00 94.38 462 ASN A C 1
ATOM 3658 O O . ASN A 1 462 ? -14.000 -4.998 48.818 1.00 94.38 462 ASN A O 1
ATOM 3662 N N . ASP A 1 463 ? -14.483 -6.048 46.899 1.00 93.19 463 ASP A N 1
ATOM 3663 C CA . ASP A 1 463 ? -13.139 -6.599 46.689 1.00 93.19 463 ASP A CA 1
ATOM 3664 C C . ASP A 1 463 ? -12.065 -5.509 46.541 1.00 93.19 463 ASP A C 1
ATOM 3666 O O . ASP A 1 463 ? -10.922 -5.680 46.967 1.00 93.19 463 ASP A O 1
ATOM 3670 N N . LEU A 1 464 ? -12.416 -4.381 45.917 1.00 91.81 464 LEU A N 1
ATOM 3671 C CA . LEU A 1 464 ? -11.503 -3.258 45.725 1.00 91.81 464 LEU A CA 1
ATOM 3672 C C . LEU A 1 464 ? -11.556 -2.237 46.867 1.00 91.81 464 LEU A C 1
ATOM 3674 O O . LEU A 1 464 ? -10.706 -1.345 46.886 1.00 91.81 464 LEU A O 1
ATOM 3678 N N . GLY A 1 465 ? -12.495 -2.338 47.811 1.00 92.31 465 GLY A N 1
ATOM 3679 C CA . GLY A 1 465 ? -12.721 -1.330 48.853 1.00 92.31 465 GLY A CA 1
ATOM 3680 C C . GLY A 1 465 ? -12.974 0.067 48.275 1.00 92.31 465 GLY A C 1
ATOM 3681 O O . GLY A 1 465 ? -12.353 1.034 48.710 1.00 92.31 465 GLY A O 1
ATOM 3682 N N . ILE A 1 466 ? -13.803 0.157 47.231 1.00 93.81 466 ILE A N 1
ATOM 3683 C CA . ILE A 1 466 ? -14.198 1.412 46.569 1.00 93.81 466 ILE A CA 1
ATOM 3684 C C . ILE A 1 466 ? -15.720 1.523 46.537 1.00 93.81 466 ILE A C 1
ATOM 3686 O O . ILE A 1 466 ? -16.404 0.512 46.611 1.00 93.81 466 ILE A O 1
ATOM 3690 N N . SER A 1 467 ? -16.251 2.725 46.333 1.00 93.62 467 SER A N 1
ATOM 3691 C CA . SER A 1 467 ? -17.698 2.949 46.207 1.00 93.62 467 SER A CA 1
ATOM 3692 C C . SER A 1 467 ? -18.118 3.207 44.755 1.00 93.62 467 SER A C 1
ATOM 3694 O O . SER A 1 467 ? -17.292 3.549 43.899 1.00 93.62 467 SER A O 1
ATOM 3696 N N . ALA A 1 468 ? -19.412 3.059 44.470 1.00 93.38 468 ALA A N 1
ATOM 3697 C CA . ALA A 1 468 ? -20.012 3.596 43.252 1.00 93.38 468 ALA A CA 1
ATOM 3698 C C . ALA A 1 468 ? -20.187 5.117 43.379 1.00 93.38 468 ALA A C 1
ATOM 3700 O O . ALA A 1 468 ? -20.474 5.615 44.465 1.00 93.38 468 ALA A O 1
ATOM 3701 N N . SER A 1 469 ? -20.006 5.843 42.278 1.00 92.69 469 SER A N 1
ATOM 3702 C CA . SER A 1 469 ? -20.309 7.272 42.221 1.00 92.69 469 SER A CA 1
ATOM 3703 C C . SER A 1 469 ? -21.820 7.473 42.313 1.00 92.69 469 SER A C 1
ATOM 3705 O O . SER A 1 469 ? -22.575 6.765 41.651 1.00 92.69 469 SER A O 1
ATOM 3707 N N . THR A 1 470 ? -22.247 8.429 43.135 1.00 93.81 470 THR A N 1
ATOM 3708 C CA . THR A 1 470 ? -23.660 8.777 43.333 1.00 93.81 470 THR A CA 1
ATOM 3709 C C . THR A 1 470 ? -24.136 9.906 42.421 1.00 93.81 470 THR A C 1
ATOM 3711 O O . THR A 1 470 ? -25.339 10.161 42.360 1.00 93.81 470 THR A O 1
ATOM 3714 N N . ASP A 1 471 ? -23.218 10.562 41.704 1.00 92.88 471 ASP A N 1
ATOM 3715 C CA . ASP A 1 471 ? -23.521 11.659 40.790 1.00 92.88 471 ASP A CA 1
ATOM 3716 C C . ASP A 1 471 ? -24.167 11.124 39.504 1.00 92.88 471 ASP A C 1
ATOM 3718 O O . ASP A 1 471 ? -23.527 10.468 38.677 1.00 92.88 471 ASP A O 1
ATOM 3722 N N . MET A 1 472 ? -25.466 11.400 39.371 1.00 93.44 472 MET A N 1
ATOM 3723 C CA . MET A 1 472 ? -26.304 10.974 38.250 1.00 93.44 472 MET A CA 1
ATOM 3724 C C . MET A 1 472 ? -26.548 12.089 37.227 1.00 93.44 472 MET A C 1
ATOM 3726 O O . MET A 1 472 ? -27.441 11.959 36.389 1.00 93.44 472 MET A O 1
ATOM 3730 N N . SER A 1 473 ? -25.783 13.181 37.296 1.00 93.94 473 SER A N 1
ATOM 3731 C CA . SER A 1 473 ? -25.882 14.286 36.344 1.00 93.94 473 SER A CA 1
ATOM 3732 C C . SER A 1 473 ? -25.424 13.883 34.938 1.00 93.94 473 SER A C 1
ATOM 3734 O O . SER A 1 473 ? -24.642 12.944 34.734 1.00 93.94 473 SER A O 1
ATOM 3736 N N . ILE A 1 474 ? -25.921 14.616 33.940 1.00 94.62 474 ILE A N 1
ATOM 3737 C CA . ILE A 1 474 ? -25.499 14.454 32.545 1.00 94.62 474 ILE A CA 1
ATOM 3738 C C . ILE A 1 474 ? -24.012 14.811 32.421 1.00 94.62 474 ILE A C 1
ATOM 3740 O O . ILE A 1 474 ? -23.256 14.121 31.737 1.00 94.62 474 ILE A O 1
ATOM 3744 N N . GLU A 1 475 ? -23.585 15.850 33.130 1.00 94.62 475 GLU A N 1
ATOM 3745 C CA . GLU A 1 475 ? -22.225 16.373 33.157 1.00 94.62 475 GLU A CA 1
ATOM 3746 C C . GLU A 1 475 ? -21.246 15.322 33.691 1.00 94.62 475 GLU A C 1
ATOM 3748 O O . GLU A 1 475 ? -20.200 15.088 33.081 1.00 94.62 475 GLU A O 1
ATOM 3753 N N . ALA A 1 476 ? -21.602 14.612 34.768 1.00 91.25 476 ALA A N 1
ATOM 3754 C CA . ALA A 1 476 ? -20.784 13.528 35.308 1.00 91.25 476 ALA A CA 1
ATOM 3755 C C . ALA A 1 476 ? -20.652 12.352 34.334 1.00 91.25 476 ALA A C 1
ATOM 3757 O O . ALA A 1 476 ? -19.560 11.793 34.166 1.00 91.25 476 ALA A O 1
ATOM 3758 N N . TYR A 1 477 ? -21.739 11.988 33.647 1.00 93.94 477 TYR A N 1
ATOM 3759 C CA . TYR A 1 477 ? -21.693 10.971 32.597 1.00 93.94 477 TYR A CA 1
ATOM 3760 C C . TYR A 1 477 ? -20.758 11.397 31.453 1.00 93.94 477 TYR A C 1
ATOM 3762 O O . TYR A 1 477 ? -19.849 10.644 31.085 1.00 93.94 477 TYR A O 1
ATOM 3770 N N . GLN A 1 478 ? -20.930 12.614 30.929 1.00 94.44 478 GLN A N 1
ATOM 3771 C CA . GLN A 1 478 ? -20.127 13.154 29.829 1.00 94.44 478 GLN A CA 1
ATOM 3772 C C . GLN A 1 478 ? -18.644 13.248 30.201 1.00 94.44 478 GLN A C 1
ATOM 3774 O O . GLN A 1 478 ? -17.793 12.760 29.452 1.00 94.44 478 GLN A O 1
ATOM 3779 N N . ALA A 1 479 ? -18.325 13.790 31.380 1.00 92.50 479 ALA A N 1
ATOM 3780 C CA . ALA A 1 479 ? -16.959 13.877 31.888 1.00 92.50 479 ALA A CA 1
ATOM 3781 C C . ALA A 1 479 ? -16.303 12.492 31.963 1.00 92.50 479 ALA A C 1
ATOM 3783 O O . ALA A 1 479 ? -15.160 12.312 31.533 1.00 92.50 479 ALA A O 1
ATOM 3784 N N . CYS A 1 480 ? -17.045 11.480 32.419 1.00 91.75 480 CYS A N 1
ATOM 3785 C CA . CYS A 1 480 ? -16.535 10.119 32.499 1.00 91.75 480 CYS A CA 1
ATOM 3786 C C . CYS A 1 480 ? -16.273 9.500 31.114 1.00 91.75 480 CYS A C 1
ATOM 3788 O O . CYS A 1 480 ? -15.240 8.855 30.901 1.00 91.75 480 CYS A O 1
ATOM 3790 N N . VAL A 1 481 ? -17.169 9.711 30.143 1.00 92.19 481 VAL A N 1
ATOM 3791 C CA . VAL A 1 481 ? -16.975 9.252 28.756 1.00 92.19 481 VAL A CA 1
ATOM 3792 C C . VAL A 1 481 ? -15.751 9.924 28.123 1.00 92.19 481 VAL A C 1
ATOM 3794 O O . VAL A 1 481 ? -14.918 9.233 27.524 1.00 92.19 481 VAL A O 1
ATOM 3797 N N . LEU A 1 482 ? -15.605 11.241 28.294 1.00 92.94 482 LEU A N 1
ATOM 3798 C CA . LEU A 1 482 ? -14.483 12.021 27.766 1.00 92.94 482 LEU A CA 1
ATOM 3799 C C . LEU A 1 482 ? -13.147 11.606 28.392 1.00 92.94 482 LEU A C 1
ATOM 3801 O O . LEU A 1 482 ? -12.187 11.347 27.662 1.00 92.94 482 LEU A O 1
ATOM 3805 N N . GLN A 1 483 ? -13.095 11.444 29.717 1.00 91.62 483 GLN A N 1
ATOM 3806 C CA . GLN A 1 483 ? -11.901 10.965 30.414 1.00 91.62 483 GLN A CA 1
ATOM 3807 C C . GLN A 1 483 ? -11.466 9.589 29.888 1.00 91.62 483 GLN A C 1
ATOM 3809 O O . GLN A 1 483 ? -10.314 9.405 29.487 1.00 91.62 483 GLN A O 1
ATOM 3814 N N . ARG A 1 484 ? -12.392 8.624 29.806 1.00 90.50 484 ARG A N 1
ATOM 3815 C CA . ARG A 1 484 ? -12.095 7.275 29.288 1.00 90.50 484 ARG A CA 1
ATOM 3816 C C . ARG A 1 484 ? -11.631 7.307 27.837 1.00 90.50 484 ARG A C 1
ATOM 3818 O O . ARG A 1 484 ? -10.815 6.480 27.424 1.00 90.50 484 ARG A O 1
ATOM 3825 N N . HIS A 1 485 ? -12.156 8.229 27.036 1.00 90.62 485 HIS A N 1
ATOM 3826 C CA . HIS A 1 485 ? -11.709 8.393 25.662 1.00 90.62 485 HIS A CA 1
ATOM 3827 C C . HIS A 1 485 ? -10.264 8.899 25.585 1.00 90.62 485 HIS A C 1
ATOM 3829 O O . HIS A 1 485 ? -9.458 8.316 24.852 1.00 90.62 485 HIS A O 1
ATOM 3835 N N . ALA A 1 486 ? -9.917 9.913 26.381 1.00 90.94 486 ALA A N 1
ATOM 3836 C CA . ALA A 1 486 ? -8.556 10.429 26.479 1.00 90.94 486 ALA A CA 1
ATOM 3837 C C . ALA A 1 486 ? -7.574 9.340 26.950 1.00 90.94 486 ALA A C 1
ATOM 3839 O O . ALA A 1 486 ? -6.537 9.115 26.318 1.00 90.94 486 ALA A O 1
ATOM 3840 N N . GLU A 1 487 ? -7.941 8.578 27.986 1.00 92.06 487 GLU A N 1
ATOM 3841 C CA . GLU A 1 487 ? -7.158 7.440 28.481 1.00 92.06 487 GLU A CA 1
ATOM 3842 C C . GLU A 1 487 ? -6.962 6.365 27.403 1.00 92.06 487 GLU A C 1
ATOM 3844 O O . GLU A 1 487 ? -5.852 5.866 27.201 1.00 92.06 487 GLU A O 1
ATOM 3849 N N . ARG A 1 488 ? -8.017 6.031 26.649 1.00 90.94 488 ARG A N 1
ATOM 3850 C CA . ARG A 1 488 ? -7.954 5.068 25.539 1.00 90.94 488 ARG A CA 1
ATOM 3851 C C . ARG A 1 488 ? -7.020 5.544 24.435 1.00 90.94 488 ARG A C 1
ATOM 3853 O O . ARG A 1 488 ? -6.212 4.753 23.941 1.00 90.94 488 ARG A O 1
ATOM 3860 N N . ARG A 1 489 ? -7.092 6.822 24.059 1.00 90.00 489 ARG A N 1
ATOM 3861 C CA . ARG A 1 489 ? -6.195 7.420 23.064 1.00 90.00 489 ARG A CA 1
ATOM 3862 C C . ARG A 1 489 ? -4.739 7.331 23.525 1.00 90.00 489 ARG A C 1
ATOM 3864 O O . ARG A 1 489 ? -3.905 6.818 22.776 1.00 90.00 489 ARG A O 1
ATOM 3871 N N . ALA A 1 490 ? -4.446 7.723 24.766 1.00 90.19 490 ALA A N 1
ATOM 3872 C CA . ALA A 1 490 ? -3.108 7.633 25.352 1.00 90.19 490 ALA A CA 1
ATOM 3873 C C . ALA A 1 490 ? -2.596 6.180 25.430 1.00 90.19 490 ALA A C 1
ATOM 3875 O O . ALA A 1 490 ? -1.439 5.897 25.103 1.00 90.19 490 ALA A O 1
ATOM 3876 N N . ALA A 1 491 ? -3.464 5.230 25.789 1.00 89.25 491 ALA A N 1
ATOM 3877 C CA . ALA A 1 491 ? -3.123 3.811 25.826 1.00 89.25 491 ALA A CA 1
ATOM 3878 C C . ALA A 1 491 ? -2.763 3.272 24.431 1.00 89.25 491 ALA A C 1
ATOM 3880 O O . ALA A 1 491 ? -1.740 2.607 24.272 1.00 89.25 491 ALA A O 1
ATOM 3881 N N . ILE A 1 492 ? -3.541 3.600 23.392 1.00 88.31 492 ILE A N 1
ATOM 3882 C CA . ILE A 1 492 ? -3.256 3.183 22.005 1.00 88.31 492 ILE A CA 1
ATOM 3883 C C . ILE A 1 492 ? -1.958 3.819 21.491 1.00 88.31 492 ILE A C 1
ATOM 3885 O O . ILE A 1 492 ? -1.178 3.158 20.797 1.00 88.31 492 ILE A O 1
ATOM 3889 N N . GLN A 1 493 ? -1.685 5.078 21.848 1.00 87.75 493 GLN A N 1
ATOM 3890 C CA . GLN A 1 493 ? -0.426 5.745 21.507 1.00 87.75 493 GLN A CA 1
ATOM 3891 C C . GLN A 1 493 ? 0.785 5.004 22.087 1.00 87.75 493 GLN A C 1
ATOM 3893 O O . GLN A 1 493 ? 1.770 4.808 21.370 1.00 87.75 493 GLN A O 1
ATOM 3898 N N . LYS A 1 494 ? 0.701 4.509 23.327 1.00 88.38 494 LYS A N 1
ATOM 3899 C CA . LYS A 1 494 ? 1.780 3.745 23.979 1.00 88.38 494 LYS A CA 1
ATOM 3900 C C . LYS A 1 494 ? 1.842 2.274 23.543 1.00 88.38 494 LYS A C 1
ATOM 3902 O O . LYS A 1 494 ? 2.913 1.674 23.554 1.00 88.38 494 LYS A O 1
ATOM 3907 N N . LYS A 1 495 ? 0.726 1.685 23.101 1.00 85.81 495 LYS A N 1
ATOM 3908 C CA . LYS A 1 495 ? 0.628 0.253 22.772 1.00 85.81 495 LYS A CA 1
ATOM 3909 C C . LYS A 1 495 ? 1.451 -0.144 21.540 1.00 85.81 495 LYS A C 1
ATOM 3911 O O . LYS A 1 495 ? 1.483 0.563 20.524 1.00 85.81 495 LYS A O 1
ATOM 3916 N N . ASN A 1 496 ? 2.081 -1.318 21.601 1.00 86.06 496 ASN A N 1
ATOM 3917 C CA . ASN A 1 496 ? 2.689 -1.958 20.435 1.00 86.06 496 ASN A CA 1
ATOM 3918 C C . ASN A 1 496 ? 1.586 -2.557 19.541 1.00 86.06 496 ASN A C 1
ATOM 3920 O O . ASN A 1 496 ? 0.831 -3.428 19.976 1.00 86.06 496 ASN A O 1
ATOM 3924 N N . ILE A 1 497 ? 1.487 -2.085 18.293 1.00 84.75 497 ILE A N 1
ATOM 3925 C CA . ILE A 1 497 ? 0.398 -2.460 17.380 1.00 84.75 497 ILE A CA 1
ATOM 3926 C C . ILE A 1 497 ? 0.434 -3.940 16.987 1.00 84.75 497 ILE A C 1
ATOM 3928 O O . ILE A 1 497 ? -0.627 -4.531 16.821 1.00 84.75 497 ILE A O 1
ATOM 3932 N N . PHE A 1 498 ? 1.619 -4.556 16.907 1.00 81.00 498 PHE A N 1
ATOM 3933 C CA . PHE A 1 498 ? 1.751 -5.984 16.598 1.00 81.00 498 PHE A CA 1
ATOM 3934 C C . PHE A 1 498 ? 1.116 -6.840 17.693 1.00 81.00 498 PHE A C 1
ATOM 3936 O O . PHE A 1 498 ? 0.319 -7.729 17.406 1.00 81.00 498 PHE A O 1
ATOM 3943 N N . PHE A 1 499 ? 1.398 -6.503 18.954 1.00 85.19 499 PHE A N 1
ATOM 3944 C CA . PHE A 1 499 ? 0.782 -7.166 20.098 1.00 85.19 499 PHE A CA 1
ATOM 3945 C C . PHE A 1 499 ? -0.735 -6.931 20.122 1.00 85.19 499 PHE A C 1
ATOM 3947 O O . PHE A 1 499 ? -1.504 -7.871 20.286 1.00 85.19 499 PHE A O 1
ATOM 3954 N N . GLY A 1 500 ? -1.186 -5.697 19.863 1.00 83.94 500 GLY A N 1
ATOM 3955 C CA . GLY A 1 500 ? -2.616 -5.380 19.774 1.00 83.94 500 GLY A CA 1
ATOM 3956 C C . GLY A 1 500 ? -3.363 -6.150 18.675 1.00 83.94 500 GLY A C 1
ATOM 3957 O O . GLY A 1 500 ? -4.476 -6.618 18.908 1.00 83.94 500 GLY A O 1
ATOM 3958 N N . LEU A 1 501 ? -2.751 -6.327 17.503 1.00 84.94 501 LEU A N 1
ATOM 3959 C CA . LEU A 1 501 ? -3.289 -7.145 16.411 1.00 84.94 501 LEU A CA 1
ATOM 3960 C C . LEU A 1 501 ? -3.342 -8.628 16.782 1.00 84.94 501 LEU A C 1
ATOM 3962 O O . LEU A 1 501 ? -4.350 -9.274 16.507 1.00 84.94 501 LEU A O 1
ATOM 3966 N N . GLY A 1 502 ? -2.294 -9.147 17.427 1.00 84.25 502 GLY A N 1
ATOM 3967 C CA . GLY A 1 502 ? -2.275 -10.512 17.951 1.00 84.25 502 GLY A CA 1
ATOM 3968 C C . GLY A 1 502 ? -3.422 -10.756 18.931 1.00 84.25 502 GLY A C 1
ATOM 3969 O O . GLY A 1 502 ? -4.158 -11.727 18.788 1.00 84.25 502 GLY A O 1
ATOM 3970 N N . GLU A 1 503 ? -3.660 -9.823 19.858 1.00 85.44 503 GLU A N 1
ATOM 3971 C CA . GLU A 1 503 ? -4.806 -9.883 20.772 1.00 85.44 503 GLU A CA 1
ATOM 3972 C C . GLU A 1 503 ? -6.154 -9.825 20.043 1.00 85.44 503 GLU A C 1
ATOM 3974 O O . GLU A 1 503 ? -7.076 -10.558 20.397 1.00 85.44 503 GLU A O 1
ATOM 3979 N N . ALA A 1 504 ? -6.290 -8.964 19.030 1.00 86.38 504 ALA A N 1
ATOM 3980 C CA . ALA A 1 504 ? -7.516 -8.855 18.244 1.00 86.38 504 ALA A CA 1
ATOM 3981 C C . ALA A 1 504 ? -7.797 -10.138 17.444 1.00 86.38 504 ALA A C 1
ATOM 3983 O O . ALA A 1 504 ? -8.946 -10.573 17.359 1.00 86.38 504 ALA A O 1
ATOM 3984 N N . LEU A 1 505 ? -6.756 -10.760 16.880 1.00 84.62 505 LEU A N 1
ATOM 3985 C CA . LEU A 1 505 ? -6.860 -12.028 16.162 1.00 84.62 505 LEU A CA 1
ATOM 3986 C C . LEU A 1 505 ? -7.202 -13.173 17.118 1.00 84.62 505 LEU A C 1
ATOM 3988 O O . LEU A 1 505 ? -8.135 -13.925 16.850 1.00 84.62 505 LEU A O 1
ATOM 3992 N N . ALA A 1 506 ? -6.517 -13.253 18.261 1.00 86.00 506 ALA A N 1
ATOM 3993 C CA . ALA A 1 506 ? -6.820 -14.223 19.308 1.00 86.00 506 ALA A CA 1
ATOM 3994 C C . ALA A 1 506 ? -8.271 -14.086 19.794 1.00 86.00 506 ALA A C 1
ATOM 3996 O O . ALA A 1 506 ? -8.961 -15.091 19.934 1.00 86.00 506 ALA A O 1
ATOM 3997 N N . PHE A 1 507 ? -8.773 -12.857 19.962 1.00 87.75 507 PHE A N 1
ATOM 3998 C CA . PHE A 1 507 ? -10.178 -12.610 20.297 1.00 87.75 507 PHE A CA 1
ATOM 3999 C C . PHE A 1 507 ? -11.133 -13.025 19.170 1.00 87.75 507 PHE A C 1
ATOM 4001 O O . PHE A 1 507 ? -12.208 -13.546 19.441 1.00 87.75 507 PHE A O 1
ATOM 4008 N N . LYS A 1 508 ? -10.770 -12.816 17.898 1.00 85.25 508 LYS A N 1
ATOM 4009 C CA . LYS A 1 508 ? -11.593 -13.266 16.764 1.00 85.25 508 LYS A CA 1
ATOM 4010 C C . LYS A 1 508 ? -11.712 -14.794 16.727 1.00 85.25 508 LYS A C 1
ATOM 4012 O O . LYS A 1 508 ? -12.781 -15.297 16.404 1.00 85.25 508 LYS A O 1
ATOM 4017 N N . LEU A 1 509 ? -10.630 -15.502 17.057 1.00 85.62 509 LEU A N 1
ATOM 4018 C CA . LEU A 1 509 ? -10.588 -16.965 17.128 1.00 85.62 509 LEU A CA 1
ATOM 4019 C C . LEU A 1 509 ? -11.299 -17.509 18.374 1.00 85.62 509 LEU A C 1
ATOM 4021 O O . LEU A 1 509 ? -11.970 -18.532 18.301 1.00 85.62 509 LEU A O 1
ATOM 4025 N N . ARG A 1 510 ? -11.155 -16.829 19.516 1.00 86.69 510 ARG A N 1
ATOM 4026 C CA . ARG A 1 510 ? -11.764 -17.199 20.801 1.00 86.69 510 ARG A CA 1
ATOM 4027 C C . ARG A 1 510 ? -12.389 -15.963 21.458 1.00 86.69 510 ARG A C 1
ATOM 4029 O O . ARG A 1 510 ? -11.738 -15.313 22.285 1.00 86.69 510 ARG A O 1
ATOM 4036 N N . PRO A 1 511 ? -13.631 -15.607 21.083 1.00 85.19 511 PRO A N 1
ATOM 4037 C CA . PRO A 1 511 ? -14.316 -14.451 21.646 1.00 85.19 511 PRO A CA 1
ATOM 4038 C C . PRO A 1 511 ? -14.501 -14.602 23.153 1.00 85.19 511 PRO A C 1
ATOM 4040 O O . PRO A 1 511 ? -14.931 -15.647 23.637 1.00 85.19 511 PRO A O 1
ATOM 4043 N N . LYS A 1 512 ? -14.196 -13.540 23.899 1.00 85.62 512 LYS A N 1
ATOM 4044 C CA . LYS A 1 512 ? -14.462 -13.481 25.340 1.00 85.62 512 LYS A CA 1
ATOM 4045 C C . LYS A 1 512 ? -15.787 -12.781 25.605 1.00 85.62 512 LYS A C 1
ATOM 4047 O O . LYS A 1 512 ? -16.098 -11.784 24.954 1.00 85.62 512 LYS A O 1
ATOM 4052 N N . HIS A 1 513 ? -16.517 -13.288 26.592 1.00 87.75 513 HIS A N 1
ATOM 4053 C CA . HIS A 1 513 ? -17.766 -12.698 27.075 1.00 87.75 513 HIS A CA 1
ATOM 4054 C C . HIS A 1 513 ? -17.531 -11.690 28.204 1.00 87.75 513 HIS A C 1
ATOM 4056 O O . HIS A 1 513 ? -18.429 -10.933 28.538 1.00 87.75 513 HIS A O 1
ATOM 4062 N N . GLU A 1 514 ? -16.321 -11.616 28.754 1.00 90.81 514 GLU A N 1
ATOM 4063 C CA . GLU A 1 514 ? -15.983 -10.637 29.781 1.00 90.81 514 GLU A CA 1
ATOM 4064 C C . GLU A 1 514 ? -14.564 -10.088 29.624 1.00 90.81 514 GLU A C 1
ATOM 4066 O O . GLU A 1 514 ? -13.663 -10.715 29.049 1.00 90.81 514 GLU A O 1
ATOM 4071 N N . TRP A 1 515 ? -14.373 -8.895 30.176 1.00 91.25 515 TRP A N 1
ATOM 4072 C CA . TRP A 1 515 ? -13.076 -8.291 30.421 1.00 91.25 515 TRP A CA 1
ATOM 4073 C C . TRP A 1 515 ? -13.067 -7.678 31.814 1.00 91.25 515 TRP A C 1
ATOM 4075 O O . TRP A 1 515 ? -13.727 -6.673 32.083 1.00 91.25 515 TRP A O 1
ATOM 4085 N N . LEU A 1 516 ? -12.257 -8.279 32.676 1.00 91.94 516 LEU A N 1
ATOM 4086 C CA . LEU A 1 516 ? -12.092 -7.874 34.064 1.00 91.94 516 LEU A CA 1
ATOM 4087 C C . LEU A 1 516 ? -10.829 -7.035 34.292 1.00 91.94 516 LEU A C 1
ATOM 4089 O O . LEU A 1 516 ? -10.464 -6.786 35.432 1.00 91.94 516 LEU A O 1
ATOM 4093 N N . GLY A 1 517 ? -10.160 -6.575 33.231 1.00 90.31 517 GLY A N 1
ATOM 4094 C CA . GLY A 1 517 ? -9.043 -5.641 33.373 1.00 90.31 517 GLY A CA 1
ATOM 4095 C C . GLY A 1 517 ? -7.986 -6.098 34.381 1.00 90.31 517 GLY A C 1
ATOM 4096 O O . GLY A 1 517 ? -7.587 -7.263 34.388 1.00 90.31 517 GLY A O 1
ATOM 4097 N N . ASP A 1 518 ? -7.572 -5.174 35.246 1.00 92.06 518 ASP A N 1
ATOM 4098 C CA . ASP A 1 518 ? -6.652 -5.443 36.356 1.00 92.06 518 ASP A CA 1
ATOM 4099 C C . ASP A 1 518 ? -7.371 -5.817 37.666 1.00 92.06 518 ASP A C 1
ATOM 4101 O O . ASP A 1 518 ? -6.706 -6.041 38.679 1.00 92.06 518 ASP A O 1
ATOM 4105 N N . TYR A 1 519 ? -8.709 -5.912 37.672 1.00 91.94 519 TYR A N 1
ATOM 4106 C CA . TYR A 1 519 ? -9.482 -6.183 38.892 1.00 91.94 519 TYR A CA 1
ATOM 4107 C C . TYR A 1 519 ? -9.059 -7.496 39.571 1.00 91.94 519 TYR A C 1
ATOM 4109 O O . TYR A 1 519 ? -8.748 -7.438 40.759 1.00 91.94 519 TYR A O 1
ATOM 4117 N N . PRO A 1 520 ? -8.918 -8.643 38.870 1.00 90.50 520 PRO A N 1
ATOM 4118 C CA . PRO A 1 520 ? -8.513 -9.892 39.514 1.00 90.50 520 PRO A CA 1
ATOM 4119 C C . PRO A 1 520 ? -7.152 -9.802 40.214 1.00 90.50 520 PRO A C 1
ATOM 4121 O O . PRO A 1 520 ? -6.964 -10.386 41.276 1.00 90.50 520 PRO A O 1
ATOM 4124 N N . LYS A 1 521 ? -6.208 -9.035 39.650 1.00 89.88 521 LYS A N 1
ATOM 4125 C CA . LYS A 1 521 ? -4.874 -8.844 40.237 1.00 89.88 521 LYS A CA 1
ATOM 4126 C C . LYS A 1 521 ? -4.929 -7.969 41.487 1.00 89.88 521 LYS A C 1
ATOM 4128 O O . LYS A 1 521 ? -4.319 -8.310 42.491 1.00 89.88 521 LYS A O 1
ATOM 4133 N N . GLN A 1 522 ? -5.667 -6.860 41.432 1.00 88.81 522 GLN A N 1
ATOM 4134 C CA . GLN A 1 522 ? -5.778 -5.939 42.567 1.00 88.81 522 GLN A CA 1
ATOM 4135 C C . GLN A 1 522 ? -6.610 -6.527 43.710 1.00 88.81 522 GLN A C 1
ATOM 4137 O O . GLN A 1 522 ? -6.261 -6.345 44.874 1.00 88.81 522 GLN A O 1
ATOM 4142 N N . ALA A 1 523 ? -7.659 -7.287 43.389 1.00 85.81 523 ALA A N 1
ATOM 4143 C CA . ALA A 1 523 ? -8.427 -8.034 44.377 1.00 85.81 523 ALA A CA 1
ATOM 4144 C C . ALA A 1 523 ? -7.562 -9.099 45.074 1.00 85.81 523 ALA A C 1
ATOM 4146 O O . ALA A 1 523 ? -7.640 -9.243 46.289 1.00 85.81 523 ALA A O 1
ATOM 4147 N N . ALA A 1 524 ? -6.693 -9.807 44.337 1.00 83.50 524 ALA A N 1
ATOM 4148 C CA . ALA A 1 524 ? -5.772 -10.780 44.928 1.00 83.50 524 ALA A CA 1
ATOM 4149 C C . ALA A 1 524 ? -4.741 -10.120 45.861 1.00 83.50 524 ALA A C 1
ATOM 4151 O O . ALA A 1 524 ? -4.546 -10.593 46.975 1.00 83.50 524 ALA A O 1
ATOM 4152 N N . GLN A 1 525 ? -4.153 -8.987 45.458 1.00 80.25 525 GLN A N 1
ATOM 4153 C CA . GLN A 1 525 ? -3.192 -8.238 46.283 1.00 80.25 525 GLN A CA 1
ATOM 4154 C C . GLN A 1 525 ? -3.784 -7.744 47.607 1.00 80.25 525 GLN A C 1
ATOM 4156 O O . GLN A 1 525 ? -3.088 -7.724 48.613 1.00 80.25 525 GLN A O 1
ATOM 4161 N N . LYS A 1 526 ? -5.065 -7.357 47.627 1.00 71.94 526 LYS A N 1
ATOM 4162 C CA . LYS A 1 526 ? -5.749 -6.954 48.866 1.00 71.94 526 LYS A CA 1
ATOM 4163 C C . LYS A 1 526 ? -6.146 -8.129 49.761 1.00 71.94 526 LYS A C 1
ATOM 4165 O O . LYS A 1 526 ? -6.376 -7.922 50.947 1.00 71.94 526 LYS A O 1
ATOM 4170 N N . ARG A 1 527 ? -6.256 -9.338 49.200 1.00 66.62 527 ARG A N 1
ATOM 4171 C CA . ARG A 1 527 ? -6.548 -10.571 49.947 1.00 66.62 527 ARG A CA 1
ATOM 4172 C C . ARG A 1 527 ? -5.294 -11.209 50.547 1.00 66.62 527 ARG A C 1
ATOM 4174 O O . ARG A 1 527 ? -5.430 -11.990 51.484 1.00 66.62 527 ARG A O 1
ATOM 4181 N N . GLU A 1 528 ? -4.098 -10.900 50.041 1.00 53.38 528 GLU A N 1
ATOM 4182 C CA . GLU A 1 528 ? -2.855 -11.344 50.677 1.00 53.38 528 GLU A CA 1
ATOM 4183 C C . GLU A 1 528 ? -2.655 -10.609 52.016 1.00 53.38 528 GLU A C 1
ATOM 4185 O O . GLU A 1 528 ? -2.628 -9.375 52.039 1.00 53.38 528 GLU A O 1
ATOM 4190 N N . PRO A 1 529 ? -2.515 -11.328 53.147 1.00 51.72 529 PRO A N 1
ATOM 4191 C CA . PRO A 1 529 ? -2.216 -10.696 54.422 1.00 51.72 529 PRO A CA 1
ATOM 4192 C C . PRO A 1 529 ? -0.860 -9.989 54.338 1.00 51.72 529 PRO A C 1
ATOM 4194 O O . PRO A 1 529 ? 0.116 -10.546 53.830 1.00 51.72 529 PRO A O 1
ATOM 4197 N N . TRP A 1 530 ? -0.812 -8.757 54.849 1.00 44.91 530 TRP A N 1
ATOM 4198 C CA . TRP A 1 530 ? 0.398 -7.947 54.962 1.00 44.91 530 TRP A CA 1
ATOM 4199 C C . TRP A 1 530 ? 1.538 -8.763 55.591 1.00 44.91 530 TRP A C 1
ATOM 4201 O O . TRP A 1 530 ? 1.512 -9.074 56.783 1.00 44.91 530 TRP A O 1
ATOM 4211 N N . LYS A 1 531 ? 2.547 -9.126 54.793 1.00 43.50 531 LYS A N 1
ATOM 4212 C CA . LYS A 1 531 ? 3.772 -9.752 55.300 1.00 43.50 531 LYS A CA 1
ATOM 4213 C C . LYS A 1 531 ? 4.658 -8.649 55.873 1.00 43.50 531 LYS A C 1
ATOM 4215 O O . LYS A 1 531 ? 5.108 -7.778 55.131 1.00 43.50 531 LYS A O 1
ATOM 4220 N N . TYR A 1 532 ? 4.896 -8.681 57.185 1.00 36.94 532 TYR A N 1
ATOM 4221 C CA . TYR A 1 532 ? 5.901 -7.830 57.826 1.00 36.94 532 TYR A CA 1
ATOM 4222 C C . TYR A 1 532 ? 7.240 -7.970 57.079 1.00 36.94 532 TYR A C 1
ATOM 4224 O O . TYR A 1 532 ? 7.671 -9.103 56.845 1.00 36.94 532 TYR A O 1
ATOM 4232 N N . PRO A 1 533 ? 7.926 -6.871 56.718 1.00 47.28 533 PRO A N 1
ATOM 4233 C CA . PRO A 1 533 ? 9.311 -6.977 56.299 1.00 47.28 533 PRO A CA 1
ATOM 4234 C C . PRO A 1 533 ? 10.120 -7.440 57.515 1.00 47.28 533 PRO A C 1
ATOM 4236 O O . PRO A 1 533 ? 10.148 -6.761 58.544 1.00 47.28 533 PRO A O 1
ATOM 4239 N N . ALA A 1 534 ? 10.741 -8.615 57.415 1.00 47.03 534 ALA A N 1
ATOM 4240 C CA . ALA A 1 534 ? 11.753 -9.031 58.373 1.00 47.03 534 ALA A CA 1
ATOM 4241 C C . ALA A 1 534 ? 12.857 -7.963 58.366 1.00 47.03 534 ALA A C 1
ATOM 4243 O O . ALA A 1 534 ? 13.414 -7.655 57.310 1.00 47.03 534 ALA A O 1
ATOM 4244 N N . ARG A 1 535 ? 13.102 -7.339 59.525 1.00 43.00 535 ARG A N 1
ATOM 4245 C CA . ARG A 1 535 ? 14.252 -6.448 59.712 1.00 43.00 535 ARG A CA 1
ATOM 4246 C C . ARG A 1 535 ? 15.523 -7.255 59.437 1.00 43.00 535 ARG A C 1
ATOM 4248 O O . ARG A 1 535 ? 15.642 -8.368 59.947 1.00 43.00 535 ARG A O 1
ATOM 4255 N N . ALA A 1 536 ? 16.382 -6.688 58.590 1.00 47.72 536 ALA A N 1
ATOM 4256 C CA . ALA A 1 536 ? 17.720 -7.185 58.287 1.00 47.72 536 ALA A CA 1
ATOM 4257 C C . ALA A 1 536 ? 18.621 -7.177 59.524 1.00 47.72 536 ALA A C 1
ATOM 4259 O O . ALA A 1 536 ? 18.407 -6.289 60.387 1.00 47.72 536 ALA A O 1
#